Protein 6Z9K (pdb70)

Radius of gyration: 27.34 Å; Cα contacts (8 Å, |Δi|>4): 873; chains: 2; bounding box: 79×43×42 Å

Sequence (488 aa):
EELKGHKGINLPPKFSADYDTKLSAEEIATLEKTALEMMNKNFPTSKEDEKNKDVMWDIQHLSADQKKELSVYTTELLNDVRKKLGLSQLSSVSDQSIKFAWDIAKYSDTGEYMHDVIAINKAAKENGFKEYPGMNYYENLGGGYYETENGKVSKYTLQESIRKMLVNMLFDDGRLGYSHLHSLLQDGKTALGVSLSGEKNSISPKIHIISYGKEKLLEDSSQYQNGEVASMKSKEELQQEIMTLDNSKEELKGHKGINLPPKFSADYDTKLSAEEIATLEKTALEMMNKNFPTSKEDEKNKDVMWDIQHLSADQKKELSVYTTELLNDVRKKLGLSQLSVSDQSIKFAWDIAKYSDTGEYMHDVIAINKAAKENGFKEYPGMNYYENLGGGYYETENGKVVSKYTLQESIRKMLVNMLFDDGRLGYSHLHSLLQDGKTALGVVSLSGEKNSISPKIHIISYGKEKLEDSSQYQNGEVASMKSKEELQQEIASN

Nearest PDB structures (foldseek):
  6z9k-assembly1_A  TM=1.004E+00  e=7.056E-49  Enterococcus faecalis
  6z9l-assembly1_A  TM=9.900E-01  e=6.509E-41  Enterococcus faecalis
  8th8-assembly1_P  TM=6.539E-01  e=2.417E-02  Tetrahymena thermophila
  8tid-assembly1_P  TM=6.530E-01  e=3.245E-02  Tetrahymena thermophila
  2vzn-assembly1_A  TM=4.152E-01  e=5.502E-01  Solenopsis invicta

Foldseek 3Di:
DCLLQPQAQDAFPPAALPSVPVDDPVVLVVRLVVRCVVNVDNRDDVVLVVLQPAKAQQLDHDPVRQQVLWLLLQQRLQLVLVVNVFAFAFEDPLQAQLQAQLQVQDDQVDQDRPLVSNQVSQVVSQFDHDPPDDLWKDKDKQLDWAAQSMGGPSSSSSSSSNSVSCLCRVCVVVVSPSSNSSNPGQKYYWGWGWHHDRGDSIIMIIITIGHPVRGDPPGDDDNHGGRHDQHSVNVVVVD/DVLVVLVLCLQQVQAQDAFPPAALPSVVVDDPVVLVVRLVVRCVSNVDRRDDPVLVVLQPAKDQQLDHDPVRQQVLFLLLQQRLQVVLVVNVFAFAFEDPLQAQLQAQLQVQDDQVDLDRPLVSNQVSCVVSQFDHDPPDDLWWDKDWLLFWAAQSIDGPSSSSSSSSVSVSCLCRPCVVVVSPSSNSSNPGQKHYWGWGKHHDRTDSTIMIIITIGHLVRGPDSVPDDNHGGNHDDDSVRSVVSNVVD

B-factor: mean 26.63, std 11.59, range [12.56, 93.15]

Structure (mmCIF, N/CA/C/O backbone):
data_6Z9K
#
_entry.id   6Z9K
#
_cell.length_a   83.874
_cell.length_b   35.998
_cell.length_c   84.854
_cell.angle_alpha   90.000
_cell.angle_beta   114.470
_cell.angle_gamma   90.000
#
_symmetry.space_group_name_H-M   'P 1 21 1'
#
loop_
_entity.id
_entity.type
_entity.pdbx_description
1 polymer PrgA
2 non-polymer 'MAGNESIUM ION'
3 non-polymer '4-(2-HYDROXYETHYL)-1-PIPERAZINE ETHANESULFONIC ACID'
4 water water
#
loop_
_atom_site.group_PDB
_atom_site.id
_atom_site.type_symbol
_atom_site.label_atom_id
_atom_site.label_alt_id
_atom_site.label_comp_id
_atom_site.label_asym_id
_atom_site.label_entity_id
_atom_site.label_seq_id
_atom_site.pdbx_PDB_ins_code
_atom_site.Cartn_x
_atom_site.Cartn_y
_atom_site.Cartn_z
_atom_site.occupancy
_atom_site.B_iso_or_equiv
_atom_site.auth_seq_id
_atom_site.auth_comp_id
_atom_site.auth_asym_id
_atom_site.auth_atom_id
_atom_site.pdbx_PDB_model_num
ATOM 1 N N . GLU A 1 8 ? 80.658 8.764 78.472 1.00 74.19 300 GLU A N 1
ATOM 2 C CA . GLU A 1 8 ? 79.912 7.559 77.999 1.00 73.83 300 GLU A CA 1
ATOM 3 C C . GLU A 1 8 ? 80.365 7.130 76.596 1.00 68.86 300 GLU A C 1
ATOM 4 O O . GLU A 1 8 ? 80.867 7.974 75.807 1.00 67.67 300 GLU A O 1
ATOM 10 N N . GLU A 1 9 ? 80.105 5.856 76.299 1.00 64.47 301 GLU A N 1
ATOM 11 C CA . GLU A 1 9 ? 80.489 5.126 75.067 1.00 60.52 301 GLU A CA 1
ATOM 12 C C . GLU A 1 9 ? 79.923 5.838 73.831 1.00 56.40 301 GLU A C 1
ATOM 13 O O . GLU A 1 9 ? 80.642 5.920 72.811 1.00 53.25 301 GLU A O 1
ATOM 19 N N . LEU A 1 10 ? 78.685 6.325 73.902 1.00 53.16 302 LEU A N 1
ATOM 20 C CA . LEU A 1 10 ? 77.990 6.832 72.698 1.00 52.06 302 LEU A CA 1
ATOM 21 C C . LEU A 1 10 ? 78.479 8.247 72.392 1.00 48.40 302 LEU A C 1
ATOM 22 O O . LEU A 1 10 ? 78.774 8.482 71.227 1.00 48.78 302 LEU A O 1
ATOM 27 N N . LYS A 1 11 ? 78.623 9.141 73.378 1.00 46.88 303 LYS A N 1
ATOM 28 C CA . LYS A 1 11 ? 79.090 10.539 73.104 1.00 46.08 303 LYS A CA 1
ATOM 29 C C . LYS A 1 11 ? 80.506 10.512 72.502 1.00 41.50 303 LYS A C 1
ATOM 30 O O . LYS A 1 11 ? 80.803 11.408 71.658 1.00 42.96 303 LYS A O 1
ATOM 36 N N . GLY A 1 12 ? 81.314 9.520 72.894 1.00 34.18 304 GLY A N 1
ATOM 37 C CA . GLY A 1 12 ? 82.717 9.358 72.463 1.00 32.46 304 GLY A CA 1
ATOM 38 C C . GLY A 1 12 ? 82.857 8.480 71.226 1.00 28.65 304 GLY A C 1
ATOM 39 O O . GLY A 1 12 ? 83.977 8.361 70.706 1.00 28.26 304 GLY A O 1
ATOM 40 N N . HIS A 1 13 ? 81.769 7.886 70.736 1.00 24.91 305 HIS A N 1
ATOM 41 C CA . HIS A 1 13 ? 81.821 6.915 69.613 1.00 23.70 305 HIS A CA 1
ATOM 42 C C . HIS A 1 13 ? 82.258 7.690 68.385 1.00 22.37 305 HIS A C 1
ATOM 43 O O . HIS A 1 13 ? 81.591 8.673 68.032 1.00 21.72 305 HIS A O 1
ATOM 50 N N . LYS A 1 14 ? 83.321 7.233 67.724 1.00 21.66 306 LYS A N 1
ATOM 51 C CA . LYS A 1 14 ? 83.982 8.027 66.649 1.00 21.88 306 LYS A CA 1
ATOM 52 C C . LYS A 1 14 ? 83.530 7.587 65.259 1.00 20.49 306 LYS A C 1
ATOM 53 O O . LYS A 1 14 ? 84.071 8.081 64.297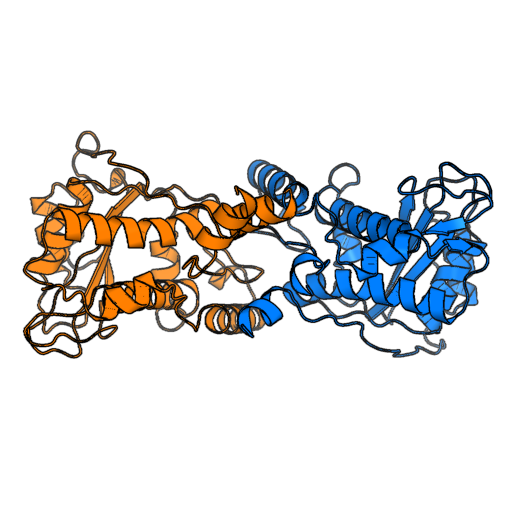 1.00 20.45 306 LYS A O 1
ATOM 59 N N . GLY A 1 15 ? 82.500 6.754 65.169 1.00 20.26 307 GLY A N 1
ATOM 60 C CA . GLY A 1 15 ? 81.973 6.298 63.876 1.00 19.71 307 GLY A CA 1
ATOM 61 C C . GLY A 1 15 ? 81.625 7.479 62.988 1.00 19.74 307 GLY A C 1
ATOM 62 O O . GLY A 1 15 ? 81.115 8.521 63.476 1.00 19.77 307 GLY A O 1
ATOM 63 N N . ILE A 1 16 ? 81.886 7.325 61.709 1.00 18.87 308 ILE A N 1
ATOM 64 C CA . ILE A 1 16 ? 81.568 8.362 60.713 1.00 19.34 308 ILE A CA 1
ATOM 65 C C . ILE A 1 16 ? 80.079 8.317 60.421 1.00 19.63 308 ILE A C 1
ATOM 66 O O . ILE A 1 16 ? 79.524 7.224 60.131 1.00 20.86 308 ILE A O 1
ATOM 71 N N . ASN A 1 17 ? 79.457 9.463 60.443 1.00 18.27 309 ASN A N 1
ATOM 72 C CA . ASN A 1 17 ? 77.984 9.521 60.226 1.00 19.55 309 ASN A CA 1
ATOM 73 C C . ASN A 1 17 ? 77.696 9.617 58.731 1.00 19.37 309 ASN A C 1
ATOM 74 O O . ASN A 1 17 ? 78.174 10.574 58.090 1.00 20.24 309 ASN A O 1
ATOM 79 N N . LEU A 1 18 ? 77.010 8.626 58.164 1.00 18.71 310 LEU A N 1
ATOM 80 C CA . LEU A 1 18 ? 76.822 8.619 56.706 1.00 18.41 310 LEU A CA 1
ATOM 81 C C . LEU A 1 18 ? 75.574 9.412 56.396 1.00 17.71 310 LEU A C 1
ATOM 82 O O . LEU A 1 18 ? 74.536 9.299 57.051 1.00 19.73 310 LEU A O 1
ATOM 87 N N . PRO A 1 19 ? 75.627 10.208 55.323 1.00 17.09 311 PRO A N 1
ATOM 88 C CA . PRO A 1 19 ? 74.460 10.967 54.876 1.00 17.78 311 PRO A CA 1
ATOM 89 C C . PRO A 1 19 ? 73.553 10.102 54.021 1.00 17.73 311 PRO A C 1
ATOM 90 O O . PRO A 1 19 ? 73.981 9.073 53.474 1.00 18.34 311 PRO A O 1
ATOM 94 N N . PRO A 1 20 ? 72.281 10.502 53.840 1.00 18.13 312 PRO A N 1
ATOM 95 C CA . PRO A 1 20 ? 71.434 9.834 52.861 1.00 18.89 312 PRO A CA 1
ATOM 96 C C . PRO A 1 20 ? 72.028 9.881 51.461 1.00 18.23 312 PRO A C 1
ATOM 97 O O . PRO A 1 20 ? 72.718 10.858 51.119 1.00 18.16 312 PRO A O 1
ATOM 101 N N . LYS A 1 21 ? 71.825 8.807 50.704 1.00 18.03 313 LYS A N 1
ATOM 102 C CA . LYS A 1 21 ? 72.262 8.650 49.301 1.00 18.82 313 LYS A CA 1
ATOM 103 C C . LYS A 1 21 ? 73.756 8.445 49.193 1.00 18.08 313 LYS A C 1
ATOM 104 O O . LYS A 1 21 ? 74.254 8.356 48.084 1.00 18.06 313 LYS A O 1
ATOM 110 N N . PHE A 1 22 ? 74.440 8.131 50.281 1.00 17.25 314 PHE A N 1
ATOM 111 C CA . PHE A 1 22 ? 75.875 7.804 50.196 1.00 17.56 314 PHE A CA 1
ATOM 112 C C . PHE A 1 22 ? 76.094 6.478 49.475 1.00 18.27 314 PHE A C 1
ATOM 113 O O . PHE A 1 22 ? 75.299 5.549 49.632 1.00 18.64 314 PHE A O 1
ATOM 121 N N . SER A 1 23 ? 77.150 6.419 48.662 1.00 17.95 315 SER A N 1
ATOM 122 C CA . SER A 1 23 ? 77.613 5.193 47.977 1.00 18.64 315 SER A CA 1
ATOM 123 C C . SER A 1 23 ? 79.065 5.403 47.592 1.00 18.58 315 SER A C 1
ATOM 124 O O . SER A 1 23 ? 79.530 6.549 47.688 1.00 20.40 315 SER A O 1
ATOM 127 N N . ALA A 1 24 ? 79.748 4.324 47.245 1.00 20.01 316 ALA A N 1
ATOM 128 C CA . ALA A 1 24 ? 81.178 4.372 46.910 1.00 20.21 316 ALA A CA 1
ATOM 129 C C . ALA A 1 24 ? 81.378 5.169 45.609 1.00 22.60 316 ALA A C 1
ATOM 130 O O . ALA A 1 24 ? 82.509 5.598 45.375 1.00 23.77 316 ALA A O 1
ATOM 132 N N . ASP A 1 25 ? 80.306 5.454 44.874 1.00 23.48 317 ASP A N 1
ATOM 133 C CA . ASP A 1 25 ? 80.426 6.133 43.556 1.00 25.33 317 ASP A CA 1
ATOM 134 C C . ASP A 1 25 ? 79.385 7.242 43.480 1.00 23.48 317 ASP A C 1
ATOM 135 O O . ASP A 1 25 ? 78.876 7.530 42.371 1.00 23.97 317 ASP A O 1
ATOM 140 N N . TYR A 1 26 ? 79.093 7.899 44.596 1.00 20.64 318 TYR A N 1
ATOM 141 C CA . TYR A 1 26 ? 78.023 8.926 44.626 1.00 20.11 318 TYR A CA 1
ATOM 142 C C . TYR A 1 26 ? 78.347 10.045 43.612 1.00 20.74 318 TYR A C 1
ATOM 143 O O . TYR A 1 26 ? 77.420 10.741 43.146 1.00 19.77 318 TYR A O 1
ATOM 152 N N . ASP A 1 27 ? 79.639 10.266 43.342 1.00 20.79 319 ASP A N 1
ATOM 153 C CA . ASP A 1 27 ? 80.063 11.372 42.439 1.00 22.13 319 ASP A CA 1
ATOM 154 C C . ASP A 1 27 ? 79.526 11.170 41.013 1.00 23.60 319 ASP A C 1
ATOM 155 O O . ASP A 1 27 ? 79.422 12.191 40.256 1.00 24.77 319 ASP A O 1
ATOM 160 N N . THR A 1 28 ? 79.235 9.944 40.606 1.00 23.55 320 THR A N 1
ATOM 161 C CA . THR A 1 28 ? 78.651 9.652 39.282 1.00 25.62 320 THR A CA 1
ATOM 162 C C . THR A 1 28 ? 77.199 9.203 39.389 1.00 25.77 320 THR A C 1
ATOM 163 O O . THR A 1 28 ? 76.480 9.365 38.397 1.00 25.75 320 THR A O 1
ATOM 167 N N . LYS A 1 29 ? 76.764 8.684 40.536 1.00 23.72 321 LYS A N 1
ATOM 168 C CA . LYS A 1 29 ? 75.366 8.234 40.647 1.00 25.41 321 LYS A CA 1
ATOM 169 C C . LYS A 1 29 ? 74.432 9.419 40.859 1.00 24.58 321 LYS A C 1
ATOM 170 O O . LYS A 1 29 ? 73.266 9.284 40.467 1.00 26.18 321 LYS A O 1
ATOM 176 N N . LEU A 1 30 ? 74.853 10.464 41.545 1.00 22.82 322 LEU A N 1
ATOM 177 C CA . LEU A 1 30 ? 73.987 11.563 41.995 1.00 22.77 322 LEU A CA 1
ATOM 178 C C . LEU A 1 30 ? 74.157 12.774 41.066 1.00 23.32 322 LEU A C 1
ATOM 179 O O . LEU A 1 30 ? 75.203 12.915 40.394 1.00 24.21 322 LEU A O 1
ATOM 184 N N . SER A 1 31 ? 73.122 13.602 41.020 1.00 23.88 323 SER A N 1
ATOM 185 C CA . SER A 1 31 ? 73.130 14.892 40.291 1.00 24.80 323 SER A CA 1
ATOM 186 C C . SER A 1 31 ? 74.086 15.871 40.979 1.00 24.26 323 SER A C 1
ATOM 187 O O . SER A 1 31 ? 74.418 15.670 42.149 1.00 22.08 323 SER A O 1
ATOM 190 N N . ALA A 1 32 ? 74.459 16.959 40.294 1.00 24.27 324 ALA A N 1
ATOM 191 C CA . ALA A 1 32 ? 75.223 18.075 40.894 1.00 25.08 324 ALA A CA 1
ATOM 192 C C . ALA A 1 32 ? 74.558 18.574 42.173 1.00 24.78 324 ALA A C 1
ATOM 193 O O . ALA A 1 32 ? 75.298 18.754 43.174 1.00 23.55 324 ALA A O 1
ATOM 195 N N . GLU A 1 33 ? 73.245 18.805 42.150 1.00 25.29 325 GLU A N 1
ATOM 196 C CA . GLU A 1 33 ? 72.525 19.362 43.315 1.00 27.30 325 GLU A CA 1
ATOM 197 C C . GLU A 1 33 ? 72.565 18.331 44.465 1.00 24.63 325 GLU A C 1
ATOM 198 O O . GLU A 1 33 ? 72.860 18.702 45.624 1.00 25.07 325 GLU A O 1
ATOM 204 N N . GLU A 1 34 ? 72.358 17.053 44.185 1.00 23.12 326 GLU A N 1
ATOM 205 C CA . GLU A 1 34 ? 72.383 16.004 45.248 1.00 22.06 326 GLU A CA 1
ATOM 206 C C . GLU A 1 34 ? 73.806 15.854 45.803 1.00 21.24 326 GLU A C 1
ATOM 207 O O . GLU A 1 34 ? 73.956 15.573 47.004 1.00 22.26 326 GLU A O 1
ATOM 213 N N . ILE A 1 35 ? 74.830 15.927 44.959 1.00 21.58 327 ILE A N 1
ATOM 214 C CA . ILE A 1 35 ? 76.245 15.858 45.448 1.00 21.29 327 ILE A CA 1
ATOM 215 C C . ILE A 1 35 ? 76.482 17.010 46.429 1.00 21.85 327 ILE A C 1
ATOM 216 O O . ILE A 1 35 ? 77.037 16.764 47.520 1.00 21.51 327 ILE A O 1
ATOM 221 N N . ALA A 1 36 ? 76.118 18.229 46.068 1.00 22.60 328 ALA A N 1
ATOM 222 C CA . ALA A 1 36 ? 76.357 19.418 46.904 1.00 23.81 328 ALA A CA 1
ATOM 223 C C . ALA A 1 36 ? 75.684 19.185 48.256 1.00 23.79 328 ALA A C 1
ATOM 224 O O . ALA A 1 36 ? 76.275 19.499 49.318 1.00 24.40 328 ALA A O 1
ATOM 226 N N . THR A 1 37 ? 74.432 18.721 48.227 1.00 22.37 329 THR A N 1
ATOM 227 C CA . THR A 1 37 ? 73.606 18.522 49.442 1.00 21.78 329 THR A CA 1
ATOM 228 C C . THR A 1 37 ? 74.245 17.445 50.308 1.00 20.91 329 THR A C 1
ATOM 229 O O . THR A 1 37 ? 74.385 17.650 51.512 1.00 21.45 329 THR A O 1
ATOM 233 N N . LEU A 1 38 ? 74.662 16.341 49.704 1.00 20.47 330 LEU A N 1
ATOM 234 C CA . LEU A 1 38 ? 75.289 15.207 50.421 1.00 19.05 330 LEU A CA 1
ATOM 235 C C . LEU A 1 38 ? 76.547 15.688 51.134 1.00 19.61 330 LEU A C 1
ATOM 236 O O . LEU A 1 38 ? 76.750 15.314 52.333 1.00 18.15 330 LEU A O 1
ATOM 241 N N . GLU A 1 39 ? 77.403 16.401 50.403 1.00 19.64 331 GLU A N 1
ATOM 242 C CA . GLU A 1 39 ? 78.706 16.793 50.976 1.00 19.73 331 GLU A CA 1
ATOM 243 C C . GLU A 1 39 ? 78.469 17.822 52.083 1.00 20.80 331 GLU A C 1
ATOM 244 O O . GLU A 1 39 ? 79.105 17.707 53.162 1.00 20.16 331 GLU A O 1
ATOM 250 N N . LYS A 1 40 ? 77.562 18.765 51.884 1.00 21.33 332 LYS A N 1
ATOM 251 C CA . LYS A 1 40 ? 77.321 19.798 52.914 1.00 24.47 332 LYS A CA 1
ATOM 252 C C . LYS A 1 40 ? 76.764 19.131 54.182 1.00 23.88 332 LYS A C 1
ATOM 253 O O . LYS A 1 40 ? 77.264 19.424 55.317 1.00 24.35 332 LYS A O 1
ATOM 259 N N . THR A 1 41 ? 75.842 18.196 54.008 1.00 24.05 333 THR A N 1
ATOM 260 C CA . THR A 1 41 ? 75.186 17.460 55.120 1.00 24.22 333 THR A CA 1
ATOM 261 C C . THR A 1 41 ? 76.286 16.666 55.849 1.00 22.69 333 THR A C 1
ATOM 262 O O . THR A 1 41 ? 76.398 16.682 57.090 1.00 21.71 333 THR A O 1
ATOM 266 N N . ALA A 1 42 ? 77.025 15.870 55.106 1.00 21.07 334 ALA A N 1
ATOM 267 C CA . ALA A 1 42 ? 77.977 14.937 55.713 1.00 19.83 334 ALA A CA 1
ATOM 268 C C . ALA A 1 42 ? 79.078 15.718 56.447 1.00 19.34 334 ALA A C 1
ATOM 269 O O . ALA A 1 42 ? 79.524 15.258 57.503 1.00 19.44 334 ALA A O 1
ATOM 271 N N . LEU A 1 43 ? 79.585 16.809 55.882 1.00 20.69 335 LEU A N 1
ATOM 272 C CA . LEU A 1 43 ? 80.668 17.569 56.587 1.00 21.61 335 LEU A CA 1
ATOM 273 C C . LEU A 1 43 ? 80.124 18.193 57.880 1.00 23.48 335 LEU A C 1
ATOM 274 O O . LEU A 1 43 ? 80.795 18.110 58.927 1.00 23.49 335 LEU A O 1
ATOM 279 N N . GLU A 1 44 ? 78.905 18.739 57.836 1.00 23.50 336 GLU A N 1
ATOM 280 C CA . GLU A 1 44 ? 78.235 19.282 59.037 1.00 26.47 336 GLU A CA 1
ATOM 281 C C . GLU A 1 44 ? 78.079 18.197 60.112 1.00 23.90 336 GLU A C 1
ATOM 282 O O . GLU A 1 44 ? 78.374 18.467 61.267 1.00 25.08 336 GLU A O 1
ATOM 288 N N A MET A 1 45 ? 77.599 17.017 59.742 0.50 21.83 337 MET A N 1
ATOM 289 N N B MET A 1 45 ? 77.592 17.011 59.728 0.50 23.04 337 MET A N 1
ATOM 290 C CA A MET A 1 45 ? 77.213 15.942 60.680 0.50 21.41 337 MET A CA 1
ATOM 291 C CA B MET A 1 45 ? 77.188 15.902 60.632 0.50 23.31 337 MET A CA 1
ATOM 292 C C A MET A 1 45 ? 78.475 15.260 61.235 0.50 20.37 337 MET A C 1
ATOM 293 C C B MET A 1 45 ? 78.456 15.194 61.165 0.50 21.40 337 MET A C 1
ATOM 294 O O A MET A 1 45 ? 78.352 14.496 62.194 0.50 20.17 337 MET A O 1
ATOM 295 O O B MET A 1 45 ? 78.328 14.375 6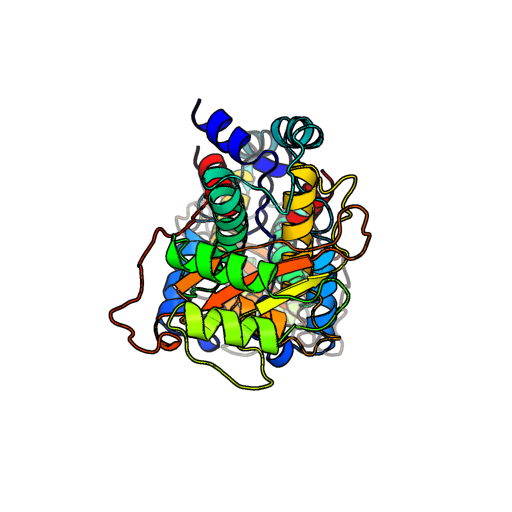2.081 0.50 21.09 337 MET A O 1
ATOM 304 N N . ASN A 1 46 ? 79.651 15.555 60.668 1.00 19.98 338 ASN A N 1
ATOM 305 C CA . ASN A 1 46 ? 80.931 14.965 61.129 1.00 20.19 338 ASN A CA 1
ATOM 306 C C . ASN A 1 46 ? 81.948 16.033 61.533 1.00 20.43 338 ASN A C 1
ATOM 307 O O . ASN A 1 46 ? 83.157 15.705 61.596 1.00 20.70 338 ASN A O 1
ATOM 312 N N . LYS A 1 47 ? 81.531 17.246 61.848 1.00 21.90 339 LYS A N 1
ATOM 313 C CA . LYS A 1 47 ? 82.512 18.332 62.116 1.00 23.86 339 LYS A CA 1
ATOM 314 C C . LYS A 1 47 ? 83.129 18.194 63.510 1.00 23.78 339 LYS A C 1
ATOM 315 O O . LYS A 1 47 ? 84.260 18.692 63.663 1.00 23.52 339 LYS A O 1
ATOM 321 N N . ASN A 1 48 ? 82.424 17.596 64.467 1.00 23.80 340 ASN A N 1
ATOM 322 C CA . ASN A 1 48 ? 82.822 17.532 65.895 1.00 25.47 340 ASN A CA 1
ATOM 323 C C . ASN A 1 48 ? 83.522 16.202 66.103 1.00 24.47 340 ASN A C 1
ATOM 324 O O . ASN A 1 48 ? 82.961 15.201 65.746 1.00 27.09 340 ASN A O 1
ATOM 329 N N . PHE A 1 49 ? 84.753 16.210 66.581 1.00 24.25 341 PHE A N 1
ATOM 330 C CA . PHE A 1 49 ? 85.449 14.974 67.022 1.00 23.49 341 PHE A CA 1
ATOM 331 C C . PHE A 1 49 ? 84.815 14.460 68.305 1.00 23.91 341 PHE A C 1
ATOM 332 O O . PHE A 1 49 ? 84.895 15.119 69.360 1.00 26.95 341 PHE A O 1
ATOM 340 N N . PRO A 1 50 ? 84.173 13.276 68.274 1.00 23.18 342 PRO A N 1
ATOM 341 C CA . PRO A 1 50 ? 83.506 12.740 69.451 1.00 25.47 342 PRO A CA 1
ATOM 342 C C . PRO A 1 50 ? 84.544 12.399 70.523 1.00 27.51 342 PRO A C 1
ATOM 343 O O . PRO A 1 50 ? 85.483 11.688 70.215 1.00 27.02 342 PRO A O 1
ATOM 347 N N . THR A 1 51 ? 84.339 12.907 71.730 1.0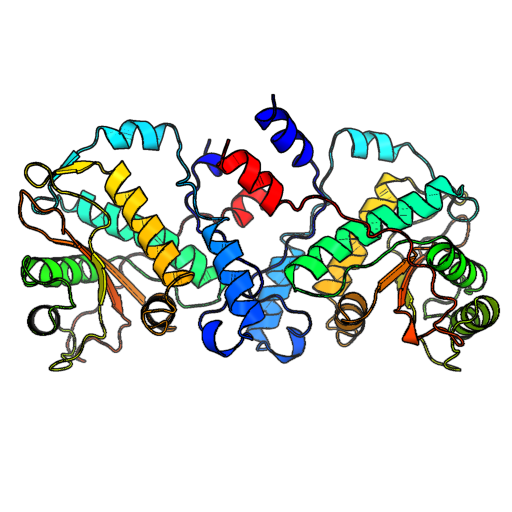0 31.48 343 THR A N 1
ATOM 348 C CA . THR A 1 51 ? 85.336 12.837 72.838 1.00 35.97 343 THR A CA 1
ATOM 349 C C . THR A 1 51 ? 84.720 12.199 74.097 1.00 38.55 343 THR A C 1
ATOM 350 O O . THR A 1 51 ? 83.593 12.579 74.474 1.00 40.73 343 THR A O 1
ATOM 354 N N . SER A 1 52 ? 85.410 11.227 74.695 1.00 40.86 344 SER A N 1
ATOM 355 C CA . SER A 1 52 ? 85.068 10.634 76.016 1.00 43.04 344 SER A CA 1
ATOM 356 C C . SER A 1 52 ? 86.101 11.108 77.037 1.00 45.67 344 SER A C 1
ATOM 357 O O . SER A 1 52 ? 87.018 11.852 76.635 1.00 41.81 344 SER A O 1
ATOM 360 N N . LYS A 1 53 ? 85.984 10.733 78.320 1.00 50.24 345 LYS A N 1
ATOM 361 C CA . LYS A 1 53 ? 86.997 11.184 79.317 1.00 53.09 345 LYS A CA 1
ATOM 362 C C . LYS A 1 53 ? 88.313 10.461 79.016 1.00 52.85 345 LYS A C 1
ATOM 363 O O . LYS A 1 53 ? 89.368 11.096 79.158 1.00 54.13 345 LYS A O 1
ATOM 369 N N . GLU A 1 54 ? 88.255 9.239 78.484 1.00 52.33 346 GLU A N 1
ATOM 370 C CA . GLU A 1 54 ? 89.466 8.532 77.993 1.00 52.01 346 GLU A CA 1
ATOM 371 C C . GLU A 1 54 ? 90.198 9.418 76.967 1.00 48.84 346 GLU A C 1
ATOM 372 O O . GLU A 1 54 ? 91.436 9.496 77.015 1.00 45.58 346 GLU A O 1
ATOM 378 N N . ASP A 1 55 ? 89.479 10.093 76.070 1.00 44.24 347 ASP A N 1
ATOM 379 C CA . ASP A 1 55 ? 90.104 10.961 75.038 1.00 42.81 347 ASP A CA 1
ATOM 380 C C . ASP A 1 55 ? 90.793 12.175 75.668 1.00 42.48 347 ASP A C 1
ATOM 381 O O . ASP A 1 55 ? 91.855 12.567 75.179 1.00 41.40 347 ASP A O 1
ATOM 386 N N . GLU A 1 56 ? 90.233 12.749 76.731 1.00 44.26 348 GLU A N 1
ATOM 387 C CA . GLU A 1 56 ? 90.866 13.910 77.410 1.00 44.90 348 GLU A CA 1
ATOM 388 C C . GLU A 1 56 ? 92.246 13.484 77.926 1.00 43.47 348 GLU A C 1
ATOM 389 O O . GLU A 1 56 ? 93.190 14.271 77.750 1.00 43.61 348 GLU A O 1
ATOM 395 N N . LYS A 1 57 ? 92.372 12.270 78.477 1.00 43.03 349 LYS A N 1
ATOM 396 C CA . LYS A 1 57 ? 93.657 11.695 78.970 1.00 45.39 349 LYS A CA 1
ATOM 397 C C . LYS A 1 57 ? 94.616 11.440 77.809 1.00 42.07 349 LYS A C 1
ATOM 398 O O . LYS A 1 57 ? 95.820 11.551 78.000 1.00 41.02 349 LYS A O 1
ATOM 404 N N . ASN A 1 58 ? 94.099 11.078 76.638 1.00 39.13 350 ASN A N 1
ATOM 405 C CA . ASN A 1 58 ? 94.945 10.835 75.442 1.00 36.70 350 ASN A CA 1
ATOM 406 C C . ASN A 1 58 ? 95.630 12.145 75.032 1.00 34.41 350 ASN A C 1
ATOM 407 O O . ASN A 1 58 ? 96.554 12.085 74.225 1.00 35.27 350 ASN A O 1
ATOM 412 N N . LYS A 1 59 ? 95.183 13.290 75.533 1.00 35.95 351 LYS A N 1
ATOM 413 C CA . LYS A 1 59 ? 95.768 14.604 75.154 1.00 36.90 351 LYS A CA 1
ATOM 414 C C . LYS A 1 59 ? 97.147 14.755 75.796 1.00 39.80 351 LYS A C 1
ATOM 415 O O . LYS A 1 59 ? 97.870 15.622 75.340 1.00 38.30 351 LYS A O 1
ATOM 421 N N . ASP A 1 60 ? 97.459 13.941 76.811 1.00 43.27 352 ASP A N 1
ATOM 422 C CA . ASP A 1 60 ? 98.760 13.941 77.540 1.00 45.47 352 ASP A CA 1
ATOM 423 C C . ASP A 1 60 ? 99.509 12.642 77.255 1.00 45.05 352 ASP A C 1
ATOM 424 O O . ASP A 1 60 ? 100.582 12.410 77.879 1.00 43.17 352 ASP A O 1
ATOM 429 N N . VAL A 1 61 ? 99.028 11.822 76.321 1.00 42.17 353 VAL A N 1
ATOM 430 C CA . VAL A 1 61 ? 99.834 10.671 75.822 1.00 40.85 353 VAL A CA 1
ATOM 431 C C . VAL A 1 61 ? 100.596 11.131 74.574 1.00 39.54 353 VAL A C 1
ATOM 432 O O . VAL A 1 61 ? 99.969 11.324 73.513 1.00 38.95 353 VAL A O 1
ATOM 436 N N . MET A 1 62 ? 101.911 11.318 74.676 1.00 37.54 354 MET A N 1
ATOM 437 C CA . MET A 1 62 ? 102.710 11.873 73.568 1.00 36.74 354 MET A CA 1
ATOM 438 C C . MET A 1 62 ? 103.386 10.715 72.832 1.00 36.52 354 MET A C 1
ATOM 439 O O . MET A 1 62 ? 104.036 9.867 73.468 1.00 39.67 354 MET A O 1
ATOM 444 N N . TRP A 1 63 ? 103.234 10.687 71.510 1.00 35.13 355 TRP A N 1
ATOM 445 C CA . TRP A 1 63 ? 103.829 9.683 70.607 1.00 33.19 355 TRP A CA 1
ATOM 446 C C . TRP A 1 63 ? 104.937 10.322 69.779 1.00 35.43 355 TRP A C 1
ATOM 447 O O . TRP A 1 63 ? 104.728 11.390 69.211 1.00 35.72 355 TRP A O 1
ATOM 458 N N . ASP A 1 64 ? 106.073 9.636 69.668 1.00 38.20 356 ASP A N 1
ATOM 459 C CA . ASP A 1 64 ? 107.200 10.083 68.828 1.00 39.79 356 ASP A CA 1
ATOM 460 C C . ASP A 1 64 ? 106.983 9.425 67.468 1.00 35.97 356 ASP A C 1
ATOM 461 O O . ASP A 1 64 ? 107.159 8.242 67.411 1.00 39.97 356 ASP A O 1
ATOM 466 N N . ILE A 1 65 ? 106.563 10.159 66.434 1.00 36.18 357 ILE A N 1
ATOM 467 C CA . ILE A 1 65 ? 106.044 9.592 65.146 1.00 35.24 357 ILE A CA 1
ATOM 468 C C . ILE A 1 65 ? 107.149 8.777 64.449 1.00 38.89 357 ILE A C 1
ATOM 469 O O . ILE A 1 65 ? 106.784 7.898 63.708 1.00 38.22 357 ILE A O 1
ATOM 474 N N . GLN A 1 66 ? 108.434 9.046 64.706 1.00 44.07 358 GLN A N 1
ATOM 475 C CA . GLN A 1 66 ? 109.564 8.244 64.140 1.00 47.13 358 GLN A CA 1
ATOM 476 C C . GLN A 1 66 ? 110.149 7.301 65.207 1.00 46.81 358 GLN A C 1
ATOM 477 O O . GLN A 1 66 ? 111.344 6.977 65.127 1.00 50.55 358 GLN A O 1
ATOM 483 N N . HIS A 1 67 ? 109.385 6.884 66.205 1.00 46.09 359 HIS A N 1
ATOM 484 C CA . HIS A 1 67 ? 109.885 6.036 67.321 1.00 45.26 359 HIS A CA 1
ATOM 485 C C . HIS A 1 67 ? 108.749 5.173 67.873 1.00 40.94 359 HIS A C 1
ATOM 486 O O . HIS A 1 67 ? 108.798 4.754 69.055 1.00 42.18 359 HIS A O 1
ATOM 493 N N . LEU A 1 68 ? 107.694 4.951 67.098 1.00 36.44 360 LEU A N 1
ATOM 494 C CA . LEU A 1 68 ? 106.514 4.335 67.733 1.00 33.16 360 LEU A CA 1
ATOM 495 C C . LEU A 1 68 ? 106.891 2.897 68.043 1.00 31.22 360 LEU A C 1
ATOM 496 O O . LEU A 1 68 ? 107.536 2.254 67.165 1.00 29.98 360 LEU A O 1
ATOM 501 N N . SER A 1 69 ? 106.384 2.400 69.156 1.00 30.76 361 SER A N 1
ATOM 502 C CA . SER A 1 69 ? 106.508 0.982 69.558 1.00 30.52 361 SER A CA 1
ATOM 503 C C . SER A 1 69 ? 105.652 0.135 68.623 1.00 30.21 361 SER A C 1
ATOM 504 O O . SER A 1 69 ? 104.736 0.684 67.935 1.00 26.09 361 SER A O 1
ATOM 507 N N . ALA A 1 70 ? 105.878 -1.171 68.644 1.00 28.69 362 ALA A N 1
ATOM 508 C CA . ALA A 1 70 ? 105.058 -2.128 67.869 1.00 28.73 362 ALA A CA 1
ATOM 509 C C . ALA A 1 70 ? 103.579 -2.006 68.279 1.00 28.03 362 ALA A C 1
ATOM 510 O O . ALA A 1 70 ? 102.692 -2.001 67.399 1.00 26.42 362 ALA A O 1
ATOM 512 N N . ASP A 1 71 ? 103.296 -1.909 69.578 1.00 27.27 363 ASP A N 1
ATOM 513 C CA . ASP A 1 71 ? 101.896 -1.838 70.073 1.00 27.51 363 ASP A CA 1
ATOM 514 C C . ASP A 1 71 ? 101.255 -0.555 69.577 1.00 25.31 363 ASP A C 1
ATOM 515 O O . ASP A 1 71 ? 100.057 -0.599 69.229 1.00 24.29 363 ASP A O 1
ATOM 520 N N . GLN A 1 72 ? 102.005 0.554 69.581 1.00 24.19 364 GLN A N 1
ATOM 521 C CA . GLN A 1 72 ? 101.466 1.876 69.190 1.00 23.96 364 GLN A CA 1
ATOM 522 C C . GLN A 1 72 ? 101.174 1.824 67.676 1.00 22.29 364 GLN A C 1
ATOM 523 O O . GLN A 1 72 ? 100.126 2.319 67.242 1.00 21.57 364 GLN A O 1
ATOM 529 N N . LYS A 1 73 ? 102.059 1.233 66.886 1.00 21.13 365 LYS A N 1
ATOM 530 C CA . LYS A 1 73 ? 101.781 1.066 65.429 1.00 20.83 365 LYS A CA 1
ATOM 531 C C . LYS A 1 73 ? 100.504 0.249 65.247 1.00 20.74 365 LYS A C 1
ATOM 532 O O . LYS A 1 73 ? 99.661 0.606 64.357 1.00 19.07 365 LYS A O 1
ATOM 538 N N . LYS A 1 74 ? 100.351 -0.850 65.987 1.00 21.36 366 LYS A N 1
ATOM 539 C CA . LYS A 1 74 ? 99.165 -1.705 65.801 1.00 21.77 366 LYS A CA 1
ATOM 540 C C . LYS A 1 74 ? 97.929 -0.905 66.216 1.00 21.48 366 LYS A C 1
ATOM 541 O O . LYS A 1 74 ? 96.963 -0.905 65.456 1.00 19.75 366 LYS A O 1
ATOM 547 N N . GLU A 1 75 ? 97.984 -0.145 67.313 1.00 21.57 367 GLU A N 1
ATOM 548 C CA . GLU A 1 75 ? 96.814 0.647 67.781 1.00 23.59 367 GLU A CA 1
ATOM 549 C C . GLU A 1 75 ? 96.399 1.626 66.688 1.00 21.54 367 GLU A C 1
ATOM 550 O O . GLU A 1 75 ? 95.192 1.787 66.455 1.00 20.24 367 GLU A O 1
ATOM 556 N N . LEU A 1 76 ? 97.356 2.331 66.114 1.00 20.30 368 LEU A N 1
ATOM 557 C CA . LEU A 1 76 ? 97.116 3.350 65.077 1.00 19.83 368 LEU A CA 1
ATOM 558 C C . LEU A 1 76 ? 96.399 2.717 63.889 1.00 18.14 368 LEU A C 1
ATOM 559 O O . LEU A 1 76 ? 95.419 3.308 63.424 1.00 17.58 368 LEU A O 1
ATOM 564 N N . SER A 1 77 ? 96.847 1.550 63.448 1.00 16.43 369 SER A N 1
ATOM 565 C CA . SER A 1 77 ? 96.240 0.858 62.287 1.00 15.59 369 SER A CA 1
ATOM 566 C C . SER A 1 77 ? 94.845 0.330 62.664 1.00 16.13 369 SER A C 1
ATOM 567 O O . SER A 1 77 ? 93.939 0.487 61.841 1.00 15.71 369 SER A O 1
ATOM 570 N N . VAL A 1 78 ? 94.704 -0.216 63.858 1.00 17.13 370 VAL A N 1
ATOM 571 C CA . VAL A 1 78 ? 93.402 -0.795 64.260 1.00 17.42 370 VAL A CA 1
ATOM 572 C C . VAL A 1 78 ? 92.402 0.347 64.383 1.00 17.25 370 VAL A C 1
ATOM 573 O O . VAL A 1 78 ? 91.238 0.191 63.944 1.00 17.31 370 VAL A O 1
ATOM 577 N N . TYR A 1 79 ? 92.784 1.483 64.980 1.00 16.53 371 TYR A N 1
ATOM 578 C CA . TYR A 1 79 ? 91.867 2.634 65.170 1.00 16.44 371 TYR A CA 1
ATOM 579 C C . TYR A 1 79 ? 91.282 3.071 63.829 1.00 15.86 371 TYR A C 1
ATOM 580 O O . TYR A 1 79 ? 90.067 3.208 63.622 1.00 15.76 371 TYR A O 1
ATOM 589 N N . THR A 1 80 ? 92.180 3.175 62.846 1.00 14.79 372 THR A N 1
ATOM 590 C CA . THR A 1 80 ? 91.830 3.690 61.509 1.00 15.17 372 THR A CA 1
ATOM 591 C C . THR A 1 80 ? 90.986 2.663 60.752 1.00 15.26 372 THR A C 1
ATOM 592 O O . THR A 1 80 ? 89.970 3.015 60.161 1.00 14.84 372 THR A O 1
ATOM 596 N N . THR A 1 81 ? 91.358 1.406 60.877 1.00 15.37 373 THR A N 1
ATOM 597 C CA . THR A 1 81 ? 90.690 0.313 60.149 1.00 16.36 373 THR A CA 1
ATOM 598 C C . THR A 1 81 ? 89.290 0.149 60.726 1.00 16.60 373 THR A C 1
ATOM 599 O O . THR A 1 81 ? 88.339 -0.159 59.975 1.00 16.55 373 THR A O 1
ATOM 603 N N . GLU A 1 82 ? 89.121 0.315 62.019 1.00 16.40 374 GLU A N 1
ATOM 604 C CA . GLU A 1 82 ? 87.759 0.223 62.621 1.00 18.06 374 GLU A CA 1
ATOM 605 C C . GLU A 1 82 ? 86.877 1.287 61.995 1.00 17.51 374 GLU A C 1
ATOM 606 O O . GLU A 1 82 ? 85.707 0.991 61.658 1.00 17.17 374 GLU A O 1
ATOM 612 N N . LEU A 1 83 ? 87.368 2.530 61.912 1.00 16.20 375 LEU A N 1
ATOM 613 C CA . LEU A 1 83 ? 86.513 3.589 61.349 1.00 16.29 375 LEU A CA 1
ATOM 614 C C . LEU A 1 83 ? 86.158 3.263 59.897 1.00 15.43 375 LEU A C 1
ATOM 615 O O . LEU A 1 83 ? 84.966 3.436 59.506 1.00 15.97 375 LEU A O 1
ATOM 620 N N . LEU A 1 84 ? 87.126 2.868 59.099 1.00 15.17 376 LEU A N 1
ATOM 621 C CA . LEU A 1 84 ? 86.866 2.621 57.674 1.00 15.21 376 LEU A CA 1
ATOM 622 C C . LEU A 1 84 ? 85.987 1.379 57.492 1.00 14.93 376 LEU A C 1
ATOM 623 O O . LEU A 1 84 ? 85.097 1.401 56.624 1.00 16.00 376 LEU A O 1
ATOM 628 N N . ASN A 1 85 ? 86.232 0.337 58.248 1.00 15.55 377 ASN A N 1
ATOM 629 C CA . ASN A 1 85 ? 85.447 -0.920 58.143 1.00 16.58 377 ASN A CA 1
ATOM 630 C C . ASN A 1 85 ? 83.988 -0.637 58.519 1.00 17.48 377 ASN A C 1
ATOM 631 O O . ASN A 1 85 ? 83.099 -1.304 57.963 1.00 18.78 377 ASN A O 1
ATOM 636 N N . ASP A 1 86 ? 83.738 0.282 59.430 1.00 17.60 378 ASP A N 1
ATOM 637 C CA . ASP A 1 86 ? 82.349 0.618 59.821 1.00 19.81 378 ASP A CA 1
ATOM 638 C C . ASP A 1 86 ? 81.627 1.100 58.552 1.00 18.66 378 ASP A C 1
ATOM 639 O O . ASP A 1 86 ? 80.509 0.667 58.295 1.00 20.33 378 ASP A O 1
ATOM 644 N N . VAL A 1 87 ? 82.242 1.982 57.780 1.00 17.34 379 VAL A N 1
ATOM 645 C CA . VAL A 1 87 ? 81.637 2.520 56.546 1.00 16.20 379 VAL A CA 1
ATOM 646 C C . VAL A 1 87 ? 81.563 1.383 55.532 1.00 16.67 379 VAL A C 1
ATOM 647 O O . VAL A 1 87 ? 80.538 1.155 54.900 1.00 16.41 379 VAL A O 1
ATOM 651 N N . ARG A 1 88 ? 82.660 0.643 55.356 1.00 16.44 380 ARG A N 1
ATOM 652 C CA . ARG A 1 88 ? 82.708 -0.413 54.311 1.00 16.76 380 ARG A CA 1
ATOM 653 C C . ARG A 1 88 ? 81.627 -1.465 54.590 1.00 17.70 380 ARG A C 1
ATOM 654 O O . ARG A 1 88 ? 80.931 -1.884 53.616 1.00 18.79 380 ARG A O 1
ATOM 662 N N . LYS A 1 89 ? 81.434 -1.863 55.849 1.00 17.84 381 LYS A N 1
ATOM 663 C CA . LYS A 1 89 ? 80.435 -2.881 56.203 1.00 20.00 381 LYS A CA 1
ATOM 664 C C . LYS A 1 89 ? 79.038 -2.314 55.870 1.00 19.23 381 LYS A C 1
ATOM 665 O O . LYS A 1 89 ? 78.184 -3.068 55.297 1.00 19.72 381 LYS A O 1
ATOM 671 N N . LYS A 1 90 ? 78.788 -1.044 56.123 1.00 17.77 382 LYS A N 1
ATOM 672 C CA . LYS A 1 90 ? 77.429 -0.499 55.830 1.00 18.79 382 LYS A CA 1
ATOM 673 C C . LYS A 1 90 ? 77.177 -0.575 54.326 1.00 19.03 382 LYS A C 1
ATOM 674 O O . LYS A 1 90 ? 76.013 -0.770 53.940 1.00 20.11 382 LYS A O 1
ATOM 680 N N . LEU A 1 91 ? 78.231 -0.466 53.519 1.00 17.95 383 LEU A N 1
ATOM 681 C CA . LEU A 1 91 ? 78.112 -0.456 52.038 1.00 18.71 383 LEU A CA 1
ATOM 682 C C . LEU A 1 91 ? 78.288 -1.871 51.469 1.00 18.92 383 LEU A C 1
ATOM 683 O O . LEU A 1 91 ? 78.240 -2.020 50.240 1.00 20.83 383 LEU A O 1
ATOM 688 N N . GLY A 1 92 ? 78.369 -2.897 52.301 1.00 19.99 384 GLY A N 1
ATOM 689 C CA . GLY A 1 92 ? 78.496 -4.305 51.897 1.00 20.14 384 GLY A CA 1
ATOM 690 C C . GLY A 1 92 ? 79.778 -4.585 51.145 1.00 20.57 384 GLY A C 1
ATOM 691 O O . GLY A 1 92 ? 79.768 -5.416 50.210 1.00 23.02 384 GLY A O 1
ATOM 692 N N . LEU A 1 93 ? 80.855 -3.887 51.509 1.00 20.36 385 LEU A N 1
ATOM 693 C CA . LEU A 1 93 ? 82.219 -4.058 50.943 1.00 20.46 385 LEU A CA 1
ATOM 694 C C . LEU A 1 93 ? 83.084 -4.950 51.832 1.00 20.95 385 LEU A C 1
ATOM 695 O O . LEU A 1 93 ? 82.834 -5.056 53.059 1.00 20.89 385 LEU A O 1
ATOM 700 N N . SER A 1 94 ? 84.115 -5.580 51.251 1.00 20.95 386 SER A N 1
ATOM 701 C CA . SER A 1 94 ? 84.990 -6.476 52.015 1.00 22.13 386 SER A CA 1
ATOM 702 C C . SER A 1 94 ? 85.561 -5.710 53.199 1.00 20.74 386 SER A C 1
ATOM 703 O O . SER A 1 94 ? 85.853 -4.471 53.054 1.00 21.84 386 SER A O 1
ATOM 706 N N . GLN A 1 95 ? 85.767 -6.396 54.304 1.00 21.75 387 GLN A N 1
ATOM 707 C CA . GLN A 1 95 ? 86.282 -5.862 55.582 1.00 22.49 387 GLN A CA 1
ATOM 708 C C . GLN A 1 95 ? 87.802 -5.979 55.582 1.00 21.78 387 GLN A C 1
ATOM 709 O O . GLN A 1 95 ? 88.320 -6.939 55.026 1.00 23.11 387 GLN A O 1
ATOM 715 N N . LEU A 1 96 ? 88.488 -5.027 56.170 1.00 18.68 388 LEU A N 1
ATOM 716 C CA . LEU A 1 96 ? 89.967 -4.964 56.129 1.00 18.51 388 LEU A CA 1
ATOM 717 C C . LEU A 1 96 ? 90.542 -5.539 57.408 1.00 18.10 388 LEU A C 1
ATOM 718 O O . LEU A 1 96 ? 90.008 -5.318 58.475 1.00 19.20 388 LEU A O 1
ATOM 723 N N A SER A 1 97 ? 91.663 -6.231 57.257 0.50 17.43 389 SER A N 1
ATOM 724 N N B SER A 1 97 ? 91.679 -6.205 57.277 0.50 18.18 389 SER A N 1
ATOM 725 C CA A SER A 1 97 ? 92.493 -6.754 58.349 0.50 17.26 389 SER A CA 1
ATOM 726 C CA B SER A 1 97 ? 92.459 -6.728 58.403 0.50 18.52 389 SER A CA 1
ATOM 727 C C A SER A 1 97 ? 93.591 -5.750 58.645 0.50 16.87 389 SER A C 1
ATOM 728 C C B SER A 1 97 ? 93.689 -5.868 58.608 0.50 17.68 389 SER A C 1
ATOM 729 O O A SER A 1 97 ? 93.881 -4.925 57.758 0.50 16.26 389 SER A O 1
ATOM 730 O O B SER A 1 97 ? 94.207 -5.305 57.628 0.50 17.21 389 SER A O 1
ATOM 735 N N . VAL A 1 98 ? 94.160 -5.865 59.845 1.00 17.76 390 VAL A N 1
ATOM 736 C CA . VAL A 1 98 ? 95.474 -5.320 60.217 1.00 17.87 390 VAL A CA 1
ATOM 737 C C . VAL A 1 98 ? 96.378 -6.510 60.497 1.00 18.63 390 VAL A C 1
ATOM 738 O O . VAL A 1 98 ? 95.982 -7.424 61.208 1.00 19.95 390 VAL A O 1
ATOM 742 N N . SER A 1 99 ? 97.571 -6.499 59.925 1.00 19.07 391 SER A N 1
ATOM 743 C CA . SER A 1 99 ? 98.558 -7.581 60.135 1.00 19.70 391 SER A CA 1
ATOM 744 C C . SER A 1 99 ? 99.939 -7.009 60.360 1.00 19.82 391 SER A C 1
ATOM 745 O O . SER A 1 99 ? 100.161 -5.853 60.025 1.00 18.47 391 SER A O 1
ATOM 748 N N . ASP A 1 100 ? 100.870 -7.809 60.857 1.00 20.88 392 ASP A N 1
ATOM 749 C CA . ASP A 1 100 ? 102.299 -7.398 60.875 1.00 21.75 392 ASP A CA 1
ATOM 750 C C . ASP A 1 100 ? 102.704 -7.013 59.449 1.00 20.10 392 ASP A C 1
ATOM 751 O O . ASP A 1 100 ? 103.427 -6.045 59.287 1.00 19.23 392 ASP A O 1
ATOM 756 N N . GLN A 1 101 ? 102.199 -7.721 58.463 1.00 18.90 393 GLN A N 1
ATOM 757 C CA . GLN A 1 101 ? 102.513 -7.501 57.031 1.00 19.26 393 GLN A CA 1
ATOM 758 C C . GLN A 1 101 ? 102.045 -6.101 56.612 1.00 17.42 393 GLN A C 1
ATOM 759 O O . GLN A 1 101 ? 102.819 -5.349 56.043 1.00 17.41 393 GLN A O 1
ATOM 765 N N . SER A 1 102 ? 100.808 -5.739 56.912 1.00 16.90 394 SER A N 1
ATOM 766 C CA . SER A 1 102 ? 100.250 -4.433 56.465 1.00 15.64 394 SER A CA 1
ATOM 767 C C . SER A 1 102 ? 100.973 -3.286 57.193 1.00 15.54 394 SER A C 1
ATOM 768 O O . SER A 1 102 ? 101.260 -2.228 56.583 1.00 14.96 394 SER A O 1
ATOM 771 N N . ILE A 1 103 ? 101.268 -3.454 58.465 1.00 16.03 395 ILE A N 1
ATOM 772 C CA . ILE A 1 103 ? 101.987 -2.437 59.292 1.00 16.14 395 ILE A CA 1
ATOM 773 C C . ILE A 1 103 ? 103.397 -2.247 58.734 1.00 15.49 395 ILE A C 1
ATOM 774 O O . ILE A 1 103 ? 103.824 -1.123 58.510 1.00 15.43 395 ILE A O 1
ATOM 779 N N . LYS A 1 104 ? 104.108 -3.329 58.505 1.00 16.13 396 LYS A N 1
ATOM 780 C CA . LYS A 1 104 ? 105.522 -3.231 58.054 1.00 17.47 396 LYS A CA 1
ATOM 781 C C . LYS A 1 104 ? 105.543 -2.555 56.698 1.00 16.72 396 LYS A C 1
ATOM 782 O O . LYS A 1 104 ? 106.437 -1.723 56.468 1.00 17.03 396 LYS A O 1
ATOM 788 N N . PHE A 1 105 ? 104.630 -2.904 55.810 1.00 15.60 397 PHE A N 1
ATOM 789 C CA . PHE A 1 105 ? 104.600 -2.325 54.461 1.00 14.77 397 PHE A CA 1
ATOM 790 C C . PHE A 1 105 ? 104.364 -0.830 54.617 1.00 14.51 397 PHE A C 1
ATOM 791 O O . PHE A 1 105 ? 105.115 0.008 54.008 1.00 14.18 397 PHE A O 1
ATOM 799 N N . ALA A 1 106 ? 103.348 -0.449 55.397 1.00 13.77 398 ALA A N 1
ATOM 800 C CA . ALA A 1 106 ? 103.050 0.990 55.560 1.00 13.64 398 ALA A CA 1
ATOM 801 C C . ALA A 1 106 ? 104.257 1.774 56.111 1.00 13.24 398 ALA A C 1
ATOM 802 O O . ALA A 1 106 ? 104.569 2.895 55.619 1.00 13.36 398 ALA A O 1
ATOM 804 N N . TRP A 1 107 ? 104.949 1.221 57.120 1.00 14.39 399 TRP A N 1
ATOM 805 C CA . TRP A 1 107 ? 106.066 1.946 57.771 1.00 14.77 399 TRP A CA 1
ATOM 806 C C . TRP A 1 107 ? 107.268 1.987 56.822 1.00 14.94 399 TRP A C 1
ATOM 807 O O . TRP A 1 107 ? 108.043 2.971 56.909 1.00 14.95 399 TRP A O 1
ATOM 818 N N . ASP A 1 108 ? 107.454 0.977 55.969 1.00 15.33 400 ASP A N 1
ATOM 819 C CA . ASP A 1 108 ? 108.497 1.051 54.927 1.00 15.69 400 ASP A CA 1
ATOM 820 C C . ASP A 1 108 ? 108.176 2.207 53.964 1.00 15.02 400 ASP A C 1
ATOM 821 O O . ASP A 1 108 ? 109.115 2.982 53.608 1.00 14.93 400 ASP A O 1
ATOM 826 N N . ILE A 1 109 ? 106.922 2.337 53.551 1.00 14.36 401 ILE A N 1
ATOM 827 C CA . ILE A 1 109 ? 106.560 3.476 52.649 1.00 14.56 401 ILE A CA 1
ATOM 828 C C . ILE A 1 109 ? 106.926 4.776 53.364 1.00 14.57 401 ILE A C 1
ATOM 829 O O . ILE A 1 109 ? 107.472 5.679 52.769 1.00 15.41 401 ILE A O 1
ATOM 834 N N . ALA A 1 110 ? 106.582 4.895 54.638 1.00 14.74 402 ALA A N 1
ATOM 835 C CA . ALA A 1 110 ? 106.778 6.146 55.402 1.00 15.46 402 ALA A CA 1
ATOM 836 C C . ALA A 1 110 ? 108.280 6.445 55.478 1.00 16.93 402 ALA A C 1
ATOM 837 O O . ALA A 1 110 ? 108.692 7.606 55.150 1.00 17.86 402 ALA A O 1
ATOM 839 N N . LYS A 1 111 ? 109.081 5.455 55.832 1.00 17.84 403 LYS A N 1
ATOM 840 C CA . LYS A 1 111 ? 110.551 5.590 55.976 1.00 19.11 403 LYS A CA 1
ATOM 841 C C . LYS A 1 111 ? 111.188 6.047 54.650 1.00 17.85 403 LYS A C 1
ATOM 842 O O . LYS A 1 111 ? 112.074 6.924 54.648 1.00 18.10 403 LYS A O 1
ATOM 848 N N . TYR A 1 112 ? 110.721 5.517 53.530 1.00 15.15 404 TYR A N 1
ATOM 849 C CA . TYR A 1 112 ? 111.324 5.780 52.215 1.00 14.96 404 TYR A CA 1
ATOM 850 C C . TYR A 1 112 ? 110.773 7.062 51.595 1.00 15.48 404 TYR A C 1
ATOM 851 O O . TYR A 1 112 ? 111.356 7.502 50.595 1.00 15.47 404 TYR A O 1
ATOM 860 N N . SER A 1 113 ? 109.659 7.594 52.106 1.00 15.61 405 SER A N 1
ATOM 861 C CA . SER A 1 113 ? 109.019 8.788 51.493 1.00 16.44 405 SER A CA 1
ATOM 862 C C . SER A 1 113 ? 109.787 10.073 51.850 1.00 18.13 405 SER A C 1
ATOM 863 O O . SER A 1 113 ? 110.085 10.295 53.026 1.00 19.27 405 SER A O 1
ATOM 866 N N . ASP A 1 114 ? 110.052 10.861 50.831 1.00 18.16 406 ASP A N 1
ATOM 867 C CA . ASP A 1 114 ? 110.776 12.160 50.929 1.00 20.02 406 ASP A CA 1
ATOM 868 C C . ASP A 1 114 ? 109.978 13.091 51.859 1.00 20.33 406 ASP A C 1
ATOM 869 O O . ASP A 1 114 ? 108.856 13.494 51.492 1.00 20.23 406 ASP A O 1
ATOM 874 N N . THR A 1 115 ? 110.556 13.474 53.001 1.00 21.20 407 THR A N 1
ATOM 875 C CA . THR A 1 115 ? 109.830 14.288 54.004 1.00 22.88 407 THR A CA 1
ATOM 876 C C . THR A 1 115 ? 109.624 15.695 53.470 1.00 25.48 407 THR A C 1
ATOM 877 O O . THR A 1 115 ? 108.718 16.398 54.040 1.00 29.40 407 THR A O 1
ATOM 881 N N . GLY A 1 116 ? 110.333 16.076 52.409 1.00 27.73 408 GLY A N 1
ATOM 882 C CA . GLY A 1 116 ? 110.271 17.407 51.782 1.00 31.02 408 GLY A CA 1
ATOM 883 C C . GLY A 1 116 ? 109.193 17.446 50.726 1.00 31.99 408 GLY A C 1
ATOM 884 O O . GLY A 1 116 ? 108.888 18.545 50.212 1.00 34.96 408 GLY A O 1
ATOM 885 N N . GLU A 1 117 ? 108.567 16.300 50.470 1.00 29.55 409 GLU A N 1
ATOM 886 C CA . GLU A 1 117 ? 107.647 16.117 49.327 1.00 29.16 409 GLU A CA 1
ATOM 887 C C . GLU A 1 117 ? 106.204 16.064 49.826 1.00 28.29 409 GLU A C 1
ATOM 888 O O . GLU A 1 117 ? 105.915 15.318 50.788 1.00 28.10 409 GLU A O 1
ATOM 894 N N . TYR A 1 118 ? 105.282 16.760 49.171 1.00 26.13 410 TYR A N 1
ATOM 895 C CA . TYR A 1 118 ? 103.864 16.789 49.590 1.00 24.89 410 TYR A CA 1
ATOM 896 C C . TYR A 1 118 ? 103.118 15.692 48.832 1.00 22.97 410 TYR A C 1
ATOM 897 O O . TYR A 1 118 ? 102.202 15.180 49.383 1.00 24.32 410 TYR A O 1
ATOM 906 N N . MET A 1 119 ? 103.457 15.396 47.595 1.00 22.36 411 MET A N 1
ATOM 907 C CA . MET A 1 119 ? 102.693 14.409 46.792 1.00 22.06 411 MET A CA 1
ATOM 908 C C . MET A 1 119 ? 103.162 13.001 47.145 1.00 18.70 411 MET A C 1
ATOM 909 O O . MET A 1 119 ? 104.147 12.830 47.873 1.00 18.99 411 MET A O 1
ATOM 914 N N . HIS A 1 120 ? 102.427 12.002 46.678 1.00 17.92 412 HIS A N 1
ATOM 915 C CA . HIS A 1 120 ? 102.876 10.594 46.745 1.00 17.11 412 HIS A CA 1
ATOM 916 C C . HIS A 1 120 ? 104.327 10.503 46.277 1.00 16.73 412 HIS A C 1
ATOM 917 O O . HIS A 1 120 ? 104.647 11.012 45.203 1.00 18.17 412 HIS A O 1
ATOM 924 N N . ASP A 1 121 ? 105.148 9.748 47.010 1.00 16.30 413 ASP A N 1
ATOM 925 C CA . ASP A 1 121 ? 106.537 9.439 46.600 1.00 16.61 413 ASP A CA 1
ATOM 926 C C . ASP A 1 121 ? 106.482 8.069 45.926 1.00 15.92 413 ASP A C 1
ATOM 927 O O . ASP A 1 121 ? 106.522 7.055 46.610 1.00 15.54 413 ASP A O 1
ATOM 932 N N . VAL A 1 122 ? 106.248 8.053 44.635 1.00 16.49 414 VAL A N 1
ATOM 933 C CA . VAL A 1 122 ? 106.014 6.777 43.913 1.00 16.69 414 VAL A CA 1
ATOM 934 C C . VAL A 1 122 ? 107.278 5.941 43.953 1.00 16.32 414 VAL A C 1
ATOM 935 O O . VAL A 1 122 ? 107.180 4.765 43.963 1.00 16.06 414 VAL A O 1
ATOM 939 N N . ILE A 1 123 ? 108.460 6.539 43.969 1.00 16.31 415 ILE A N 1
ATOM 940 C CA . ILE A 1 123 ? 109.721 5.751 44.055 1.00 15.98 415 ILE A CA 1
ATOM 941 C C . ILE A 1 123 ? 109.737 5.041 45.402 1.00 14.72 415 ILE A C 1
ATOM 942 O O . ILE A 1 123 ? 110.042 3.839 45.464 1.00 14.14 415 ILE A O 1
ATOM 947 N N . ALA A 1 124 ? 109.380 5.728 46.469 1.00 14.37 416 ALA A N 1
ATOM 948 C CA . ALA A 1 124 ? 109.314 5.158 47.818 1.00 14.15 416 ALA A CA 1
ATOM 949 C C . ALA A 1 124 ? 108.267 4.034 47.872 1.00 13.85 416 ALA A C 1
ATOM 950 O O . ALA A 1 124 ? 108.512 2.962 48.492 1.00 13.33 416 ALA A O 1
ATOM 952 N N . ILE A 1 125 ? 107.086 4.265 47.305 1.00 13.49 417 ILE A N 1
ATOM 953 C CA . ILE A 1 125 ? 106.003 3.270 47.398 1.00 13.64 417 ILE A CA 1
ATOM 954 C C . ILE A 1 125 ? 106.416 1.986 46.694 1.00 13.19 417 ILE A C 1
ATOM 955 O O . ILE A 1 125 ? 106.232 0.905 47.255 1.00 12.94 417 ILE A O 1
ATOM 960 N N . ASN A 1 126 ? 106.942 2.093 45.480 1.00 13.48 418 ASN A N 1
ATOM 961 C CA . ASN A 1 126 ? 107.359 0.900 44.721 1.00 14.59 418 ASN A CA 1
ATOM 962 C C . ASN A 1 126 ? 108.584 0.218 45.338 1.00 14.04 418 ASN A C 1
ATOM 963 O O . ASN A 1 126 ? 108.631 -1.013 45.312 1.00 14.37 418 ASN A O 1
ATOM 968 N N . LYS A 1 127 ? 109.478 0.988 45.931 1.00 13.49 419 LYS A N 1
ATOM 969 C CA . LYS A 1 127 ? 110.641 0.354 46.590 1.00 13.72 419 LYS A CA 1
ATOM 970 C C . LYS A 1 127 ? 110.138 -0.464 47.786 1.00 13.20 419 LYS A C 1
ATOM 971 O O . LYS A 1 127 ? 110.577 -1.619 47.999 1.00 13.05 419 LYS A O 1
ATOM 977 N N . ALA A 1 128 ? 109.300 0.111 48.607 1.00 13.24 420 ALA A N 1
ATOM 978 C CA . ALA A 1 128 ? 108.674 -0.576 49.748 1.00 13.04 420 ALA A CA 1
ATOM 979 C C . ALA A 1 128 ? 107.898 -1.796 49.238 1.00 13.43 420 ALA A C 1
ATOM 980 O O . ALA A 1 128 ? 107.934 -2.848 49.857 1.00 14.34 420 ALA A O 1
ATOM 982 N N . ALA A 1 129 ? 107.144 -1.624 48.164 1.00 13.82 421 ALA A N 1
ATOM 983 C CA . ALA A 1 129 ? 106.330 -2.732 47.638 1.00 14.25 421 ALA A CA 1
ATOM 984 C C . ALA A 1 129 ? 107.258 -3.890 47.297 1.00 14.56 421 ALA A C 1
ATOM 985 O O . ALA A 1 129 ? 107.050 -5.023 47.783 1.00 14.98 421 ALA A O 1
ATOM 987 N N . LYS A 1 130 ? 108.313 -3.631 46.548 1.00 15.32 422 LYS A N 1
ATOM 988 C CA . LYS A 1 130 ? 109.182 -4.737 46.107 1.00 17.19 422 LYS A CA 1
ATOM 989 C C . LYS A 1 130 ? 109.769 -5.456 47.335 1.00 16.48 422 LYS A C 1
ATOM 990 O O . LYS A 1 130 ? 109.770 -6.706 47.405 1.00 15.72 422 LYS A O 1
ATOM 996 N N . GLU A 1 131 ? 110.220 -4.693 48.339 1.00 15.40 423 GLU A N 1
ATOM 997 C CA . GLU A 1 131 ? 110.892 -5.303 49.500 1.00 16.09 423 GLU A CA 1
ATOM 998 C C . GLU A 1 131 ? 109.915 -6.081 50.367 1.00 16.59 423 GLU A C 1
ATOM 999 O O . GLU A 1 131 ? 110.379 -6.965 51.129 1.00 18.35 423 GLU A O 1
ATOM 1005 N N . ASN A 1 132 ? 108.626 -5.771 50.286 1.00 15.07 424 ASN A N 1
ATOM 1006 C CA . ASN A 1 132 ? 107.580 -6.452 51.076 1.00 15.54 424 ASN A CA 1
ATOM 1007 C C . ASN A 1 132 ? 106.831 -7.504 50.255 1.00 15.92 424 ASN A C 1
ATOM 1008 O O . ASN A 1 132 ? 105.899 -8.119 50.811 1.00 16.52 424 ASN A O 1
ATOM 1013 N N . GLY A 1 133 ? 107.259 -7.765 49.041 1.00 15.42 425 GLY A N 1
ATOM 1014 C CA . GLY A 1 133 ? 106.722 -8.841 48.205 1.00 16.52 425 GLY A CA 1
ATOM 1015 C C . GLY A 1 133 ? 105.495 -8.402 47.433 1.00 16.92 425 GLY A C 1
ATOM 1016 O O . GLY A 1 133 ? 104.804 -9.300 46.885 1.00 17.86 425 GLY A O 1
ATOM 1017 N N . PHE A 1 134 ? 105.241 -7.103 47.325 1.00 15.27 426 PHE A N 1
ATOM 1018 C CA . PHE A 1 134 ? 104.106 -6.566 46.549 1.00 15.36 426 PHE A CA 1
ATOM 1019 C C . PHE A 1 134 ? 104.556 -6.192 45.144 1.00 16.11 426 PHE A C 1
ATOM 1020 O O . PHE A 1 134 ? 105.701 -5.811 44.901 1.00 15.16 426 PHE A O 1
ATOM 1028 N N . LYS A 1 135 ? 103.596 -6.162 44.235 1.00 16.39 427 LYS A N 1
ATOM 1029 C CA . LYS A 1 135 ? 103.811 -5.758 42.847 1.00 16.61 427 LYS A CA 1
ATOM 1030 C C . LYS A 1 135 ? 104.169 -4.281 42.779 1.00 15.30 427 LYS A C 1
ATOM 1031 O O . LYS A 1 135 ? 103.643 -3.474 43.554 1.00 15.31 427 LYS A O 1
ATOM 1037 N N . GLU A 1 136 ? 105.070 -3.971 41.844 1.00 16.50 428 GLU A N 1
ATOM 1038 C CA . GLU A 1 136 ? 105.416 -2.562 41.560 1.00 15.85 428 GLU A CA 1
ATOM 1039 C C . GLU A 1 136 ? 104.598 -2.063 40.367 1.00 16.15 428 GLU A C 1
ATOM 1040 O O . GLU A 1 136 ? 104.351 -2.823 39.396 1.00 16.85 428 GLU A O 1
ATOM 1046 N N . TYR A 1 137 ? 104.340 -0.765 40.353 1.00 16.88 429 TYR A N 1
ATOM 1047 C CA . TYR A 1 137 ? 103.639 -0.056 39.251 1.00 17.49 429 TYR A CA 1
ATOM 1048 C C . TYR A 1 137 ? 104.477 1.187 38.980 1.00 18.07 429 TYR A C 1
ATOM 1049 O O . TYR A 1 137 ? 104.230 2.211 39.562 1.00 18.19 429 TYR A O 1
ATOM 1058 N N . PRO A 1 138 ? 105.532 1.090 38.164 1.00 20.11 430 PRO A N 1
ATOM 1059 C CA . PRO A 1 138 ? 106.498 2.189 37.972 1.00 21.50 430 PRO A CA 1
ATOM 1060 C C . PRO A 1 138 ? 105.808 3.517 37.654 1.00 21.26 430 PRO A C 1
ATOM 1061 O O . PRO A 1 138 ? 104.940 3.543 36.800 1.00 22.57 430 PRO A O 1
ATOM 1065 N N . GLY A 1 139 ? 106.093 4.532 38.460 1.00 21.88 431 GLY A N 1
ATOM 1066 C CA . GLY A 1 139 ? 105.557 5.894 38.275 1.00 22.56 431 GLY A CA 1
ATOM 1067 C C . GLY A 1 139 ? 104.163 6.115 38.823 1.00 23.09 431 GLY A C 1
ATOM 1068 O O . GLY A 1 139 ? 103.689 7.273 38.743 1.00 25.30 431 GLY A O 1
ATOM 1069 N N . MET A 1 140 ? 103.513 5.067 39.330 1.00 20.47 432 MET A N 1
ATOM 1070 C CA . MET A 1 140 ? 102.111 5.106 39.756 1.00 21.30 432 MET A CA 1
ATOM 1071 C C . MET A 1 140 ? 102.053 4.767 41.239 1.00 19.16 432 MET A C 1
ATOM 1072 O O . MET A 1 140 ? 102.992 4.154 41.811 1.00 17.78 432 MET A O 1
ATOM 1077 N N . ASN A 1 141 ? 100.925 5.072 41.799 1.00 18.94 433 ASN A N 1
ATOM 1078 C CA . ASN A 1 141 ? 100.620 4.750 43.207 1.00 18.81 433 ASN A CA 1
ATOM 1079 C C . ASN A 1 141 ? 99.240 4.070 43.254 1.00 19.07 433 ASN A C 1
ATOM 1080 O O . ASN A 1 141 ? 98.245 4.745 43.089 1.00 18.64 433 ASN A O 1
ATOM 1085 N N . TYR A 1 142 ? 99.184 2.774 43.529 1.00 21.14 434 TYR A N 1
ATOM 1086 C CA . TYR A 1 142 ? 97.891 2.118 43.815 1.00 22.48 434 TYR A CA 1
ATOM 1087 C C . TYR A 1 142 ? 97.877 1.575 45.234 1.00 21.60 434 TYR A C 1
ATOM 1088 O O . TYR A 1 142 ? 97.063 0.691 45.489 1.00 23.59 434 TYR A O 1
ATOM 1097 N N . TYR A 1 143 ? 98.643 2.126 46.160 1.00 16.50 435 TYR A N 1
ATOM 1098 C CA . TYR A 1 143 ? 98.694 1.612 47.538 1.00 14.85 435 TYR A CA 1
ATOM 1099 C C . TYR A 1 143 ? 98.305 2.665 48.579 1.00 15.40 435 TYR A C 1
ATOM 1100 O O . TYR A 1 143 ? 97.855 2.271 49.638 1.00 15.18 435 TYR A O 1
ATOM 1109 N N . GLU A 1 144 ? 98.580 3.954 48.301 1.00 15.03 436 GLU A N 1
ATOM 1110 C CA . GLU A 1 144 ? 98.559 4.996 49.340 1.00 14.68 436 GLU A CA 1
ATOM 1111 C C . GLU A 1 144 ? 97.452 6.034 49.150 1.00 14.31 436 GLU A C 1
ATOM 1112 O O . GLU A 1 144 ? 97.259 6.570 48.041 1.00 14.81 436 GLU A O 1
ATOM 1118 N N . ASN A 1 145 ? 96.779 6.370 50.248 1.00 14.33 437 ASN A N 1
ATOM 1119 C CA . ASN A 1 145 ? 95.984 7.613 50.423 1.00 15.38 437 ASN A CA 1
ATOM 1120 C C . ASN A 1 145 ? 96.751 8.449 51.452 1.00 14.82 437 ASN A C 1
ATOM 1121 O O . ASN A 1 145 ? 96.981 7.994 52.548 1.00 14.92 437 ASN A O 1
ATOM 1126 N N . LEU A 1 146 ? 97.144 9.648 51.061 1.00 15.23 438 LEU A N 1
ATOM 1127 C CA . LEU A 1 146 ? 98.069 10.463 51.858 1.00 17.08 438 LEU A CA 1
ATOM 1128 C C . LEU A 1 146 ? 97.344 11.701 52.385 1.00 17.62 438 LEU A C 1
ATOM 1129 O O . LEU A 1 146 ? 96.723 12.396 51.614 1.00 19.42 438 LEU A O 1
ATOM 1134 N N . GLY A 1 147 ? 97.452 11.930 53.672 1.00 19.02 439 GLY A N 1
ATOM 1135 C CA . GLY A 1 147 ? 96.946 13.152 54.311 1.00 19.72 439 GLY A CA 1
ATOM 1136 C C . GLY A 1 147 ? 98.063 14.027 54.780 1.00 19.23 439 GLY A C 1
ATOM 1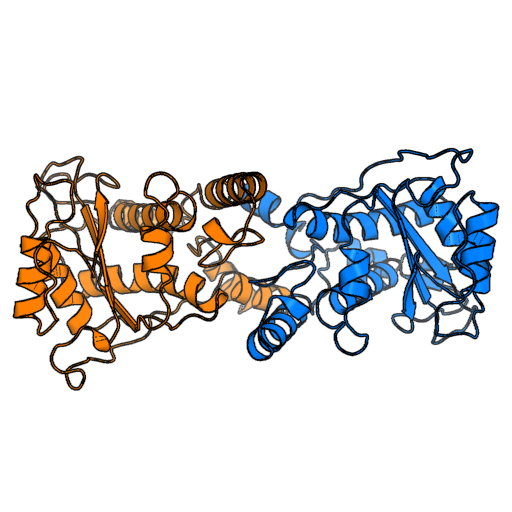137 O O . GLY A 1 147 ? 98.770 13.626 55.664 1.00 19.02 439 GLY A O 1
ATOM 1138 N N . GLY A 1 148 ? 98.221 15.225 54.221 1.00 21.90 440 GLY A N 1
ATOM 1139 C CA . GLY A 1 148 ? 99.299 16.107 54.647 1.00 23.23 440 GLY A CA 1
ATOM 1140 C C . GLY A 1 148 ? 98.746 17.366 55.270 1.00 23.21 440 GLY A C 1
ATOM 1141 O O . GLY A 1 148 ? 97.675 17.679 54.877 1.00 26.20 440 GLY A O 1
ATOM 1142 N N . GLY A 1 149 ? 99.372 17.816 56.340 1.00 24.93 441 GLY A N 1
ATOM 1143 C CA . GLY A 1 149 ? 99.075 19.113 56.974 1.00 25.97 441 GLY A CA 1
ATOM 1144 C C . GLY A 1 149 ? 97.897 19.022 57.935 1.00 25.37 441 GLY A C 1
ATOM 1145 O O . GLY A 1 149 ? 97.279 20.073 58.225 1.00 24.02 441 GLY A O 1
ATOM 1146 N N . TYR A 1 150 ? 97.645 17.828 58.457 1.00 22.99 442 TYR A N 1
ATOM 1147 C CA . TYR A 1 150 ? 96.546 17.615 59.421 1.00 23.54 442 TYR A CA 1
ATOM 1148 C C . TYR A 1 150 ? 97.066 17.765 60.847 1.00 25.35 442 TYR A C 1
ATOM 1149 O O . TYR A 1 150 ? 96.230 17.878 61.756 1.00 25.80 442 TYR A O 1
ATOM 1158 N N . TYR A 1 151 ? 98.380 17.751 61.058 1.00 26.07 443 TYR A N 1
ATOM 1159 C CA . TYR A 1 151 ? 98.998 17.825 62.415 1.00 27.13 443 TYR A CA 1
ATOM 1160 C C . TYR A 1 151 ? 100.426 18.397 62.317 1.00 29.87 443 TYR A C 1
ATOM 1161 O O . TYR A 1 151 ? 100.867 18.688 61.227 1.00 29.28 443 TYR A O 1
ATOM 1170 N N . GLU A 1 152 ? 101.056 18.676 63.460 1.00 35.67 444 GLU A N 1
ATOM 1171 C CA . GLU A 1 152 ? 102.438 19.232 63.569 1.00 39.32 444 GLU A CA 1
ATOM 1172 C C . GLU A 1 152 ? 103.247 18.390 64.555 1.00 38.69 444 GLU A C 1
ATOM 1173 O O . GLU A 1 152 ? 102.646 17.926 65.498 1.00 41.56 444 GLU A O 1
ATOM 1179 N N . THR A 1 153 ? 104.564 18.268 64.344 1.00 42.73 445 THR A N 1
ATOM 1180 C CA . THR A 1 153 ? 105.519 17.522 65.205 1.00 41.52 445 THR A CA 1
ATOM 1181 C C . THR A 1 153 ? 106.335 18.530 66.029 1.00 44.88 445 THR A C 1
ATOM 1182 O O . THR A 1 153 ? 106.939 19.399 65.393 1.00 43.12 445 THR A O 1
ATOM 1186 N N . GLU A 1 154 ? 106.245 18.487 67.366 1.00 45.61 446 GLU A N 1
ATOM 1187 C CA . GLU A 1 154 ? 107.136 19.267 68.282 1.00 47.33 446 GLU A CA 1
ATOM 1188 C C . GLU A 1 154 ? 108.185 18.283 68.777 1.00 45.50 446 GLU A C 1
ATOM 1189 O O . GLU A 1 154 ? 107.821 17.393 69.561 1.00 42.64 446 GLU A O 1
ATOM 1195 N N . ASN A 1 155 ? 109.402 18.368 68.253 1.00 46.02 447 ASN A N 1
ATOM 1196 C CA . ASN A 1 155 ? 110.485 17.454 68.673 1.00 48.21 447 ASN A CA 1
ATOM 1197 C C . ASN A 1 155 ? 110.100 16.038 68.231 1.00 45.63 447 ASN A C 1
ATOM 1198 O O . ASN A 1 155 ? 110.419 15.079 68.943 1.00 44.83 447 ASN A O 1
ATOM 1203 N N . GLY A 1 156 ? 109.408 15.940 67.088 1.00 45.39 448 GLY A N 1
ATOM 1204 C CA . GLY A 1 156 ? 108.893 14.681 66.524 1.00 43.23 448 GLY A CA 1
ATOM 1205 C C . GLY A 1 156 ? 107.696 14.115 67.284 1.00 41.34 448 GLY A C 1
ATOM 1206 O O . GLY A 1 156 ? 107.303 12.979 66.934 1.00 40.43 448 GLY A O 1
ATOM 1207 N N . LYS A 1 157 ? 107.141 14.811 68.284 1.00 38.39 449 LYS A N 1
ATOM 1208 C CA . LYS A 1 157 ? 106.076 14.247 69.153 1.00 38.89 449 LYS A CA 1
ATOM 1209 C C . LYS A 1 157 ? 104.722 14.927 68.898 1.00 36.22 449 LYS A C 1
ATOM 1210 O O . LYS A 1 157 ? 104.696 16.070 68.435 1.00 37.51 449 LYS A O 1
ATOM 1216 N N . VAL A 1 158 ? 103.640 14.192 69.148 1.00 33.91 450 VAL A N 1
ATOM 1217 C CA . VAL A 1 158 ? 102.224 14.607 68.895 1.00 31.59 450 VAL A CA 1
ATOM 1218 C C . VAL A 1 158 ? 101.355 13.727 69.788 1.00 29.59 450 VAL A C 1
ATOM 1219 O O . VAL A 1 158 ? 101.711 12.562 69.973 1.00 28.61 450 VAL A O 1
ATOM 1223 N N . SER A 1 159 ? 100.265 14.252 70.337 1.00 28.32 451 SER A N 1
ATOM 1224 C CA . SER A 1 159 ? 99.463 13.464 71.296 1.00 28.31 451 SER A CA 1
ATOM 1225 C C . SER A 1 159 ? 98.679 12.426 70.516 1.00 27.34 451 SER A C 1
ATOM 1226 O O . SER A 1 159 ? 98.361 12.664 69.330 1.00 27.46 451 SER A O 1
ATOM 1229 N N . LYS A 1 160 ? 98.388 11.324 71.181 1.00 28.16 452 LYS A N 1
ATOM 1230 C CA . LYS A 1 160 ? 97.530 10.245 70.670 1.00 28.20 452 LYS A CA 1
ATOM 1231 C C . LYS A 1 160 ? 96.159 10.837 70.313 1.00 26.31 452 LYS A C 1
ATOM 1232 O O . LYS A 1 160 ? 95.609 10.523 69.255 1.00 24.93 452 LYS A O 1
ATOM 1238 N N . TYR A 1 161 ? 95.653 11.736 71.141 1.00 26.51 453 TYR A N 1
ATOM 1239 C CA . TYR A 1 161 ? 94.371 12.435 70.865 1.00 26.12 453 TYR A CA 1
ATOM 1240 C C . TYR A 1 161 ? 94.455 13.102 69.492 1.00 24.30 453 TYR A C 1
ATOM 1241 O O . TYR A 1 161 ? 93.569 12.933 68.650 1.00 23.73 453 TYR A O 1
ATOM 1250 N N . THR A 1 162 ? 95.494 13.897 69.286 1.00 23.81 454 THR A N 1
ATOM 1251 C CA . THR A 1 162 ? 95.683 14.671 68.039 1.00 23.91 454 THR A CA 1
ATOM 1252 C C . THR A 1 162 ? 95.763 13.734 66.838 1.00 23.28 454 THR A C 1
ATOM 1253 O O . THR A 1 162 ? 95.129 14.055 65.848 1.00 21.91 454 THR A O 1
ATOM 1257 N N . LEU A 1 163 ? 96.543 12.660 66.915 1.00 21.84 455 LEU A N 1
ATOM 1258 C CA . LEU A 1 163 ? 96.591 11.707 65.779 1.00 21.30 455 LEU A CA 1
ATOM 1259 C C . LEU A 1 163 ? 95.200 11.126 65.511 1.00 19.38 455 LEU A C 1
ATOM 1260 O O . LEU A 1 163 ? 94.824 11.014 64.335 1.00 19.09 455 LEU A O 1
ATOM 1265 N N . GLN A 1 164 ? 94.418 10.747 66.529 1.00 19.57 456 GLN A N 1
ATOM 1266 C CA . GLN A 1 164 ? 93.092 10.107 66.277 1.00 19.46 456 GLN A CA 1
ATOM 1267 C C . GLN A 1 164 ? 92.158 11.158 65.682 1.00 18.49 456 GLN A C 1
ATOM 1268 O O . GLN A 1 164 ? 91.355 10.833 64.794 1.00 18.07 456 GLN A O 1
ATOM 1274 N N . GLU A 1 165 ? 92.263 12.385 66.161 1.00 19.39 457 GLU A N 1
ATOM 1275 C CA . GLU A 1 165 ? 91.426 13.506 65.659 1.00 19.83 457 GLU A CA 1
ATOM 1276 C C . GLU A 1 165 ? 91.769 13.736 64.189 1.00 17.96 457 GLU A C 1
ATOM 1277 O O . GLU A 1 165 ? 90.839 13.881 63.373 1.00 18.06 457 GLU A O 1
ATOM 1283 N N . SER A 1 166 ? 93.050 13.802 63.856 1.00 18.31 458 SER A N 1
ATOM 1284 C CA . SER A 1 166 ? 93.514 14.085 62.478 1.00 17.68 458 SER A CA 1
ATOM 1285 C C . SER A 1 166 ? 93.072 12.968 61.534 1.00 16.87 458 SER A C 1
ATOM 1286 O O . SER A 1 166 ? 92.684 13.233 60.396 1.00 16.30 458 SER A O 1
ATOM 1289 N N . ILE A 1 167 ? 93.227 11.732 61.971 1.00 16.19 459 ILE A N 1
ATOM 1290 C CA . ILE A 1 167 ? 92.859 10.572 61.127 1.00 15.75 459 ILE A CA 1
ATOM 1291 C C . ILE A 1 167 ? 91.368 10.614 60.837 1.00 14.88 459 ILE A C 1
ATOM 1292 O O . ILE A 1 167 ? 90.975 10.404 59.656 1.00 14.99 459 ILE A O 1
ATOM 1297 N N . ARG A 1 168 ? 90.533 10.869 61.833 1.00 15.46 460 ARG A N 1
ATOM 1298 C CA . ARG A 1 168 ? 89.091 10.866 61.524 1.00 15.44 460 ARG A CA 1
ATOM 1299 C C . ARG A 1 168 ? 88.794 12.021 60.560 1.00 15.78 460 ARG A C 1
ATOM 1300 O O . ARG A 1 168 ? 87.977 11.832 59.671 1.00 16.30 460 ARG A O 1
ATOM 1308 N N . LYS A 1 169 ? 89.370 13.196 60.743 1.00 16.38 461 LYS A N 1
ATOM 1309 C CA . LYS A 1 169 ? 89.117 14.384 59.892 1.00 18.38 461 LYS A CA 1
ATOM 1310 C C . LYS A 1 169 ? 89.564 14.036 58.475 1.00 17.97 461 LYS A C 1
ATOM 1311 O O . LYS A 1 169 ? 88.864 14.362 57.516 1.00 17.91 461 LYS A O 1
ATOM 1317 N N . MET A 1 170 ? 90.728 13.401 58.346 1.00 17.58 462 MET A N 1
ATOM 1318 C CA . MET A 1 170 ? 91.229 12.952 57.026 1.00 17.83 462 MET A CA 1
ATOM 1319 C C . MET A 1 170 ? 90.240 12.001 56.357 1.00 17.47 462 MET A C 1
ATOM 1320 O O . MET A 1 170 ? 89.923 12.192 55.173 1.00 16.07 462 MET A O 1
ATOM 1325 N N . LEU A 1 171 ? 89.714 11.013 57.069 1.00 16.27 463 LEU A N 1
ATOM 1326 C CA . LEU A 1 171 ? 88.747 10.088 56.437 1.00 15.79 463 LEU A CA 1
ATOM 1327 C C . LEU A 1 171 ? 87.488 10.845 56.045 1.00 15.65 463 LEU A C 1
ATOM 1328 O O . LEU A 1 171 ? 86.958 10.561 54.983 1.00 15.09 463 LEU A O 1
ATOM 1333 N N . VAL A 1 172 ? 87.001 11.741 56.898 1.00 15.95 464 VAL A N 1
ATOM 1334 C CA . VAL A 1 172 ? 85.757 12.517 56.617 1.00 16.54 464 VAL A CA 1
ATOM 1335 C C . VAL A 1 172 ? 85.992 13.293 55.332 1.00 17.09 464 VAL A C 1
ATOM 1336 O O . VAL A 1 172 ? 85.100 13.332 54.474 1.00 17.39 464 VAL A O 1
ATOM 1340 N N . ASN A 1 173 ? 87.150 13.909 55.220 1.00 17.20 465 ASN A N 1
ATOM 1341 C CA . ASN A 1 173 ? 87.448 14.768 54.053 1.00 18.77 465 ASN A CA 1
ATOM 1342 C C . ASN A 1 173 ? 87.584 13.924 52.793 1.00 16.74 465 ASN A C 1
ATOM 1343 O O . ASN A 1 173 ? 87.139 14.427 51.716 1.00 18.32 465 ASN A O 1
ATOM 1348 N N . MET A 1 174 ? 88.119 12.726 52.894 1.00 16.04 466 MET A N 1
ATOM 1349 C CA . MET A 1 174 ? 88.285 11.862 51.730 1.00 16.30 466 MET A CA 1
ATOM 1350 C C . MET A 1 174 ? 86.939 11.254 51.325 1.00 17.37 466 MET A C 1
ATOM 1351 O O . MET A 1 174 ? 86.709 11.113 50.141 1.00 17.52 466 MET A O 1
ATOM 1356 N N . LEU A 1 175 ? 86.083 10.915 52.290 1.00 17.37 467 LEU A N 1
ATOM 1357 C CA . LEU A 1 175 ? 84.766 10.313 51.944 1.00 17.60 467 LEU A CA 1
ATOM 1358 C C . LEU A 1 175 ? 83.787 11.380 51.443 1.00 18.43 467 LEU A C 1
ATOM 1359 O O . LEU A 1 175 ? 82.930 11.005 50.629 1.00 18.45 467 LEU A O 1
ATOM 1364 N N . PHE A 1 176 ? 83.826 12.617 51.926 1.00 17.88 468 PHE A N 1
ATOM 1365 C CA . PHE A 1 176 ? 82.733 13.588 51.671 1.00 18.89 468 PHE A CA 1
ATOM 1366 C C . PHE A 1 176 ? 83.183 14.903 51.044 1.00 19.87 468 PHE A C 1
ATOM 1367 O O . PHE A 1 176 ? 82.307 15.735 50.799 1.00 21.09 468 PHE A O 1
ATOM 1375 N N . ASP A 1 177 ? 84.490 15.130 50.836 1.00 19.45 469 ASP A N 1
ATOM 1376 C CA . ASP A 1 177 ? 84.934 16.441 50.320 1.00 21.23 469 ASP A CA 1
ATOM 1377 C C . ASP A 1 177 ? 86.082 16.231 49.356 1.00 20.39 469 ASP A C 1
ATOM 1378 O O . ASP A 1 177 ? 86.996 17.059 49.358 1.00 22.51 469 ASP A O 1
ATOM 1383 N N . ASP A 1 178 ? 86.016 15.179 48.538 1.00 18.86 470 ASP A N 1
ATOM 1384 C CA . ASP A 1 178 ? 87.161 14.774 47.678 1.00 19.19 470 ASP A CA 1
ATOM 1385 C C . ASP A 1 178 ? 86.985 15.260 46.242 1.00 19.80 470 ASP A C 1
ATOM 1386 O O . ASP A 1 178 ? 87.675 14.767 45.406 1.00 20.35 470 ASP A O 1
ATOM 1391 N N . GLY A 1 179 ? 86.079 16.177 45.960 1.00 21.41 471 GLY A N 1
ATOM 1392 C CA . GLY A 1 179 ? 85.714 16.515 44.563 1.00 24.34 471 GLY A CA 1
ATOM 1393 C C . GLY A 1 179 ? 86.798 17.332 43.882 1.00 26.04 471 GLY A C 1
ATOM 1394 O O . GLY A 1 179 ? 86.884 17.263 42.649 1.00 27.83 471 GLY A O 1
ATOM 1395 N N . ARG A 1 180 ? 87.620 18.067 44.625 1.00 27.42 472 ARG A N 1
ATOM 1396 C CA . ARG A 1 180 ? 88.697 18.868 43.979 1.00 29.98 472 ARG A CA 1
ATOM 1397 C C . ARG A 1 180 ? 89.875 17.955 43.605 1.00 28.34 472 ARG A C 1
ATOM 1398 O O . ARG A 1 180 ? 90.802 18.424 42.929 1.00 31.14 472 ARG A O 1
ATOM 1406 N N . LEU A 1 181 ? 89.794 16.664 43.905 1.00 27.65 473 LEU A N 1
ATOM 1407 C CA . LEU A 1 181 ? 90.871 15.663 43.665 1.00 28.52 473 LEU A CA 1
ATOM 1408 C C . LEU A 1 181 ? 90.281 14.502 42.854 1.00 27.61 473 LEU A C 1
ATOM 1409 O O . LEU A 1 181 ? 90.826 13.321 42.913 1.00 30.14 473 LEU A O 1
ATOM 1414 N N . GLY A 1 182 ? 89.150 14.800 42.205 1.00 25.70 474 GLY A N 1
ATOM 1415 C CA . GLY A 1 182 ? 88.413 13.897 41.314 1.00 25.38 474 GLY A CA 1
ATOM 1416 C C . GLY A 1 182 ? 87.920 12.644 42.000 1.00 23.44 474 GLY A C 1
ATOM 1417 O O . GLY A 1 182 ? 87.867 11.605 41.346 1.00 23.57 474 GLY A O 1
ATOM 1418 N N . TYR A 1 183 ? 87.660 12.709 43.308 1.00 21.57 475 TYR A N 1
ATOM 1419 C CA . TYR A 1 183 ? 87.158 11.550 44.084 1.00 20.12 475 TYR A CA 1
ATOM 1420 C C . TYR A 1 183 ? 88.074 10.337 44.025 1.00 19.64 475 TYR A C 1
ATOM 1421 O O . TYR A 1 183 ? 87.595 9.264 44.342 1.00 19.40 475 TYR A O 1
ATOM 1430 N N . SER A 1 184 ? 89.383 10.505 43.784 1.00 19.54 476 SER A N 1
ATOM 1431 C CA . SER A 1 184 ? 90.306 9.341 43.798 1.00 20.89 476 SER A CA 1
ATOM 1432 C C . SER A 1 184 ? 90.343 8.698 45.184 1.00 18.35 476 SER A C 1
ATOM 1433 O O . SER A 1 184 ? 90.479 7.449 45.288 1.00 17.61 476 SER A O 1
ATOM 1436 N N . HIS A 1 185 ? 90.307 9.489 46.249 1.00 18.15 477 HIS A N 1
ATOM 1437 C CA . HIS A 1 185 ? 90.429 8.913 47.619 1.00 17.62 477 HIS A CA 1
ATOM 1438 C C . HIS A 1 185 ? 89.134 8.240 48.070 1.00 17.44 477 HIS A C 1
ATOM 1439 O O . HIS A 1 185 ? 89.170 7.150 48.659 1.00 17.63 477 HIS A O 1
ATOM 1446 N N . LEU A 1 186 ? 88.016 8.873 47.782 1.00 17.70 478 LEU A N 1
ATOM 1447 C CA . LEU A 1 186 ? 86.705 8.192 47.982 1.00 17.19 478 LEU A CA 1
ATOM 1448 C C . LEU A 1 186 ? 86.749 6.800 47.333 1.00 16.97 478 LEU A C 1
ATOM 1449 O O . LEU A 1 186 ? 86.404 5.770 48.008 1.00 17.13 478 LEU A O 1
ATOM 1454 N N . HIS A 1 187 ? 87.095 6.730 46.038 1.00 17.94 479 HIS A N 1
ATOM 1455 C CA . HIS A 1 187 ? 87.073 5.464 45.286 1.00 18.87 479 HIS A CA 1
ATOM 1456 C C . HIS A 1 187 ? 88.078 4.479 45.864 1.00 18.25 479 HIS A C 1
ATOM 1457 O O . HIS A 1 187 ? 87.785 3.278 45.979 1.00 19.12 479 HIS A O 1
ATOM 1464 N N . SER A 1 188 ? 89.247 4.977 46.263 1.00 17.32 480 SER A N 1
ATOM 1465 C CA . SER A 1 188 ? 90.271 4.086 46.790 1.00 17.39 480 SER A CA 1
ATOM 1466 C C . SER A 1 188 ? 89.898 3.491 48.149 1.00 16.37 480 SER A C 1
ATOM 1467 O O . SER A 1 188 ? 90.058 2.290 48.358 1.00 16.27 480 SER A O 1
ATOM 1470 N N . LEU A 1 189 ? 89.495 4.338 49.086 1.00 16.82 481 LEU A N 1
ATOM 1471 C CA . LEU A 1 189 ? 89.150 3.886 50.447 1.00 16.82 481 LEU A CA 1
ATOM 1472 C C . LEU A 1 189 ? 87.977 2.897 50.385 1.00 17.07 481 LEU A C 1
ATOM 1473 O O . LEU A 1 189 ? 87.881 2.010 51.248 1.00 17.08 481 LEU A O 1
ATOM 1478 N N . LEU A 1 190 ? 87.087 3.049 49.391 1.00 17.76 482 LEU A N 1
ATOM 1479 C CA . LEU A 1 190 ? 85.910 2.178 49.321 1.00 18.53 482 LEU A CA 1
ATOM 1480 C C . LEU A 1 190 ? 86.050 1.189 48.179 1.00 19.39 482 LEU A C 1
ATOM 1481 O O . LEU A 1 190 ? 85.040 0.642 47.751 1.00 19.44 482 LEU A O 1
ATOM 1486 N N . GLN A 1 191 ? 87.269 0.856 47.762 1.00 18.42 483 GLN A N 1
ATOM 1487 C CA . GLN A 1 191 ? 87.445 -0.098 46.632 1.00 20.60 483 GLN A CA 1
ATOM 1488 C C . GLN A 1 191 ? 87.044 -1.513 47.058 1.00 20.54 483 GLN A C 1
ATOM 1489 O O . GLN A 1 191 ? 87.478 -1.974 48.112 1.00 19.22 483 GLN A O 1
ATOM 1495 N N . ASP A 1 192 ? 86.208 -2.225 46.294 1.00 23.25 484 ASP A N 1
ATOM 1496 C CA . ASP A 1 192 ? 85.807 -3.565 46.800 1.00 24.42 484 ASP A CA 1
ATOM 1497 C C . ASP A 1 192 ? 87.001 -4.507 46.543 1.00 23.58 484 ASP A C 1
ATOM 1498 O O . ASP A 1 192 ? 87.864 -4.228 45.672 1.00 26.34 484 ASP A O 1
ATOM 1503 N N . GLY A 1 193 ? 87.127 -5.492 47.394 1.00 22.97 485 GLY A N 1
ATOM 1504 C CA . GLY A 1 193 ? 88.107 -6.570 47.304 1.00 24.16 485 GLY A CA 1
ATOM 1505 C C . GLY A 1 193 ? 89.358 -6.269 48.105 1.00 22.89 485 GLY A C 1
ATOM 1506 O O . GLY A 1 193 ? 90.178 -7.177 48.282 1.00 25.57 485 GLY A O 1
ATOM 1507 N N . LYS A 1 194 ? 89.499 -5.074 48.652 1.00 22.13 486 LYS A N 1
ATOM 1508 C CA . LYS A 1 194 ? 90.612 -4.829 49.592 1.00 21.71 486 LYS A CA 1
ATOM 1509 C C . LYS A 1 194 ? 90.454 -5.671 50.848 1.00 21.52 486 LYS A C 1
ATOM 1510 O O . LYS A 1 194 ? 89.327 -5.960 51.302 1.00 24.20 486 LYS A O 1
ATOM 1516 N N . THR A 1 195 ? 91.549 -6.127 51.389 1.00 20.89 487 THR A N 1
ATOM 1517 C CA . THR A 1 195 ? 91.515 -7.032 52.546 1.00 23.31 487 THR A CA 1
ATOM 1518 C C . THR A 1 195 ? 92.446 -6.575 53.648 1.00 19.02 487 THR A C 1
ATOM 1519 O O . THR A 1 195 ? 92.393 -7.215 54.701 1.00 19.50 487 THR A O 1
ATOM 1523 N N . ALA A 1 196 ? 93.271 -5.520 53.461 1.00 17.36 488 ALA A N 1
ATOM 1524 C CA . ALA A 1 196 ? 94.293 -5.206 54.474 1.00 16.71 488 ALA A CA 1
ATOM 1525 C C . ALA A 1 196 ? 94.579 -3.713 54.485 1.00 15.10 488 ALA A C 1
ATOM 1526 O O . ALA A 1 196 ? 94.430 -3.049 53.438 1.00 16.06 488 ALA A O 1
ATOM 1528 N N . LEU A 1 197 ? 94.905 -3.201 55.652 1.00 14.66 489 LEU A N 1
ATOM 1529 C CA . LEU A 1 197 ? 95.251 -1.769 55.813 1.00 15.42 489 LEU A CA 1
ATOM 1530 C C . LEU A 1 197 ? 96.364 -1.649 56.842 1.00 15.11 489 LEU A C 1
ATOM 1531 O O . LEU A 1 197 ? 96.380 -2.349 57.843 1.00 15.64 489 LEU A O 1
ATOM 1536 N N . GLY A 1 198 ? 97.249 -0.681 56.601 1.00 14.91 490 GLY A N 1
ATOM 1537 C CA . GLY A 1 198 ? 98.257 -0.248 57.574 1.00 14.78 490 GLY A CA 1
ATOM 1538 C C . GLY A 1 198 ? 98.309 1.272 57.548 1.00 14.52 490 GLY A C 1
ATOM 1539 O O . GLY A 1 198 ? 98.218 1.840 56.436 1.00 14.39 490 GLY A O 1
ATOM 1540 N N . VAL A 1 199 ? 98.555 1.907 58.680 1.00 15.10 491 VAL A N 1
ATOM 1541 C CA . VAL A 1 199 ? 98.702 3.388 58.771 1.00 16.01 491 VAL A CA 1
ATOM 1542 C C . VAL A 1 199 ? 100.095 3.724 59.260 1.00 17.28 491 VAL A C 1
ATOM 1543 O O . VAL A 1 199 ? 100.517 3.205 60.282 1.00 17.89 491 VAL A O 1
ATOM 1547 N N . SER A 1 200 ? 100.760 4.614 58.562 1.00 15.88 492 SER A N 1
ATOM 1548 C CA . SER A 1 200 ? 102.052 5.110 59.048 1.00 15.70 492 SER A CA 1
ATOM 1549 C C . SER A 1 200 ? 102.065 6.635 58.999 1.00 16.38 492 SER A C 1
ATOM 1550 O O . SER A 1 200 ? 101.142 7.276 58.485 1.00 16.10 492 SER A O 1
ATOM 1553 N N . LEU A 1 201 ? 103.154 7.170 59.513 1.00 16.68 493 LEU A N 1
ATOM 1554 C CA . LEU A 1 201 ? 103.339 8.623 59.720 1.00 17.24 493 LEU A CA 1
ATOM 1555 C C . LEU A 1 201 ? 104.768 8.964 59.284 1.00 17.73 493 LEU A C 1
ATOM 1556 O O . LEU A 1 201 ? 105.660 8.135 59.483 1.00 18.35 493 LEU A O 1
ATOM 1561 N N . SER A 1 202 ? 104.981 10.143 58.727 1.00 18.11 494 SER A N 1
ATOM 1562 C CA . SER A 1 202 ? 106.357 10.562 58.390 1.00 19.17 494 SER A CA 1
ATOM 1563 C C . SER A 1 202 ? 106.472 12.075 58.566 1.00 21.14 494 SER A C 1
ATOM 1564 O O . SER A 1 202 ? 105.447 12.793 58.513 1.00 20.83 494 SER A O 1
ATOM 1567 N N . GLY A 1 203 ? 107.724 12.503 58.682 1.00 21.69 495 GLY A N 1
ATOM 1568 C CA . GLY A 1 203 ? 107.970 13.933 58.824 1.00 23.81 495 GLY A CA 1
ATOM 1569 C C . GLY A 1 203 ? 109.261 14.161 59.577 1.00 26.10 495 GLY A C 1
ATOM 1570 O O . GLY A 1 203 ? 109.567 13.370 60.461 1.00 27.85 495 GLY A O 1
ATOM 1571 N N . GLU A 1 204 ? 109.872 15.293 59.300 1.00 29.64 496 GLU A N 1
ATOM 1572 C CA . GLU A 1 204 ? 111.023 15.810 60.068 1.00 33.41 496 GLU A CA 1
ATOM 1573 C C . GLU A 1 204 ? 110.537 16.200 61.456 1.00 36.46 496 GLU A C 1
ATOM 1574 O O . GLU A 1 204 ? 109.359 16.447 61.620 1.00 32.71 496 GLU A O 1
ATOM 1580 N N . LYS A 1 205 ? 111.467 16.308 62.397 1.00 38.94 497 LYS A N 1
ATOM 1581 C CA . LYS A 1 205 ? 111.213 16.478 63.844 1.00 44.62 497 LYS A CA 1
ATOM 1582 C C . LYS A 1 205 ? 110.414 17.753 64.074 1.00 44.79 497 LYS A C 1
ATOM 1583 O O . LYS A 1 205 ? 109.573 17.789 65.008 1.00 47.72 497 LYS A O 1
ATOM 1589 N N . ASN A 1 206 ? 110.708 18.776 63.276 1.00 43.28 498 ASN A N 1
ATOM 1590 C CA . ASN A 1 206 ? 110.089 20.104 63.402 1.00 44.32 498 ASN A CA 1
ATOM 1591 C C . ASN A 1 206 ? 109.550 20.384 62.009 1.00 45.28 498 ASN A C 1
ATOM 1592 O O . ASN A 1 206 ? 110.357 20.722 61.107 1.00 49.29 498 ASN A O 1
ATOM 1597 N N . SER A 1 207 ? 108.267 20.055 61.822 1.00 38.91 499 SER A N 1
ATOM 1598 C CA . SER A 1 207 ? 107.586 20.061 60.512 1.00 37.55 499 SER A CA 1
ATOM 1599 C C . SER A 1 207 ? 106.204 20.656 60.721 1.00 35.70 499 SER A C 1
ATOM 1600 O O . SER A 1 207 ? 105.528 20.286 61.699 1.00 36.63 499 SER A O 1
ATOM 1603 N N . ILE A 1 208 ? 105.816 21.511 59.790 1.00 36.18 500 ILE A N 1
ATOM 1604 C CA . ILE A 1 208 ? 104.403 21.954 59.657 1.00 38.40 500 ILE A CA 1
ATOM 1605 C C . ILE A 1 208 ? 103.741 21.111 58.567 1.00 36.80 500 ILE A C 1
ATOM 1606 O O . ILE A 1 208 ? 102.619 21.460 58.090 1.00 35.75 500 ILE A O 1
ATOM 1611 N N . SER A 1 209 ? 104.380 19.996 58.208 1.00 36.07 501 SER A N 1
ATOM 1612 C CA . SER A 1 209 ? 103.935 19.203 57.061 1.00 35.46 501 SER A CA 1
ATOM 1613 C C . SER A 1 209 ? 104.104 17.704 57.297 1.00 30.92 501 SER A C 1
ATOM 1614 O O . SER A 1 209 ? 104.324 16.989 56.336 1.00 29.79 501 SER A O 1
ATOM 1617 N N . PRO A 1 210 ? 103.935 17.155 58.521 1.00 28.66 502 PRO A N 1
ATOM 1618 C CA . PRO A 1 210 ? 104.032 15.707 58.680 1.00 25.27 502 PRO A CA 1
ATOM 1619 C C . PRO A 1 210 ? 102.794 15.069 58.038 1.00 22.58 502 PRO A C 1
ATOM 1620 O O . PRO A 1 210 ? 101.766 15.740 57.753 1.00 22.53 502 PRO A O 1
ATOM 1624 N N . LYS A 1 211 ? 102.934 13.781 57.742 1.00 20.02 503 LYS A N 1
ATOM 1625 C CA . LYS A 1 211 ? 102.008 13.045 56.877 1.00 20.05 503 LYS A CA 1
ATOM 1626 C C . LYS A 1 211 ? 101.391 11.867 57.591 1.00 18.16 503 LYS A C 1
ATOM 1627 O O . LYS A 1 211 ? 101.991 11.309 58.528 1.00 18.98 503 LYS A O 1
ATOM 1633 N N . ILE A 1 212 ? 100.201 11.555 57.092 1.00 17.13 504 ILE A N 1
ATOM 1634 C CA . ILE A 1 212 ? 99.520 10.278 57.417 1.00 16.69 504 ILE A CA 1
ATOM 1635 C C . ILE A 1 212 ? 99.447 9.474 56.133 1.00 15.50 504 ILE A C 1
ATOM 1636 O O . ILE A 1 212 ? 98.856 9.942 55.149 1.00 16.06 504 ILE A O 1
ATOM 1641 N N . HIS A 1 213 ? 99.965 8.255 56.165 1.00 14.84 505 HIS A N 1
ATOM 1642 C CA . HIS A 1 213 ? 99.956 7.326 55.011 1.00 14.69 505 HIS A CA 1
ATOM 1643 C C . HIS A 1 213 ? 98.958 6.200 55.314 1.00 14.11 505 HIS A C 1
ATOM 1644 O O . HIS A 1 213 ? 99.223 5.409 56.217 1.00 15.64 505 HIS A O 1
ATOM 1651 N N . ILE A 1 214 ? 97.853 6.166 54.583 1.00 14.65 506 ILE A N 1
ATOM 1652 C CA . ILE A 1 214 ? 96.906 5.035 54.661 1.00 15.24 506 ILE A CA 1
ATOM 1653 C C . ILE A 1 214 ? 97.209 4.107 53.487 1.00 13.93 506 ILE A C 1
ATOM 1654 O O . ILE A 1 214 ? 97.044 4.476 52.348 1.00 14.09 506 ILE A O 1
ATOM 1659 N N . ILE A 1 215 ? 97.720 2.925 53.815 1.00 14.22 507 ILE A N 1
ATOM 1660 C CA . ILE A 1 215 ? 98.175 1.888 52.861 1.00 13.73 507 ILE A CA 1
ATOM 1661 C C . ILE A 1 215 ? 97.140 0.751 52.857 1.00 14.09 507 ILE A C 1
ATOM 1662 O O . ILE A 1 215 ? 96.831 0.227 53.916 1.00 14.30 507 ILE A O 1
ATOM 1667 N N . SER A 1 216 ? 96.530 0.463 51.724 1.00 14.72 508 SER A N 1
ATOM 1668 C CA . SER A 1 216 ? 95.490 -0.608 51.694 1.00 15.74 508 SER A CA 1
ATOM 1669 C C . SER A 1 216 ? 95.512 -1.323 50.356 1.00 15.80 508 SER A C 1
ATOM 1670 O O . SER A 1 216 ? 95.984 -0.773 49.354 1.00 16.61 508 SER A O 1
ATOM 1673 N N . TYR A 1 217 ? 95.092 -2.584 50.343 1.00 15.37 509 TYR A N 1
ATOM 1674 C CA . TYR A 1 217 ? 95.244 -3.446 49.158 1.00 15.20 509 TYR A CA 1
ATOM 1675 C C . TYR A 1 217 ? 94.469 -4.734 49.402 1.00 15.42 509 TYR A C 1
ATOM 1676 O O . TYR A 1 217 ? 94.053 -5.022 50.562 1.00 14.67 509 TYR A O 1
ATOM 1685 N N . GLY A 1 218 ? 94.336 -5.492 48.324 1.00 16.52 510 GLY A N 1
ATOM 1686 C CA . GLY A 1 218 ? 93.931 -6.884 48.364 1.00 17.69 510 GLY A CA 1
ATOM 1687 C C . GLY A 1 218 ? 95.042 -7.854 48.021 1.00 17.37 510 GLY A C 1
ATOM 1688 O O . GLY A 1 218 ? 96.145 -7.423 47.705 1.00 17.37 510 GLY A O 1
ATOM 1689 N N . LYS A 1 219 ? 94.759 -9.131 48.118 1.00 18.89 511 LYS A N 1
ATOM 1690 C CA . LYS A 1 219 ? 95.823 -10.150 47.976 1.00 21.04 511 LYS A CA 1
ATOM 1691 C C . LYS A 1 219 ? 96.315 -10.182 46.532 1.00 20.80 511 LYS A C 1
ATOM 1692 O O . LYS A 1 219 ? 97.443 -10.675 46.297 1.00 20.05 511 LYS A O 1
ATOM 1698 N N . GLU A 1 220 ? 95.554 -9.647 45.592 1.00 20.71 512 GLU A N 1
ATOM 1699 C CA . GLU A 1 220 ? 95.997 -9.621 44.161 1.00 21.21 512 GLU A CA 1
ATOM 1700 C C . GLU A 1 220 ? 97.184 -8.671 43.961 1.00 20.11 512 GLU A C 1
ATOM 1701 O O . GLU A 1 220 ? 97.811 -8.789 42.915 1.00 20.77 512 GLU A O 1
ATOM 1707 N N . LYS A 1 221 ? 97.537 -7.827 44.934 1.00 18.46 513 LYS A N 1
ATOM 1708 C CA . LYS A 1 221 ? 98.716 -6.940 44.818 1.00 18.43 513 LYS A CA 1
ATOM 1709 C C . LYS A 1 221 ? 100.005 -7.645 45.200 1.00 18.81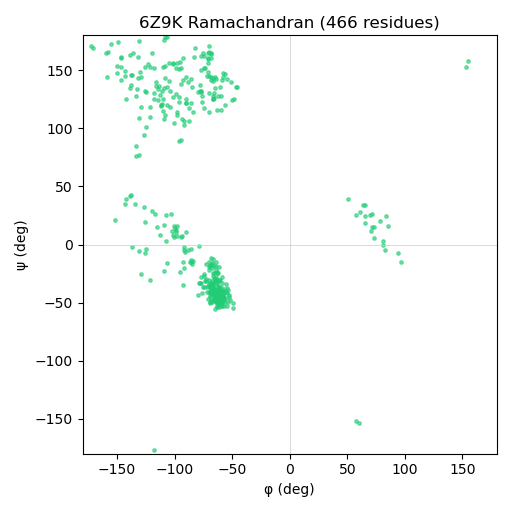 513 LYS A C 1
ATOM 1710 O O . LYS A 1 221 ? 101.076 -7.065 45.001 1.00 17.86 513 LYS A O 1
ATOM 1716 N N A LEU A 1 222 ? 99.951 -8.828 45.784 0.50 19.19 514 LEU A N 1
ATOM 1717 N N B LEU A 1 222 ? 99.942 -8.829 45.789 0.50 19.03 514 LEU A N 1
ATOM 1718 C CA A LEU A 1 222 ? 101.181 -9.546 46.188 0.50 19.66 514 LEU A CA 1
ATOM 1719 C CA B LEU A 1 222 ? 101.150 -9.590 46.187 0.50 19.41 514 LEU A CA 1
ATOM 1720 C C A LEU A 1 222 ? 101.694 -10.293 44.974 0.50 19.91 514 LEU A C 1
ATOM 1721 C C B LEU A 1 222 ? 101.692 -10.275 44.948 0.50 19.74 514 LEU A C 1
ATOM 1722 O O A LEU A 1 222 ? 100.875 -10.865 44.211 0.50 20.44 514 LEU A O 1
ATOM 1723 O O B LEU A 1 222 ? 100.890 -10.774 44.124 0.50 20.26 514 LEU A O 1
ATOM 1732 N N . GLU A 1 223 ? 103.015 -10.390 44.845 1.00 19.69 515 GLU A N 1
ATOM 1733 C CA . GLU A 1 223 ? 103.571 -11.320 43.840 1.00 19.74 515 GLU A CA 1
ATOM 1734 C C . GLU A 1 223 ? 103.123 -12.748 44.182 1.00 20.63 515 GLU A C 1
ATOM 1735 O O . GLU A 1 223 ? 102.800 -13.013 45.318 1.00 20.47 515 GLU A O 1
ATOM 1741 N N . ASP A 1 224 ? 103.072 -13.637 43.206 1.00 22.99 516 ASP A N 1
ATOM 1742 C CA . ASP A 1 224 ? 102.501 -14.999 43.396 1.00 26.50 516 ASP A CA 1
ATOM 1743 C C . ASP A 1 224 ? 103.218 -15.808 44.501 1.00 27.13 516 ASP A C 1
ATOM 1744 O O . ASP A 1 224 ? 102.549 -16.604 45.200 1.00 26.51 516 ASP A O 1
ATOM 1749 N N . SER A 1 225 ? 104.515 -15.588 44.653 1.00 28.13 517 SER A N 1
ATOM 1750 C CA . SER A 1 225 ? 105.406 -16.325 45.589 1.00 29.06 517 SER A CA 1
ATOM 1751 C C . SER A 1 225 ? 105.330 -15.708 46.988 1.00 26.22 517 SER A C 1
ATOM 1752 O O . SER A 1 225 ? 105.806 -16.357 47.943 1.00 24.69 517 SER A O 1
ATOM 1755 N N . SER A 1 226 ? 104.763 -14.506 47.146 1.00 23.84 518 SER A N 1
ATOM 1756 C CA . SER A 1 226 ? 104.823 -13.762 48.434 1.00 24.47 518 SER A CA 1
ATOM 1757 C C . SER A 1 226 ? 103.837 -14.278 49.470 1.00 26.03 518 SER A C 1
ATOM 1758 O O . SER A 1 226 ? 102.671 -14.463 49.151 1.00 24.97 518 SER A O 1
ATOM 1761 N N . GLN A 1 227 ? 104.306 -14.386 50.711 1.00 29.29 519 GLN A N 1
ATOM 1762 C CA . GLN A 1 227 ? 103.490 -14.864 51.859 1.00 32.52 519 GLN A CA 1
ATOM 1763 C C . GLN A 1 227 ? 102.534 -13.726 52.292 1.00 32.60 519 GLN A C 1
ATOM 1764 O O . GLN A 1 227 ? 102.999 -12.615 52.386 1.00 33.03 519 GLN A O 1
ATOM 1770 N N . TYR A 1 228 ? 101.241 -14.019 52.283 1.00 29.55 520 TYR A N 1
ATOM 1771 C CA . TYR A 1 228 ? 100.116 -13.204 52.775 1.00 31.31 520 TYR A CA 1
ATOM 1772 C C . TYR A 1 228 ? 99.803 -13.613 54.206 1.00 30.08 520 TYR A C 1
ATOM 1773 O O . TYR A 1 228 ? 99.813 -14.806 54.602 1.00 30.79 520 TYR A O 1
ATOM 1782 N N . GLN A 1 229 ? 99.544 -12.591 55.004 1.00 27.13 521 GLN A N 1
ATOM 1783 C CA . GLN A 1 229 ? 99.212 -12.761 56.427 1.00 25.11 521 GLN A CA 1
ATOM 1784 C C . GLN A 1 229 ? 97.753 -12.362 56.592 1.00 23.60 521 GLN A C 1
ATOM 1785 O O . GLN A 1 229 ? 97.399 -11.232 56.199 1.00 20.71 521 GLN A O 1
ATOM 1791 N N . ASN A 1 230 ? 96.910 -13.299 57.048 1.00 23.11 522 ASN A N 1
ATOM 1792 C CA . ASN A 1 230 ? 95.474 -12.964 57.235 1.00 23.56 522 ASN A CA 1
ATOM 1793 C C . ASN A 1 230 ? 95.293 -11.816 58.254 1.00 21.79 522 ASN A C 1
ATOM 1794 O O . ASN A 1 230 ? 94.388 -11.003 58.025 1.00 23.16 522 ASN A O 1
ATOM 1799 N N . GLY A 1 231 ? 96.082 -11.786 59.332 1.00 21.21 523 GLY A N 1
ATOM 1800 C CA . GLY A 1 231 ? 95.930 -10.807 60.415 1.00 21.66 523 GLY A CA 1
ATOM 1801 C C . GLY A 1 231 ? 94.534 -10.872 61.035 1.00 23.22 523 GLY A C 1
ATOM 1802 O O . GLY A 1 231 ? 93.862 -11.949 61.024 1.00 23.09 523 GLY A O 1
ATOM 1803 N N . GLU A 1 232 ? 94.076 -9.760 61.571 1.00 22.68 524 GLU A N 1
ATOM 1804 C CA . GLU A 1 232 ? 92.780 -9.754 62.283 1.00 25.04 524 GLU A CA 1
ATOM 1805 C C . GLU A 1 232 ? 91.905 -8.669 61.652 1.00 23.28 524 GLU A C 1
ATOM 1806 O O . GLU A 1 232 ? 92.365 -7.517 61.562 1.00 20.61 524 GLU A O 1
ATOM 1812 N N . VAL A 1 233 ? 90.659 -8.998 61.329 1.00 24.02 525 VAL A N 1
ATOM 1813 C CA . VAL A 1 233 ? 89.678 -7.978 60.892 1.00 24.70 525 VAL A CA 1
ATOM 1814 C C . VAL A 1 233 ? 89.369 -7.031 62.060 1.00 25.91 525 VAL A C 1
ATOM 1815 O O . VAL A 1 233 ? 88.979 -7.529 63.162 1.00 26.37 525 VAL A O 1
ATOM 1819 N N . ALA A 1 234 ? 89.538 -5.724 61.845 1.00 24.46 526 ALA A N 1
ATOM 1820 C CA . ALA A 1 234 ? 89.318 -4.680 62.859 1.00 25.27 526 ALA A CA 1
ATOM 1821 C C . ALA A 1 234 ? 87.827 -4.340 62.808 1.00 26.94 526 ALA A C 1
ATOM 1822 O O . ALA A 1 234 ? 87.326 -4.056 61.770 1.00 28.78 526 ALA A O 1
ATOM 1824 N N . SER A 1 235 ? 87.125 -4.484 63.897 1.00 26.04 527 SER A N 1
ATOM 1825 C CA . SER A 1 235 ? 85.654 -4.268 63.916 1.00 29.43 527 SER A CA 1
ATOM 1826 C C . SER A 1 235 ? 85.266 -3.588 65.225 1.00 28.72 527 SER A C 1
ATOM 1827 O O . SER A 1 235 ? 85.624 -4.118 66.284 1.00 31.16 527 SER A O 1
ATOM 1830 N N . MET A 1 236 ? 84.584 -2.460 65.152 1.00 27.50 528 MET A N 1
ATOM 1831 C CA . MET A 1 236 ? 83.983 -1.798 66.337 1.00 29.25 528 MET A CA 1
ATOM 1832 C C . MET A 1 236 ? 82.463 -1.970 66.237 1.00 30.31 528 MET A C 1
ATOM 1833 O O . MET A 1 236 ? 81.959 -2.040 65.123 1.00 29.03 528 MET A O 1
ATOM 1838 N N . LYS A 1 237 ? 81.732 -1.962 67.361 1.00 34.20 529 LYS A N 1
ATOM 1839 C CA . LYS A 1 237 ? 80.241 -1.993 67.304 1.00 35.64 529 LYS A CA 1
ATOM 1840 C C . LYS A 1 237 ? 79.783 -0.697 66.647 1.00 31.49 529 LYS A C 1
ATOM 1841 O O . LYS A 1 237 ? 80.382 0.333 66.965 1.00 30.05 529 LYS A O 1
ATOM 1847 N N . SER A 1 238 ? 78.840 -0.750 65.709 1.00 31.49 530 SER A N 1
ATOM 1848 C CA . SER A 1 238 ? 78.315 0.452 65.033 1.00 29.92 530 SER A CA 1
ATOM 1849 C C . SER A 1 238 ? 77.466 1.234 66.035 1.00 29.73 530 SER A C 1
ATOM 1850 O O . SER A 1 238 ? 76.992 0.631 67.004 1.00 31.74 530 SER A O 1
ATOM 1853 N N . LYS A 1 239 ? 77.310 2.536 65.817 1.00 29.36 531 LYS A N 1
ATOM 1854 C CA . LYS A 1 239 ? 76.402 3.353 66.658 1.00 30.34 531 LYS A CA 1
ATOM 1855 C C . LYS A 1 239 ? 74.992 2.782 66.595 1.00 31.03 531 LYS A C 1
ATOM 1856 O O . LYS A 1 239 ? 74.301 2.724 67.649 1.00 32.07 531 LYS A O 1
ATOM 1862 N N . GLU A 1 240 ? 74.586 2.363 65.406 1.00 32.30 532 GLU A N 1
ATOM 1863 C CA . GLU A 1 240 ? 73.228 1.831 65.133 1.00 35.45 532 GLU A CA 1
ATOM 1864 C C . GLU A 1 240 ? 73.002 0.524 65.905 1.00 39.48 532 GLU A C 1
ATOM 1865 O O . GLU A 1 240 ? 71.912 0.397 66.545 1.00 37.65 532 GLU A O 1
ATOM 1871 N N . GLU A 1 241 ? 73.991 -0.382 65.920 1.00 42.77 533 GLU A N 1
ATOM 1872 C CA . GLU A 1 241 ? 73.984 -1.610 66.767 1.00 46.73 533 GLU A CA 1
ATOM 1873 C C . GLU A 1 241 ? 73.843 -1.223 68.243 1.00 46.88 533 GLU A C 1
ATOM 1874 O O . GLU A 1 241 ? 72.995 -1.835 68.909 1.00 49.73 533 GLU A O 1
ATOM 1880 N N . LEU A 1 242 ? 74.622 -0.252 68.727 1.00 44.18 534 LEU A N 1
ATOM 1881 C CA . LEU A 1 242 ? 74.629 0.182 70.150 1.00 45.57 534 LEU A CA 1
ATOM 1882 C C . LEU A 1 242 ? 73.284 0.801 70.530 1.00 46.88 534 LEU A C 1
ATOM 1883 O O . LEU A 1 242 ? 72.782 0.462 71.608 1.00 47.11 534 LEU A O 1
ATOM 1888 N N . GLN A 1 243 ? 72.766 1.714 69.702 1.00 45.27 535 GLN A N 1
ATOM 1889 C CA . GLN A 1 243 ? 71.423 2.324 69.889 1.00 47.58 535 GLN A CA 1
ATOM 1890 C C . GLN A 1 243 ? 70.377 1.198 69.877 1.00 48.31 535 GLN A C 1
ATOM 1891 O O . GLN A 1 243 ? 69.539 1.218 70.776 1.00 51.41 535 GLN A O 1
ATOM 1897 N N . GLN A 1 244 ? 70.445 0.226 68.951 1.00 49.03 536 GLN A N 1
ATOM 1898 C CA . GLN A 1 244 ? 69.425 -0.869 68.826 1.00 52.71 536 GLN A CA 1
ATOM 1899 C C . GLN A 1 244 ? 69.529 -1.836 70.019 1.00 55.50 536 GLN A C 1
ATOM 1900 O O . GLN A 1 244 ? 68.529 -2.568 70.267 1.00 56.10 536 GLN A O 1
ATOM 1906 N N . GLU A 1 245 ? 70.657 -1.854 70.738 1.00 55.75 537 GLU A N 1
ATOM 1907 C CA . GLU A 1 245 ? 70.787 -2.637 71.996 1.00 60.25 537 GLU A CA 1
ATOM 1908 C C . GLU A 1 245 ? 69.913 -1.991 73.075 1.00 60.24 537 GLU A C 1
ATOM 1909 O O . GLU A 1 245 ? 69.136 -2.740 73.718 1.00 64.33 537 GLU A O 1
ATOM 1915 N N . ILE A 1 246 ? 70.024 -0.671 73.256 1.00 58.04 538 ILE A N 1
ATOM 1916 C CA . ILE A 1 246 ? 69.228 0.122 74.251 1.00 56.96 538 ILE A CA 1
ATOM 1917 C C . ILE A 1 246 ? 67.734 0.061 73.889 1.00 54.97 538 ILE A C 1
ATOM 1918 O O . ILE A 1 246 ? 66.956 -0.499 74.660 1.00 53.58 538 ILE A O 1
ATOM 1923 N N . MET B 1 1 ? 68.736 22.943 80.690 1.00 62.36 293 MET B N 1
ATOM 1924 C CA . MET B 1 1 ? 69.677 23.579 79.715 1.00 63.02 293 MET B CA 1
ATOM 1925 C C . MET B 1 1 ? 69.296 23.143 78.294 1.00 59.32 293 MET B C 1
ATOM 1926 O O . MET B 1 1 ? 68.417 22.242 78.152 1.00 57.89 293 MET B O 1
ATOM 1931 N N . THR B 1 2 ? 69.925 23.741 77.279 1.00 57.16 294 THR B N 1
ATOM 1932 C CA . THR B 1 2 ? 69.713 23.375 75.845 1.00 55.31 294 THR B CA 1
ATOM 1933 C C . THR B 1 2 ? 70.207 21.945 75.576 1.00 50.89 294 THR B C 1
ATOM 1934 O O . THR B 1 2 ? 69.637 21.288 74.683 1.00 46.07 294 THR B O 1
ATOM 1938 N N . LEU B 1 3 ? 71.234 21.472 76.294 1.00 48.81 295 LEU B N 1
ATOM 1939 C CA . LEU B 1 3 ? 71.738 20.073 76.159 1.00 46.88 295 LEU B CA 1
ATOM 1940 C C . LEU B 1 3 ? 70.650 19.086 76.612 1.00 43.93 295 LEU B C 1
ATOM 1941 O O . LEU B 1 3 ? 70.281 18.197 75.812 1.00 42.07 295 LEU B O 1
ATOM 1946 N N . ASP B 1 4 ? 70.155 19.254 77.846 1.00 44.25 296 ASP B N 1
ATOM 1947 C CA . ASP B 1 4 ? 69.069 18.445 78.451 1.00 42.89 296 ASP B CA 1
ATOM 1948 C C . ASP B 1 4 ? 67.830 18.539 77.546 1.00 40.63 296 ASP B C 1
ATOM 1949 O O . ASP B 1 4 ? 67.150 17.500 77.381 1.00 37.89 296 ASP B O 1
ATOM 1954 N N . ASN B 1 5 ? 67.568 19.719 76.967 1.00 39.34 297 ASN B N 1
ATOM 1955 C CA . ASN B 1 5 ? 66.400 19.977 76.077 1.00 38.94 297 ASN B CA 1
ATOM 1956 C C . ASN B 1 5 ? 66.509 19.113 74.811 1.00 36.82 297 ASN B C 1
ATOM 1957 O O . ASN B 1 5 ? 65.495 18.444 74.401 1.00 34.31 297 ASN B O 1
ATOM 1962 N N . SER B 1 6 ? 67.671 19.138 74.159 1.00 36.72 298 SER B N 1
ATOM 1963 C CA . SER B 1 6 ? 67.926 18.329 72.948 1.00 35.46 298 SER B CA 1
ATOM 1964 C C . SER B 1 6 ? 67.784 16.856 73.317 1.00 34.30 298 SER B C 1
ATOM 1965 O O . SER B 1 6 ? 67.082 16.124 72.605 1.00 31.01 298 SER B O 1
ATOM 1968 N N . LYS B 1 7 ? 68.443 16.453 74.395 1.00 35.24 299 LYS B N 1
ATOM 1969 C CA . LYS B 1 7 ? 68.478 15.052 74.884 1.00 37.01 299 LYS B CA 1
ATOM 1970 C C . LYS B 1 7 ? 67.041 14.593 75.160 1.00 35.86 299 LYS B C 1
ATOM 1971 O O . LYS B 1 7 ? 66.723 13.416 74.908 1.00 33.52 299 LYS B O 1
ATOM 1977 N N . GLU B 1 8 ? 66.215 15.477 75.721 1.00 36.63 300 GLU B N 1
ATOM 1978 C CA . GLU B 1 8 ? 64.834 15.076 76.102 1.00 35.96 300 GLU B CA 1
ATOM 1979 C C . GLU B 1 8 ? 64.049 14.793 74.831 1.00 35.50 300 GLU B C 1
ATOM 1980 O O . GLU B 1 8 ? 63.288 13.809 74.828 1.00 35.38 300 GLU B O 1
ATOM 1986 N N . GLU B 1 9 ? 64.209 15.632 73.805 1.00 33.51 301 GLU B N 1
ATOM 1987 C CA . GLU B 1 9 ? 63.471 15.485 72.536 1.00 33.88 301 GLU B CA 1
ATOM 1988 C C . GLU B 1 9 ? 63.913 14.210 71.809 1.00 31.41 301 GLU B C 1
ATOM 1989 O O . GLU B 1 9 ? 63.102 13.676 71.006 1.00 30.85 301 GLU B O 1
ATOM 1995 N N . LEU B 1 10 ? 65.117 13.702 72.062 1.00 30.86 302 LEU B N 1
ATOM 1996 C CA . LEU B 1 10 ? 65.526 12.390 71.503 1.00 30.84 302 LEU B CA 1
ATOM 1997 C C . LEU B 1 10 ? 64.841 11.212 72.202 1.00 33.19 302 LEU B C 1
ATOM 1998 O O . LEU B 1 10 ? 64.656 10.152 71.526 1.00 33.28 302 LEU B O 1
ATOM 2003 N N . LYS B 1 11 ? 64.524 11.303 73.498 1.00 34.04 303 LYS B N 1
ATOM 2004 C CA . LYS B 1 11 ? 63.823 10.198 74.194 1.00 35.23 303 LYS B CA 1
ATOM 2005 C C . LYS B 1 11 ? 62.522 9.898 73.446 1.00 32.80 303 LYS B C 1
ATOM 2006 O O . LYS B 1 11 ? 61.634 10.783 73.344 1.00 33.08 303 LYS B O 1
ATOM 2012 N N . GLY B 1 12 ? 62.386 8.664 72.970 1.00 32.20 304 GLY B N 1
ATOM 2013 C CA . GLY B 1 12 ? 61.155 8.213 72.299 1.00 29.70 304 GLY B CA 1
ATOM 2014 C C . GLY B 1 12 ? 60.971 8.838 70.917 1.00 29.20 304 GLY B C 1
ATOM 2015 O O . GLY B 1 12 ? 59.838 8.759 70.418 1.00 27.75 304 GLY B O 1
ATOM 2016 N N . HIS B 1 13 ? 61.999 9.451 70.305 1.00 26.42 305 HIS B N 1
ATOM 2017 C CA . HIS B 1 13 ? 61.863 10.019 68.929 1.00 25.00 305 HIS B CA 1
ATOM 2018 C C . HIS B 1 13 ? 61.482 8.853 68.011 1.00 23.07 305 HIS B C 1
ATOM 2019 O O . HIS B 1 13 ? 62.180 7.790 68.068 1.00 23.71 305 HIS B O 1
ATOM 2026 N N . LYS B 1 14 ? 60.394 9.001 67.222 1.00 21.13 306 LYS B N 1
ATOM 2027 C CA . LYS B 1 14 ? 59.828 7.885 66.445 1.00 20.65 306 LYS B CA 1
ATOM 2028 C C . LYS B 1 14 ? 60.299 7.944 64.990 1.00 19.94 306 LYS B C 1
ATOM 2029 O O . LYS B 1 14 ? 59.798 7.180 64.181 1.00 19.07 306 LYS B O 1
ATOM 2035 N N . GLY B 1 15 ? 61.300 8.768 64.686 1.00 19.88 307 GLY B N 1
ATOM 2036 C CA . GLY B 1 15 ? 61.849 8.821 63.329 1.00 18.37 307 GLY B CA 1
ATOM 2037 C C . GLY B 1 15 ? 62.194 7.437 62.814 1.00 18.76 307 GLY B C 1
ATOM 2038 O O . GLY B 1 15 ? 62.724 6.583 63.557 1.00 19.57 307 GLY B O 1
ATOM 2039 N N . ILE B 1 16 ? 61.909 7.187 61.551 1.00 17.77 308 ILE B N 1
ATOM 2040 C CA . ILE B 1 16 ? 62.240 5.899 60.917 1.00 17.97 308 ILE B CA 1
ATOM 2041 C C . ILE B 1 16 ? 63.727 5.910 60.600 1.00 18.88 308 ILE B C 1
ATOM 2042 O O . ILE B 1 16 ? 64.218 6.912 60.038 1.00 19.17 308 ILE B O 1
ATOM 2047 N N . ASN B 1 17 ? 64.399 4.829 60.979 1.00 19.00 309 ASN B N 1
ATOM 2048 C CA . ASN B 1 17 ? 65.855 4.676 60.804 1.00 19.48 309 ASN B CA 1
ATOM 2049 C C . ASN B 1 17 ? 66.114 4.176 59.382 1.00 19.39 309 ASN B C 1
ATOM 2050 O O . ASN B 1 17 ? 65.702 3.033 59.101 1.00 19.60 309 ASN B O 1
ATOM 2055 N N . LEU B 1 18 ? 66.763 4.973 58.517 1.00 18.83 310 LEU B N 1
ATOM 2056 C CA . LEU B 1 18 ? 67.002 4.518 57.123 1.00 18.16 310 LEU B CA 1
ATOM 2057 C C . LEU B 1 18 ? 68.254 3.682 57.034 1.00 17.44 310 LEU B C 1
ATOM 2058 O O . LEU B 1 18 ? 69.292 4.027 57.610 1.00 17.96 310 LEU B O 1
ATOM 2063 N N . PRO B 1 19 ? 68.219 2.548 56.324 1.00 16.70 311 PRO B N 1
ATOM 2064 C CA . PRO B 1 19 ? 69.389 1.688 56.177 1.00 17.13 311 PRO B CA 1
ATOM 2065 C C . PRO B 1 19 ? 70.343 2.298 55.160 1.00 17.09 311 PRO B C 1
ATOM 2066 O O . PRO B 1 19 ? 69.944 3.083 54.286 1.00 17.29 311 PRO B O 1
ATOM 2070 N N . PRO B 1 20 ? 71.612 1.858 55.150 1.00 17.42 312 PRO B N 1
ATOM 2071 C CA . PRO B 1 20 ? 72.518 2.215 54.069 1.00 17.86 312 PRO B CA 1
ATOM 2072 C C . PRO B 1 20 ? 71.939 1.767 52.736 1.00 18.49 312 PRO B C 1
ATOM 2073 O O . PRO B 1 20 ? 71.221 0.761 52.673 1.00 18.16 312 PRO B O 1
ATOM 2077 N N . LYS B 1 21 ? 72.227 2.538 51.695 1.00 18.12 313 LYS B N 1
ATOM 2078 C CA . LYS B 1 21 ? 71.824 2.280 50.289 1.00 19.33 313 LYS B CA 1
ATOM 2079 C C . LYS B 1 21 ? 70.325 2.464 50.073 1.00 17.74 313 LYS B C 1
ATOM 2080 O O . LYS B 1 21 ? 69.844 2.135 48.980 1.00 18.57 313 LYS B O 1
ATOM 2086 N N . PHE B 1 22 ? 69.605 3.034 51.027 1.00 17.31 314 PHE B N 1
ATOM 2087 C CA . PHE B 1 22 ? 68.155 3.292 50.829 1.00 16.29 314 PHE B CA 1
ATOM 2088 C C . PHE B 1 22 ? 67.961 4.344 49.738 1.00 17.92 314 PHE B C 1
ATOM 2089 O O . PHE B 1 22 ? 68.705 5.328 49.635 1.00 19.32 314 PHE B O 1
ATOM 2097 N N . SER B 1 23 ? 66.946 4.126 48.926 1.00 17.28 315 SER B N 1
ATOM 2098 C CA . SER B 1 23 ? 66.467 5.048 47.872 1.00 18.39 315 SER B CA 1
ATOM 2099 C C . SER B 1 23 ? 65.017 4.697 47.568 1.00 18.38 315 SER B C 1
ATOM 2100 O O . SER B 1 23 ? 64.579 3.579 47.938 1.00 17.71 315 SER B O 1
ATOM 2103 N N . ALA B 1 24 ? 64.315 5.582 46.873 1.00 18.44 316 ALA B N 1
ATOM 2104 C CA . ALA B 1 24 ? 62.897 5.375 46.547 1.00 19.35 316 ALA B CA 1
ATOM 2105 C C . ALA B 1 24 ? 62.782 4.237 45.538 1.00 21.06 316 ALA B C 1
ATOM 2106 O O . ALA B 1 24 ? 61.682 3.719 45.420 1.00 22.11 316 ALA B O 1
ATOM 2108 N N . ASP B 1 25 ? 63.881 3.898 44.884 1.00 21.51 317 ASP B N 1
ATOM 2109 C CA . ASP B 1 25 ? 63.938 2.873 43.819 1.00 21.92 317 ASP B CA 1
ATOM 2110 C C . ASP B 1 25 ? 64.891 1.728 44.168 1.00 19.90 317 ASP B C 1
ATOM 2111 O O . ASP B 1 25 ? 65.462 1.114 43.242 1.00 20.11 317 ASP B O 1
ATOM 2116 N N . TYR B 1 26 ? 65.098 1.405 45.449 1.00 18.91 318 TYR B N 1
ATOM 2117 C CA . TYR B 1 26 ? 66.194 0.445 45.770 1.00 18.16 318 TYR B CA 1
ATOM 2118 C C . TYR B 1 26 ? 65.883 -0.922 45.148 1.00 17.45 318 TYR B C 1
ATOM 2119 O O . TYR B 1 26 ? 66.761 -1.728 44.894 1.00 18.58 318 TYR B O 1
ATOM 2128 N N . ASP B 1 27 ? 64.584 -1.210 44.992 1.00 17.06 319 ASP B N 1
ATOM 2129 C CA . ASP B 1 27 ? 64.157 -2.527 44.456 1.00 19.18 319 ASP B CA 1
ATOM 2130 C C . ASP B 1 27 ? 64.630 -2.765 43.020 1.00 20.02 319 ASP B C 1
ATOM 2131 O O . ASP B 1 27 ? 64.718 -3.949 42.607 1.00 21.08 319 ASP B O 1
ATOM 2136 N N . THR B 1 28 ? 64.899 -1.710 42.258 1.00 20.28 320 THR B N 1
ATOM 2137 C CA . THR B 1 28 ? 65.436 -1.842 40.885 1.00 22.00 320 THR B CA 1
ATOM 2138 C C . THR B 1 28 ? 66.910 -1.461 40.809 1.00 22.71 320 THR B C 1
ATOM 2139 O O . THR B 1 28 ? 67.519 -1.801 39.780 1.00 25.21 320 THR B O 1
ATOM 2143 N N . LYS B 1 29 ? 67.460 -0.777 41.794 1.00 21.74 321 LYS B N 1
ATOM 2144 C CA . LYS B 1 29 ? 68.868 -0.300 41.702 1.00 23.94 321 LYS B CA 1
ATOM 2145 C C . LYS B 1 29 ? 69.801 -1.301 42.382 1.00 23.40 321 LYS B C 1
ATOM 2146 O O . LYS B 1 29 ? 71.001 -1.312 42.076 1.00 26.58 321 LYS B O 1
ATOM 2152 N N . LEU B 1 30 ? 69.317 -2.113 43.303 1.00 21.69 322 LEU B N 1
ATOM 2153 C CA . LEU B 1 30 ? 70.196 -3.000 44.102 1.00 21.45 322 LEU B CA 1
ATOM 2154 C C . LEU B 1 30 ? 70.075 -4.441 43.615 1.00 21.77 322 LEU B C 1
ATOM 2155 O O . LEU B 1 30 ? 69.031 -4.802 43.056 1.00 22.25 322 LEU B O 1
ATOM 2160 N N . SER B 1 31 ? 71.107 -5.231 43.862 1.00 22.24 323 SER B N 1
ATOM 2161 C CA . SER B 1 31 ? 71.102 -6.683 43.565 1.00 23.82 323 SER B CA 1
ATOM 2162 C C . SER B 1 31 ? 70.115 -7.388 44.514 1.00 23.56 323 SER B C 1
ATOM 2163 O O . SER B 1 31 ? 69.781 -6.836 45.584 1.00 21.67 323 SER B O 1
ATOM 2166 N N . ALA B 1 32 ? 69.735 -8.626 44.188 1.00 23.63 324 ALA B N 1
ATOM 2167 C CA . ALA B 1 32 ? 68.941 -9.466 45.088 1.00 24.49 324 ALA B CA 1
ATOM 2168 C C . ALA B 1 32 ? 69.613 -9.549 46.468 1.00 24.84 324 ALA B C 1
ATOM 2169 O O . ALA B 1 32 ? 68.920 -9.455 47.470 1.00 24.18 324 ALA B O 1
ATOM 2171 N N . GLU B 1 33 ? 70.926 -9.736 46.519 1.00 26.49 325 GLU B N 1
ATOM 2172 C CA . GLU B 1 33 ? 71.641 -9.877 47.819 1.00 28.12 325 GLU B CA 1
ATOM 2173 C C . GLU B 1 33 ? 71.560 -8.547 48.590 1.00 24.93 325 GLU B C 1
ATOM 2174 O O . GLU B 1 33 ? 71.296 -8.573 49.779 1.00 24.03 325 GLU B O 1
ATOM 2180 N N . GLU B 1 34 ? 71.718 -7.434 47.887 1.00 23.02 326 GLU B N 1
ATOM 2181 C CA . GLU B 1 34 ? 71.737 -6.100 48.517 1.00 21.75 326 GLU B CA 1
ATOM 2182 C C . GLU B 1 34 ? 70.327 -5.813 49.037 1.00 20.10 326 GLU B C 1
ATOM 2183 O O . GLU B 1 34 ? 70.188 -5.212 50.126 1.00 18.68 326 GLU B O 1
ATOM 2189 N N . ILE B 1 35 ? 69.305 -6.184 48.265 1.00 19.06 327 ILE B N 1
ATOM 2190 C CA . ILE B 1 35 ? 67.908 -5.966 48.724 1.00 18.87 327 ILE B CA 1
ATOM 2191 C C . ILE B 1 35 ? 67.681 -6.732 50.014 1.00 19.13 327 ILE B C 1
ATOM 2192 O O . ILE B 1 35 ? 67.119 -6.186 50.962 1.00 19.52 327 ILE B O 1
ATOM 2197 N N . ALA B 1 36 ? 68.027 -8.008 50.016 1.00 19.95 328 ALA B N 1
ATOM 2198 C CA . ALA B 1 36 ? 67.793 -8.833 51.210 1.00 20.96 328 ALA B CA 1
ATOM 2199 C C . ALA B 1 36 ? 68.530 -8.244 52.430 1.00 20.40 328 ALA B C 1
ATOM 2200 O O . ALA B 1 36 ? 67.928 -8.186 53.480 1.00 20.28 328 ALA B O 1
ATOM 2202 N N . THR B 1 37 ? 69.767 -7.777 52.287 1.00 20.18 329 THR B N 1
ATOM 2203 C CA . THR B 1 37 ? 70.543 -7.141 53.381 1.00 20.36 329 THR B CA 1
ATOM 2204 C C . THR B 1 37 ? 69.872 -5.843 53.846 1.00 18.42 329 THR B C 1
ATOM 2205 O O . THR B 1 37 ? 69.704 -5.623 55.086 1.00 18.67 329 THR B O 1
ATOM 2209 N N . LEU B 1 38 ? 69.423 -5.040 52.898 1.00 18.38 330 LEU B N 1
ATOM 2210 C CA . LEU B 1 38 ? 68.812 -3.731 53.223 1.00 17.39 330 LEU B CA 1
ATOM 2211 C C . LEU B 1 38 ? 67.547 -3.988 54.034 1.00 16.97 330 LEU B C 1
ATOM 2212 O O . LEU B 1 38 ? 67.353 -3.362 55.063 1.00 16.45 330 LEU B O 1
ATOM 2217 N N . GLU B 1 39 ? 66.689 -4.905 53.604 1.00 17.56 331 GLU B N 1
ATOM 2218 C CA . GLU B 1 39 ? 65.366 -5.084 54.271 1.00 17.44 331 GLU B CA 1
ATOM 2219 C C . GLU B 1 39 ? 65.606 -5.676 55.665 1.00 18.21 331 GLU B C 1
ATOM 2220 O O . GLU B 1 39 ? 65.005 -5.231 56.628 1.00 18.03 331 GLU B O 1
ATOM 2226 N N . LYS B 1 40 ? 66.486 -6.667 55.770 1.00 19.96 332 LYS B N 1
ATOM 2227 C CA . LYS B 1 40 ? 66.849 -7.284 57.072 1.00 21.57 332 LYS B CA 1
ATOM 2228 C C . LYS B 1 40 ? 67.345 -6.210 58.039 1.00 20.57 332 LYS B C 1
ATOM 2229 O O . LYS B 1 40 ? 66.834 -6.110 59.170 1.00 20.93 332 LYS B O 1
ATOM 2235 N N . THR B 1 41 ? 68.265 -5.375 57.601 1.00 20.36 333 THR B N 1
ATOM 2236 C CA . THR B 1 41 ? 68.849 -4.291 58.404 1.00 20.63 333 THR B CA 1
ATOM 2237 C C . THR B 1 41 ? 67.717 -3.367 58.848 1.00 19.18 333 THR B C 1
ATOM 2238 O O . THR B 1 41 ? 67.591 -3.075 60.048 1.00 19.27 333 THR B O 1
ATOM 2242 N N . ALA B 1 42 ? 66.921 -2.908 57.897 1.00 17.94 334 ALA B N 1
ATOM 2243 C CA . ALA B 1 42 ? 65.929 -1.858 58.170 1.00 18.12 334 ALA B CA 1
ATOM 2244 C C . ALA B 1 42 ? 64.854 -2.414 59.104 1.00 17.46 334 ALA B C 1
ATOM 2245 O O . ALA B 1 42 ? 64.410 -1.683 60.041 1.00 18.24 334 ALA B O 1
ATOM 2247 N N . LEU B 1 43 ? 64.434 -3.651 58.900 1.00 18.06 335 LEU B N 1
ATOM 2248 C CA . LEU B 1 43 ? 63.329 -4.135 59.785 1.00 19.52 335 LEU B CA 1
ATOM 2249 C C . LEU B 1 43 ? 63.878 -4.284 61.204 1.00 21.03 335 LEU B C 1
ATOM 2250 O O . LEU B 1 43 ? 63.176 -3.890 62.154 1.00 21.79 335 LEU B O 1
ATOM 2255 N N . GLU B 1 44 ? 65.126 -4.753 61.351 1.00 22.51 336 GLU B N 1
ATOM 2256 C CA . GLU B 1 44 ? 65.764 -4.961 62.671 1.00 25.21 336 GLU B CA 1
ATOM 2257 C C . GLU B 1 44 ? 65.920 -3.606 63.376 1.00 24.18 336 GLU B C 1
ATOM 2258 O O . GLU B 1 44 ? 65.596 -3.504 64.586 1.00 26.58 336 GLU B O 1
ATOM 2264 N N A MET B 1 45 ? 66.353 -2.585 62.670 0.50 22.24 337 MET B N 1
ATOM 2265 N N B MET B 1 45 ? 66.401 -2.586 62.657 0.50 23.79 337 MET B N 1
ATOM 2266 C CA A MET B 1 45 ? 66.656 -1.267 63.278 0.50 21.51 337 MET B CA 1
ATOM 2267 C CA B MET B 1 45 ? 66.662 -1.193 63.149 0.50 23.80 337 MET B CA 1
ATOM 2268 C C A MET B 1 45 ? 65.365 -0.462 63.494 0.50 20.73 337 MET B C 1
ATOM 2269 C C B MET B 1 45 ? 65.350 -0.521 63.576 0.50 22.02 337 MET B C 1
ATOM 2270 O O A MET B 1 45 ? 65.468 0.645 64.029 0.50 20.67 337 MET B O 1
ATOM 2271 O O B MET B 1 45 ? 65.427 0.467 64.298 0.50 21.94 337 MET B O 1
ATOM 2280 N N . ASN B 1 46 ? 64.208 -0.974 63.057 1.00 19.95 338 ASN B N 1
ATOM 2281 C CA . ASN B 1 46 ? 62.904 -0.278 63.258 1.00 19.90 338 ASN B CA 1
ATOM 2282 C C . ASN B 1 46 ? 61.906 -1.185 63.992 1.00 22.15 338 ASN B C 1
ATOM 2283 O O . ASN B 1 46 ? 60.707 -0.861 63.940 1.00 22.36 338 ASN B O 1
ATOM 2288 N N . LYS B 1 47 ? 62.330 -2.298 64.598 1.00 23.79 339 LYS B N 1
ATOM 2289 C CA . LYS B 1 47 ? 61.375 -3.306 65.105 1.00 25.73 339 LYS B CA 1
ATOM 2290 C C . LYS B 1 47 ? 60.718 -2.802 66.370 1.00 24.45 339 LYS B C 1
ATOM 2291 O O . LYS B 1 47 ? 59.567 -3.218 66.616 1.00 25.31 339 LYS B O 1
ATOM 2297 N N . ASN B 1 48 ? 61.396 -1.935 67.113 1.00 25.22 340 ASN B N 1
ATOM 2298 C CA . ASN B 1 48 ? 60.902 -1.502 68.441 1.00 27.00 340 ASN B CA 1
ATOM 2299 C C . ASN B 1 48 ? 60.248 -0.122 68.353 1.00 25.37 340 ASN B C 1
ATOM 2300 O O . ASN B 1 48 ? 60.899 0.842 67.933 1.00 27.86 340 ASN B O 1
ATOM 2305 N N . PHE B 1 49 ? 59.007 0.004 68.832 1.00 24.85 341 PHE B N 1
ATOM 2306 C CA . PHE B 1 49 ? 58.313 1.308 68.788 1.00 23.81 341 PHE B CA 1
ATOM 2307 C C . PHE B 1 49 ? 58.945 2.169 69.866 1.00 24.73 341 PHE B C 1
ATOM 2308 O O . PHE B 1 49 ? 58.908 1.794 71.037 1.00 26.52 341 PHE B O 1
ATOM 2316 N N . PRO B 1 50 ? 59.579 3.289 69.509 1.00 25.61 342 PRO B N 1
ATOM 2317 C CA . PRO B 1 50 ? 60.203 4.164 70.497 1.00 27.18 342 PRO B CA 1
ATOM 2318 C C . PRO B 1 50 ? 59.161 4.800 71.421 1.00 28.05 342 PRO B C 1
ATOM 2319 O O . PRO B 1 50 ? 58.184 5.353 70.933 1.00 27.61 342 PRO B O 1
ATOM 2323 N N . THR B 1 51 ? 59.381 4.725 72.729 1.00 29.31 343 THR B N 1
ATOM 2324 C CA . THR B 1 51 ? 58.338 5.105 73.715 1.00 31.17 343 THR B CA 1
ATOM 2325 C C . THR B 1 51 ? 58.962 6.004 74.768 1.00 33.76 343 THR B C 1
ATOM 2326 O O . THR B 1 51 ? 60.092 5.757 75.211 1.00 37.82 343 THR B O 1
ATOM 2330 N N . SER B 1 52 ? 58.270 7.077 75.062 1.00 33.21 344 SER B N 1
ATOM 2331 C CA . SER B 1 52 ? 58.621 8.028 76.129 1.00 33.97 344 SER B CA 1
ATOM 2332 C C . SER B 1 52 ? 57.629 7.802 77.266 1.00 34.90 344 SER B C 1
ATOM 2333 O O . SER B 1 52 ? 56.692 7.011 77.103 1.00 30.39 344 SER B O 1
ATOM 2336 N N . LYS B 1 53 ? 57.778 8.546 78.352 1.00 36.17 345 LYS B N 1
ATOM 2337 C CA . LYS B 1 53 ? 56.803 8.485 79.470 1.00 38.11 345 LYS B CA 1
ATOM 2338 C C . LYS B 1 53 ? 55.415 8.934 78.980 1.00 37.40 345 LYS B C 1
ATOM 2339 O O . LYS B 1 53 ? 54.412 8.335 79.424 1.00 37.19 345 LYS B O 1
ATOM 2345 N N . GLU B 1 54 ? 55.342 9.911 78.073 1.00 35.98 346 GLU B N 1
ATOM 2346 C CA . GLU B 1 54 ? 54.054 10.388 77.505 1.00 35.71 346 GLU B CA 1
ATOM 2347 C C . GLU B 1 54 ? 53.372 9.270 76.697 1.00 31.84 346 GLU B C 1
ATOM 2348 O O . GLU B 1 54 ? 52.118 9.147 76.779 1.00 31.39 346 GLU B O 1
ATOM 2354 N N . ASP B 1 55 ? 54.132 8.478 75.953 1.00 31.52 347 ASP B N 1
ATOM 2355 C CA . ASP B 1 55 ? 53.576 7.319 75.202 1.00 30.36 347 ASP B CA 1
ATOM 2356 C C . ASP B 1 55 ? 52.943 6.302 76.163 1.00 31.39 347 ASP B C 1
ATOM 2357 O O . ASP B 1 55 ? 51.888 5.709 75.815 1.00 30.34 347 ASP B O 1
ATOM 2362 N N . GLU B 1 56 ? 53.534 6.108 77.354 1.00 33.14 348 GLU B N 1
ATOM 2363 C CA . GLU B 1 56 ? 52.937 5.193 78.365 1.00 35.58 348 GLU B CA 1
ATOM 2364 C C . GLU B 1 56 ? 51.569 5.733 78.766 1.00 33.43 348 GLU B C 1
ATOM 2365 O O . GLU B 1 56 ? 50.608 4.928 78.854 1.00 33.90 348 GLU B O 1
ATOM 2371 N N . LYS B 1 57 ? 51.436 7.046 78.943 1.00 32.70 349 LYS B N 1
ATOM 2372 C CA . LYS B 1 57 ? 50.137 7.668 79.319 1.00 33.69 349 LYS B CA 1
ATOM 2373 C C . LYS B 1 57 ? 49.121 7.554 78.183 1.00 31.95 349 LYS B C 1
ATOM 2374 O O . LYS B 1 57 ? 47.956 7.357 78.459 1.00 31.15 349 LYS B O 1
ATOM 2380 N N . ASN B 1 58 ? 49.617 7.596 76.945 1.00 29.09 350 ASN B N 1
ATOM 2381 C CA . ASN B 1 58 ? 48.790 7.451 75.722 1.00 27.97 350 ASN B CA 1
ATOM 2382 C C . ASN B 1 58 ? 48.166 6.047 75.668 1.00 27.25 350 ASN B C 1
ATOM 2383 O O . ASN B 1 58 ? 47.139 5.899 74.965 1.00 26.01 350 ASN B O 1
ATOM 2388 N N . LYS B 1 59 ? 48.727 5.061 76.355 1.00 28.65 351 LYS B N 1
ATOM 2389 C CA . LYS B 1 59 ? 48.117 3.707 76.374 1.00 30.26 351 LYS B CA 1
ATOM 2390 C C . LYS B 1 59 ? 46.742 3.730 77.043 1.00 32.16 351 LYS B C 1
ATOM 2391 O O . LYS B 1 59 ? 45.997 2.769 76.790 1.00 32.82 351 LYS B O 1
ATOM 2397 N N . ASP B 1 60 ? 46.397 4.758 77.844 1.00 33.60 352 ASP B N 1
ATOM 2398 C CA . ASP B 1 60 ? 45.067 4.897 78.503 1.00 34.50 352 ASP B CA 1
ATOM 2399 C C . ASP B 1 60 ? 44.206 5.998 77.875 1.00 33.42 352 ASP B C 1
ATOM 2400 O O . ASP B 1 60 ? 43.088 6.215 78.360 1.00 35.04 352 ASP B O 1
ATOM 2405 N N . VAL B 1 61 ? 44.672 6.638 76.816 1.00 30.97 353 VAL B N 1
ATOM 2406 C CA . VAL B 1 61 ? 43.875 7.636 76.058 1.00 29.50 353 VAL B CA 1
ATOM 2407 C C . VAL B 1 61 ? 43.174 6.889 74.932 1.00 29.89 353 VAL B C 1
ATOM 2408 O O . VAL B 1 61 ? 43.856 6.522 73.942 1.00 27.53 353 VAL B O 1
ATOM 2412 N N . MET B 1 62 ? 41.881 6.620 75.106 1.00 28.07 354 MET B N 1
ATOM 2413 C CA . MET B 1 62 ? 41.078 5.821 74.168 1.00 27.95 354 MET B CA 1
ATOM 2414 C C . MET B 1 62 ? 40.448 6.742 73.118 1.00 28.32 354 MET B C 1
ATOM 2415 O O . MET B 1 62 ? 39.695 7.690 73.443 1.00 29.92 354 MET B O 1
ATOM 2420 N N . TRP B 1 63 ? 40.681 6.438 71.848 1.00 26.98 355 TRP B N 1
ATOM 2421 C CA . TRP B 1 63 ? 40.057 7.117 70.698 1.00 26.00 355 TRP B CA 1
ATOM 2422 C C . TRP B 1 63 ? 38.960 6.254 70.080 1.00 27.55 355 TRP B C 1
ATOM 2423 O O . TRP B 1 63 ? 39.175 5.047 69.799 1.00 25.93 355 TRP B O 1
ATOM 2434 N N . ASP B 1 64 ? 37.811 6.868 69.840 1.00 29.29 356 ASP B N 1
ATOM 2435 C CA . ASP B 1 64 ? 36.692 6.218 69.130 1.00 31.47 356 ASP B CA 1
ATOM 2436 C C . ASP B 1 64 ? 36.885 6.449 67.643 1.00 28.05 356 ASP B C 1
ATOM 2437 O O . ASP B 1 64 ? 36.633 7.582 67.199 1.00 30.54 356 ASP B O 1
ATOM 2442 N N . ILE B 1 65 ? 37.281 5.431 66.886 1.00 26.63 357 ILE B N 1
ATOM 2443 C CA . ILE B 1 65 ? 37.832 5.609 65.506 1.00 27.04 357 ILE B CA 1
ATOM 2444 C C . ILE B 1 65 ? 36.763 6.132 64.526 1.00 29.93 357 ILE B C 1
ATOM 2445 O O . ILE B 1 65 ? 37.197 6.726 63.533 1.00 27.93 357 ILE B O 1
ATOM 2450 N N . GLN B 1 66 ? 35.472 5.876 64.735 1.00 34.91 358 GLN B N 1
ATOM 2451 C CA . GLN B 1 66 ? 34.430 6.409 63.823 1.00 42.47 358 GLN B CA 1
ATOM 2452 C C . GLN B 1 66 ? 33.919 7.759 64.341 1.00 45.61 358 GLN B C 1
ATOM 2453 O O . GLN B 1 66 ? 33.074 8.344 63.630 1.00 54.67 358 GLN B O 1
ATOM 2459 N N . HIS B 1 67 ? 34.389 8.265 65.486 1.00 45.52 359 HIS B N 1
ATOM 2460 C CA . HIS B 1 67 ? 33.825 9.503 66.096 1.00 48.11 359 HIS B CA 1
ATOM 2461 C C . HIS B 1 67 ? 34.929 10.424 66.645 1.00 41.37 359 HIS B C 1
ATOM 2462 O O . HIS B 1 67 ? 34.760 10.978 67.747 1.00 44.30 359 HIS B O 1
ATOM 2469 N N . LEU B 1 68 ? 36.036 10.595 65.905 1.00 32.91 360 LEU B N 1
ATOM 2470 C CA . LEU B 1 68 ? 37.156 11.470 66.319 1.00 27.57 360 LEU B CA 1
ATOM 2471 C C . LEU B 1 68 ? 36.753 12.937 66.163 1.00 26.99 360 LEU B C 1
ATOM 2472 O O . LEU B 1 68 ? 36.064 13.252 65.211 1.00 26.32 360 LEU B O 1
ATOM 2477 N N . SER B 1 69 ? 37.337 13.804 66.970 1.00 25.23 361 SER B N 1
ATOM 2478 C CA . SER B 1 69 ? 37.175 15.270 66.918 1.00 26.74 361 SER B CA 1
ATOM 2479 C C . SER B 1 69 ? 37.971 15.795 65.727 1.00 26.21 361 SER B C 1
ATOM 2480 O O . SER B 1 69 ? 38.887 15.056 65.261 1.00 22.73 361 SER B O 1
ATOM 2483 N N . ALA B 1 70 ? 37.690 17.016 65.279 1.00 25.28 362 ALA B N 1
ATOM 2484 C CA . ALA B 1 70 ? 38.550 17.711 64.291 1.00 24.96 362 ALA B CA 1
ATOM 2485 C C . ALA B 1 70 ? 40.011 17.734 64.760 1.00 23.65 362 ALA B C 1
ATOM 2486 O O . ALA B 1 70 ? 40.916 17.465 63.947 1.00 21.81 362 ALA B O 1
ATOM 2488 N N . ASP B 1 71 ? 40.275 18.052 66.021 1.00 24.20 363 ASP B N 1
ATOM 2489 C CA . ASP B 1 71 ? 41.671 18.152 66.521 1.00 25.50 363 ASP B CA 1
ATOM 2490 C C . ASP B 1 71 ? 42.311 16.759 66.461 1.00 22.33 363 ASP B C 1
ATOM 2491 O O . ASP B 1 71 ? 43.471 16.678 66.105 1.00 22.70 363 ASP B O 1
ATOM 2496 N N . GLN B 1 72 ? 41.592 15.706 66.833 1.00 21.24 364 GLN B N 1
ATOM 2497 C CA . GLN B 1 72 ? 42.140 14.326 66.813 1.00 20.24 364 GLN B CA 1
ATOM 2498 C C . GLN B 1 72 ? 42.460 13.901 65.374 1.00 19.39 364 GLN B C 1
ATOM 2499 O O . GLN B 1 72 ? 43.523 13.305 65.100 1.00 18.54 364 GLN B O 1
ATOM 2505 N N . LYS B 1 73 ? 41.593 14.219 64.433 1.00 19.13 365 LYS B N 1
ATOM 2506 C CA . LYS B 1 73 ? 41.878 13.880 63.019 1.00 17.96 365 LYS B CA 1
ATOM 2507 C C . LYS B 1 73 ? 43.143 14.599 62.578 1.00 17.58 365 LYS B C 1
ATOM 2508 O O . LYS B 1 73 ? 43.940 14.000 61.894 1.00 15.77 365 LYS B O 1
ATOM 2514 N N . LYS B 1 74 ? 43.230 15.906 62.847 1.00 19.39 366 LYS B N 1
ATOM 2515 C CA . LYS B 1 74 ? 44.399 16.671 62.380 1.00 19.69 366 LYS B CA 1
ATOM 2516 C C . LYS B 1 74 ? 45.661 16.108 63.053 1.00 19.85 366 LYS B C 1
ATOM 2517 O O . LYS B 1 74 ? 46.671 15.892 62.373 1.00 18.00 366 LYS B O 1
ATOM 2523 N N . GLU B 1 75 ? 45.574 15.792 64.332 1.00 20.53 367 GLU B N 1
ATOM 2524 C CA . GLU B 1 75 ? 46.723 15.237 65.065 1.00 22.43 367 GLU B CA 1
ATOM 2525 C C . GLU B 1 75 ? 47.175 13.935 64.398 1.00 20.30 367 GLU B C 1
ATOM 2526 O O . GLU B 1 75 ? 48.410 13.701 64.261 1.00 20.09 367 GLU B O 1
ATOM 2532 N N . LEU B 1 76 ? 46.253 13.066 64.051 1.00 18.79 368 LEU B N 1
ATOM 2533 C CA . LEU B 1 76 ? 46.604 11.772 63.440 1.00 18.17 368 LEU B CA 1
ATOM 2534 C C . LEU B 1 76 ? 47.289 12.018 62.085 1.00 16.79 368 LEU B C 1
ATOM 2535 O O . LEU B 1 76 ? 48.283 11.324 61.765 1.00 16.33 368 LEU B O 1
ATOM 2540 N N . SER B 1 77 ? 46.813 12.958 61.284 1.00 16.08 369 SER B N 1
ATOM 2541 C CA . SER B 1 77 ? 47.445 13.272 59.983 1.00 15.68 369 SER B CA 1
ATOM 2542 C C . SER B 1 77 ? 48.811 13.914 60.193 1.00 16.50 369 SER B C 1
ATOM 2543 O O . SER B 1 77 ? 49.719 13.528 59.447 1.00 15.50 369 SER B O 1
ATOM 2546 N N . VAL B 1 78 ? 48.960 14.817 61.195 1.00 16.24 370 VAL B N 1
ATOM 2547 C CA . VAL B 1 78 ? 50.249 15.501 61.429 1.00 16.88 370 VAL B CA 1
ATOM 2548 C C . VAL B 1 78 ? 51.270 14.454 61.876 1.00 16.32 370 VAL B C 1
ATOM 2549 O O . VAL B 1 78 ? 52.398 14.488 61.356 1.00 16.44 370 VAL B O 1
ATOM 2553 N N . TYR B 1 79 ? 50.891 13.568 62.808 1.00 16.71 371 TYR B N 1
ATOM 2554 C CA . TYR B 1 79 ? 51.819 12.533 63.292 1.00 16.14 371 TYR B CA 1
ATOM 2555 C C . TYR B 1 79 ? 52.394 11.749 62.118 1.00 15.97 371 TYR B C 1
ATOM 2556 O O . TYR B 1 79 ? 53.584 11.525 61.987 1.00 17.40 371 TYR B O 1
ATOM 2565 N N . THR B 1 80 ? 51.508 11.296 61.242 1.00 15.04 372 THR B N 1
ATOM 2566 C CA . THR B 1 80 ? 51.865 10.388 60.136 1.00 13.77 372 THR B CA 1
ATOM 2567 C C . THR B 1 80 ? 52.710 11.148 59.114 1.00 14.44 372 THR B C 1
ATOM 2568 O O . THR B 1 80 ? 53.718 10.639 58.660 1.00 14.66 372 THR B O 1
ATOM 2572 N N . THR B 1 81 ? 52.336 12.387 58.839 1.00 14.41 373 THR B N 1
ATOM 2573 C CA . THR B 1 81 ? 53.013 13.216 57.843 1.00 14.64 373 THR B CA 1
ATOM 2574 C C . THR B 1 81 ? 54.398 13.577 58.340 1.00 14.56 373 THR B C 1
ATOM 2575 O O . THR B 1 81 ? 55.329 13.597 57.528 1.00 16.41 373 THR B O 1
ATOM 2579 N N . GLU B 1 82 ? 54.566 13.813 59.620 1.00 14.98 374 GLU B N 1
ATOM 2580 C CA . GLU B 1 82 ? 55.911 14.133 60.183 1.00 16.74 374 GLU B CA 1
ATOM 2581 C C . GLU B 1 82 ? 56.833 12.953 59.891 1.00 17.15 374 GLU B C 1
ATOM 2582 O O . GLU B 1 82 ? 58.024 13.169 59.455 1.00 16.23 374 GLU B O 1
ATOM 2588 N N . LEU B 1 83 ? 56.377 11.721 60.154 1.00 16.06 375 LEU B N 1
ATOM 2589 C CA . LEU B 1 83 ? 57.240 10.522 60.004 1.00 16.24 375 LEU B CA 1
ATOM 2590 C C . LEU B 1 83 ? 57.621 10.391 58.538 1.00 15.80 375 LEU B C 1
ATOM 2591 O O . LEU B 1 83 ? 58.785 10.116 58.215 1.00 16.23 375 LEU B O 1
ATOM 2596 N N . LEU B 1 84 ? 56.647 10.488 57.646 1.00 14.82 376 LEU B N 1
ATOM 2597 C CA . LEU B 1 84 ? 56.897 10.258 56.224 1.00 13.83 376 LEU B CA 1
ATOM 2598 C C . LEU B 1 84 ? 57.691 11.414 55.625 1.00 14.00 376 LEU B C 1
ATOM 2599 O O . LEU B 1 84 ? 58.578 11.164 54.827 1.00 14.71 376 LEU B O 1
ATOM 2604 N N . ASN B 1 85 ? 57.456 12.653 56.050 1.00 15.33 377 ASN B N 1
ATOM 2605 C CA . ASN B 1 85 ? 58.279 13.806 55.582 1.00 15.75 377 ASN B CA 1
ATOM 2606 C C . ASN B 1 85 ? 59.724 13.674 56.013 1.00 17.62 377 ASN B C 1
ATOM 2607 O O . ASN B 1 85 ? 60.583 14.141 55.243 1.00 18.17 377 ASN B O 1
ATOM 2612 N N . ASP B 1 86 ? 59.984 13.098 57.182 1.00 17.51 378 ASP B N 1
ATOM 2613 C CA . ASP B 1 86 ? 61.396 12.936 57.636 1.00 19.26 378 ASP B CA 1
ATOM 2614 C C . ASP B 1 86 ? 62.147 12.075 56.613 1.00 19.18 378 ASP B C 1
ATOM 2615 O O . ASP B 1 86 ? 63.290 12.419 56.195 1.00 20.59 378 ASP B O 1
ATOM 2620 N N . VAL B 1 87 ? 61.529 11.012 56.146 1.00 17.52 379 VAL B N 1
ATOM 2621 C CA . VAL B 1 87 ? 62.110 10.126 55.134 1.00 17.02 379 VAL B CA 1
ATOM 2622 C C . VAL B 1 87 ? 62.211 10.881 53.806 1.00 16.90 379 VAL B C 1
ATOM 2623 O O . VAL B 1 87 ? 63.258 10.826 53.170 1.00 17.48 379 VAL B O 1
ATOM 2627 N N . ARG B 1 88 ? 61.130 11.528 53.376 1.00 15.93 380 ARG B N 1
ATOM 2628 C CA . ARG B 1 88 ? 61.082 12.229 52.076 1.00 16.14 380 ARG B CA 1
ATOM 2629 C C . ARG B 1 88 ? 62.144 13.327 52.014 1.00 16.25 380 ARG B C 1
ATOM 2630 O O . ARG B 1 88 ? 62.794 13.471 50.935 1.00 16.55 380 ARG B O 1
ATOM 2638 N N . LYS B 1 89 ? 62.292 14.069 53.104 1.00 17.24 381 LYS B N 1
ATOM 2639 C CA . LYS B 1 89 ? 63.294 15.166 53.173 1.00 18.58 381 LYS B CA 1
ATOM 2640 C C . LYS B 1 89 ? 64.691 14.578 52.980 1.00 19.44 381 LYS B C 1
ATOM 2641 O O . LYS B 1 89 ? 65.459 15.165 52.198 1.00 19.64 381 LYS B O 1
ATOM 2647 N N . LYS B 1 90 ? 65.000 13.488 53.664 1.00 17.98 382 LYS B N 1
ATOM 2648 C CA . LYS B 1 90 ? 66.352 12.889 53.522 1.00 18.55 382 LYS B CA 1
ATOM 2649 C C . LYS B 1 90 ? 66.599 12.481 52.075 1.00 18.39 382 LYS B C 1
ATOM 2650 O O . LYS B 1 90 ? 67.746 12.595 51.617 1.00 19.09 382 LYS B O 1
ATOM 2656 N N . LEU B 1 91 ? 65.568 12.106 51.308 1.00 17.21 383 LEU B N 1
ATOM 2657 C CA . LEU B 1 91 ? 65.748 11.660 49.919 1.00 17.28 383 LEU B CA 1
ATOM 2658 C C . LEU B 1 91 ? 65.545 12.827 48.928 1.00 17.07 383 LEU B C 1
ATOM 2659 O O . LEU B 1 91 ? 65.593 12.578 47.760 1.00 18.28 383 LEU B O 1
ATOM 2664 N N . GLY B 1 92 ? 65.384 14.059 49.391 1.00 17.54 384 GLY B N 1
ATOM 2665 C CA . GLY B 1 92 ? 65.240 15.232 48.530 1.00 18.20 384 GLY B CA 1
ATOM 2666 C C . GLY B 1 92 ? 63.919 15.280 47.809 1.00 19.68 384 GLY B C 1
ATOM 2667 O O . GLY B 1 92 ? 63.853 15.906 46.762 1.00 20.97 384 GLY B O 1
ATOM 2668 N N . LEU B 1 93 ? 62.869 14.665 48.357 1.00 18.46 385 LEU B N 1
ATOM 2669 C CA . LEU B 1 93 ? 61.522 14.605 47.735 1.00 18.23 385 LEU B CA 1
ATOM 2670 C C . LEU B 1 93 ? 60.654 15.742 48.229 1.00 18.31 385 LEU B C 1
ATOM 2671 O O . LEU B 1 93 ? 60.864 16.230 49.378 1.00 18.82 385 LEU B O 1
ATOM 2676 N N . SER B 1 94 ? 59.601 16.060 47.492 1.00 17.47 386 SER B N 1
ATOM 2677 C CA . SER B 1 94 ? 58.651 17.134 47.901 1.00 18.80 386 SER B CA 1
ATOM 2678 C C . SER B 1 94 ? 58.054 16.799 49.271 1.00 17.76 386 SER B C 1
ATOM 2679 O O . SER B 1 94 ? 57.766 15.611 49.561 1.00 17.93 386 SER B O 1
ATOM 2682 N N . GLN B 1 95 ? 57.885 17.807 50.097 1.00 18.82 387 GLN B N 1
ATOM 2683 C CA . GLN B 1 95 ? 57.307 17.694 51.447 1.00 19.30 387 GLN B CA 1
ATOM 2684 C C . GLN B 1 95 ? 55.797 17.774 51.410 1.00 19.08 387 GLN B C 1
ATOM 2685 O O . GLN B 1 95 ? 55.205 18.468 50.564 1.00 18.54 387 GLN B O 1
ATOM 2691 N N . LEU B 1 96 ? 55.195 16.972 52.282 1.00 17.17 388 LEU B N 1
ATOM 2692 C CA . LEU B 1 96 ? 53.727 16.855 52.364 1.00 16.87 388 LEU B CA 1
ATOM 2693 C C . LEU B 1 96 ? 53.125 17.804 53.388 1.00 16.54 388 LEU B C 1
ATOM 2694 O O . LEU B 1 96 ? 53.621 17.898 54.509 1.00 16.36 388 LEU B O 1
ATOM 2699 N N . SER B 1 97 ? 51.977 18.344 53.014 1.00 16.89 389 SER B N 1
ATOM 2700 C CA . SER B 1 97 ? 51.110 19.184 53.852 1.00 18.52 389 SER B CA 1
ATOM 2701 C C . SER B 1 97 ? 49.937 18.379 54.383 1.00 18.01 389 SER B C 1
ATOM 2702 O O . SER B 1 97 ? 49.590 17.318 53.787 1.00 17.78 389 SER B O 1
ATOM 2705 N N . VAL B 1 98 ? 49.399 18.863 55.489 1.00 17.35 390 VAL B N 1
ATOM 2706 C CA . VAL B 1 98 ? 48.070 18.473 56.013 1.00 17.20 390 VAL B CA 1
ATOM 2707 C C . VAL B 1 98 ? 47.160 19.685 55.847 1.00 18.34 390 VAL B C 1
ATOM 2708 O O . VAL B 1 98 ? 47.557 20.831 56.182 1.00 19.30 390 VAL B O 1
ATOM 2712 N N . SER B 1 99 ? 45.980 19.471 55.306 1.00 17.56 391 SER B N 1
ATOM 2713 C CA . SER B 1 99 ? 44.996 20.535 55.121 1.00 18.57 391 SER B CA 1
ATOM 2714 C C . SER B 1 99 ? 43.606 20.008 55.484 1.00 18.70 391 SER B C 1
ATOM 2715 O O . SER B 1 99 ? 43.352 18.796 55.546 1.00 17.52 391 SER B O 1
ATOM 2718 N N . ASP B 1 100 ? 42.692 20.920 55.705 1.00 19.68 392 ASP B N 1
ATOM 2719 C CA . ASP B 1 100 ? 41.271 20.552 55.852 1.00 19.69 392 ASP B CA 1
ATOM 2720 C C . ASP B 1 100 ? 40.808 19.765 54.613 1.00 18.67 392 ASP B C 1
ATOM 2721 O O . ASP B 1 100 ? 40.039 18.766 54.739 1.00 19.04 392 ASP B O 1
ATOM 2726 N N . GLN B 1 101 ? 41.347 20.105 53.438 1.00 17.53 393 GLN B N 1
ATOM 2727 C CA . GLN B 1 101 ? 41.049 19.373 52.206 1.00 16.42 393 GLN B CA 1
ATOM 2728 C C . GLN B 1 101 ? 41.530 17.927 52.320 1.00 15.69 393 GLN B C 1
ATOM 2729 O O . GLN B 1 101 ? 40.745 17.005 51.967 1.00 15.33 393 GLN B O 1
ATOM 2735 N N . SER B 1 102 ? 42.788 17.724 52.674 1.00 15.41 394 SER B N 1
ATOM 2736 C CA . SER B 1 102 ? 43.345 16.354 52.701 1.00 15.21 394 SER B CA 1
ATOM 2737 C C . SER B 1 102 ? 42.616 15.512 53.767 1.00 13.91 394 SER B C 1
ATOM 2738 O O . SER B 1 102 ? 42.376 14.301 53.543 1.00 13.47 394 SER B O 1
ATOM 2741 N N . ILE B 1 103 ? 42.321 16.078 54.932 1.00 14.53 395 ILE B N 1
ATOM 2742 C CA . ILE B 1 103 ? 41.600 15.372 56.021 1.00 15.32 395 ILE B CA 1
ATOM 2743 C C . ILE B 1 103 ? 40.190 14.959 55.567 1.00 15.40 395 ILE B C 1
ATOM 2744 O O . ILE B 1 103 ? 39.830 13.805 55.734 1.00 15.39 395 ILE B O 1
ATOM 2749 N N . LYS B 1 104 ? 39.399 15.859 54.998 1.00 16.42 396 LYS B N 1
ATOM 2750 C CA . LYS B 1 104 ? 38.022 15.545 54.606 1.00 16.75 396 LYS B CA 1
ATOM 2751 C C . LYS B 1 104 ? 38.028 14.442 53.549 1.00 15.58 396 LYS B C 1
ATOM 2752 O O . LYS B 1 104 ? 37.278 13.493 53.589 1.00 14.88 396 LYS B O 1
ATOM 2758 N N . PHE B 1 105 ? 38.936 14.555 52.582 1.00 15.65 397 PHE B N 1
ATOM 2759 C CA . PHE B 1 105 ? 39.005 13.559 51.492 1.00 14.60 397 PHE B CA 1
ATOM 2760 C C . PHE B 1 105 ? 39.325 12.202 52.124 1.00 14.12 397 PHE B C 1
ATOM 2761 O O . PHE B 1 105 ? 38.684 11.197 51.840 1.00 13.84 397 PHE B O 1
ATOM 2769 N N . ALA B 1 106 ? 40.327 12.145 53.005 1.00 13.60 398 ALA B N 1
ATOM 2770 C CA . ALA B 1 106 ? 40.697 10.838 53.610 1.00 13.23 398 ALA B CA 1
ATOM 2771 C C . ALA B 1 106 ? 39.524 10.278 54.416 1.00 13.63 398 ALA B C 1
ATOM 2772 O O . ALA B 1 106 ? 39.291 9.076 54.324 1.00 13.18 398 ALA B O 1
ATOM 2774 N N . TRP B 1 107 ? 38.814 11.102 55.189 1.00 14.14 399 TRP B N 1
ATOM 2775 C CA . TRP B 1 107 ? 37.737 10.563 56.034 1.00 14.75 399 TRP B CA 1
ATOM 2776 C C . TRP B 1 107 ? 36.538 10.161 55.159 1.00 14.52 399 TRP B C 1
ATOM 2777 O O . TRP B 1 107 ? 35.813 9.209 55.544 1.00 14.62 399 TRP B O 1
ATOM 2788 N N . ASP B 1 108 ? 36.311 10.805 54.022 1.00 13.98 400 ASP B N 1
ATOM 2789 C CA . ASP B 1 108 ? 35.223 10.374 53.129 1.00 14.29 400 ASP B CA 1
ATOM 2790 C C . ASP B 1 108 ? 35.585 9.008 52.555 1.00 13.71 400 ASP B C 1
ATOM 2791 O O . ASP B 1 108 ? 34.705 8.128 52.439 1.00 13.38 400 ASP B O 1
ATOM 2796 N N . ILE B 1 109 ? 36.855 8.797 52.181 1.00 13.25 401 ILE B N 1
ATOM 2797 C CA . ILE B 1 109 ? 37.253 7.457 51.693 1.00 13.49 401 ILE B CA 1
ATOM 2798 C C . ILE B 1 109 ? 36.955 6.443 52.782 1.00 13.97 401 ILE B C 1
ATOM 2799 O O . ILE B 1 109 ? 36.380 5.383 52.511 1.00 14.82 401 ILE B O 1
ATOM 2804 N N . ALA B 1 110 ? 37.336 6.712 54.001 1.00 13.53 402 ALA B N 1
ATOM 2805 C CA . ALA B 1 110 ? 37.124 5.739 55.101 1.00 14.44 402 ALA B CA 1
ATOM 2806 C C . ALA B 1 110 ? 35.623 5.451 55.320 1.00 15.17 402 ALA B C 1
ATOM 2807 O O . ALA B 1 110 ? 35.271 4.274 55.404 1.00 15.48 402 ALA B O 1
ATOM 2809 N N . LYS B 1 111 ? 34.803 6.494 55.347 1.00 14.93 403 LYS B N 1
ATOM 2810 C CA . LYS B 1 111 ? 33.335 6.375 55.611 1.00 16.19 403 LYS B CA 1
ATOM 2811 C C . LYS B 1 111 ? 32.692 5.510 54.521 1.00 15.67 403 LYS B C 1
ATOM 2812 O O . LYS B 1 111 ? 31.804 4.726 54.835 1.00 15.62 403 LYS B O 1
ATOM 2818 N N . TYR B 1 112 ? 33.149 5.636 53.295 1.00 13.84 404 TYR B N 1
ATOM 2819 C CA . TYR B 1 112 ? 32.545 4.948 52.147 1.00 13.77 404 TYR B CA 1
ATOM 2820 C C . TYR B 1 112 ? 33.077 3.529 51.954 1.00 14.10 404 TYR B C 1
ATOM 2821 O O . TYR B 1 112 ? 32.532 2.808 51.081 1.00 15.12 404 TYR B O 1
ATOM 2830 N N . SER B 1 113 ? 34.171 3.172 52.619 1.00 13.70 405 SER B N 1
ATOM 2831 C CA . SER B 1 113 ? 34.829 1.871 52.395 1.00 14.37 405 SER B CA 1
ATOM 2832 C C . SER B 1 113 ? 34.107 0.750 53.132 1.00 15.74 405 SER B C 1
ATOM 2833 O O . SER B 1 113 ? 33.859 0.880 54.346 1.00 17.13 405 SER B O 1
ATOM 2836 N N . ASP B 1 114 ? 33.842 -0.335 52.417 1.00 15.62 406 ASP B N 1
ATOM 2837 C CA . ASP B 1 114 ? 33.204 -1.545 52.960 1.00 16.65 406 ASP B CA 1
ATOM 2838 C C . ASP B 1 114 ? 34.110 -2.177 54.034 1.00 16.34 406 ASP B C 1
ATOM 2839 O O . ASP B 1 114 ? 35.194 -2.651 53.690 1.00 16.29 406 ASP B O 1
ATOM 2844 N N . THR B 1 115 ? 33.666 -2.221 55.277 1.00 17.97 407 THR B N 1
ATOM 2845 C CA . THR B 1 115 ? 34.527 -2.706 56.377 1.00 18.69 407 THR B CA 1
ATOM 2846 C C . THR B 1 115 ? 34.807 -4.204 56.207 1.00 21.20 407 THR B C 1
ATOM 2847 O O . THR B 1 115 ? 35.843 -4.680 56.727 1.00 22.50 407 THR B O 1
ATOM 2851 N N . GLY B 1 116 ? 33.983 -4.906 55.451 1.00 22.65 408 GLY B N 1
ATOM 2852 C CA . GLY B 1 116 ? 34.175 -6.351 55.235 1.00 23.51 408 GLY B CA 1
ATOM 2853 C C . GLY B 1 116 ? 35.118 -6.645 54.103 1.00 25.16 408 GLY B C 1
ATOM 2854 O O . GLY B 1 116 ? 35.407 -7.828 53.890 1.00 29.55 408 GLY B O 1
ATOM 2855 N N . GLU B 1 117 ? 35.587 -5.635 53.395 1.00 24.63 409 GLU B N 1
ATOM 2856 C CA . GLU B 1 117 ? 36.419 -5.730 52.183 1.00 25.82 409 GLU B CA 1
ATOM 2857 C C . GLU B 1 117 ? 37.857 -5.571 52.640 1.00 23.74 409 GLU B C 1
ATOM 2858 O O . GLU B 1 117 ? 38.160 -4.539 53.273 1.00 24.31 409 GLU B O 1
ATOM 2864 N N . TYR B 1 118 ? 38.742 -6.477 52.287 1.00 23.38 410 TYR B N 1
ATOM 2865 C CA . TYR B 1 118 ? 40.144 -6.300 52.694 1.00 24.07 410 TYR B CA 1
ATOM 2866 C C . TYR B 1 118 ? 40.911 -5.552 51.598 1.00 23.28 410 TYR B C 1
ATOM 2867 O O . TYR B 1 118 ? 41.924 -5.000 51.872 1.00 25.92 410 TYR B O 1
ATOM 2876 N N . MET B 1 119 ? 40.407 -5.551 50.373 1.00 24.18 411 MET B N 1
ATOM 2877 C CA . MET B 1 119 ? 41.048 -4.850 49.223 1.00 23.74 411 MET B CA 1
ATOM 2878 C C . MET B 1 119 ? 40.795 -3.342 49.357 1.00 20.05 411 MET B C 1
ATOM 2879 O O . MET B 1 119 ? 39.835 -2.935 50.074 1.00 20.53 411 MET B O 1
ATOM 2884 N N . HIS B 1 120 ? 41.532 -2.537 48.607 1.00 17.86 412 HIS B N 1
ATOM 2885 C CA . HIS B 1 120 ? 41.082 -1.151 48.311 1.00 17.17 412 HIS B CA 1
ATOM 2886 C C . HIS B 1 120 ? 39.620 -1.201 47.911 1.00 16.70 412 HIS B C 1
ATOM 2887 O O . HIS B 1 120 ? 39.269 -1.995 47.064 1.00 17.29 412 HIS B O 1
ATOM 2894 N N . ASP B 1 121 ? 38.817 -0.274 48.441 1.00 15.31 413 ASP B N 1
ATOM 2895 C CA . ASP B 1 121 ? 37.425 -0.114 47.945 1.00 14.89 413 ASP B CA 1
ATOM 2896 C C . ASP B 1 121 ? 37.412 0.971 46.882 1.00 14.88 413 ASP B C 1
ATOM 2897 O O . ASP B 1 121 ? 37.320 2.179 47.222 1.00 14.29 413 ASP B O 1
ATOM 2902 N N . VAL B 1 122 ? 37.610 0.568 45.637 1.00 15.01 414 VAL B N 1
ATOM 2903 C CA . VAL B 1 122 ? 37.802 1.541 44.548 1.00 15.55 414 VAL B CA 1
ATOM 2904 C C . VAL B 1 122 ? 36.494 2.321 44.320 1.00 15.82 414 VAL B C 1
ATOM 2905 O O . VAL B 1 122 ? 36.574 3.491 43.951 1.00 15.63 414 VAL B O 1
ATOM 2909 N N . ILE B 1 123 ? 35.333 1.708 44.547 1.00 15.77 415 ILE B N 1
ATOM 2910 C CA . ILE B 1 123 ? 34.068 2.470 44.473 1.00 16.90 415 ILE B CA 1
ATOM 2911 C C . ILE B 1 123 ? 34.116 3.601 45.495 1.00 15.10 415 ILE B C 1
ATOM 2912 O O . ILE B 1 123 ? 33.724 4.710 45.187 1.00 15.85 415 ILE B O 1
ATOM 2917 N N . ALA B 1 124 ? 34.457 3.295 46.741 1.00 14.82 416 ALA B N 1
ATOM 2918 C CA . ALA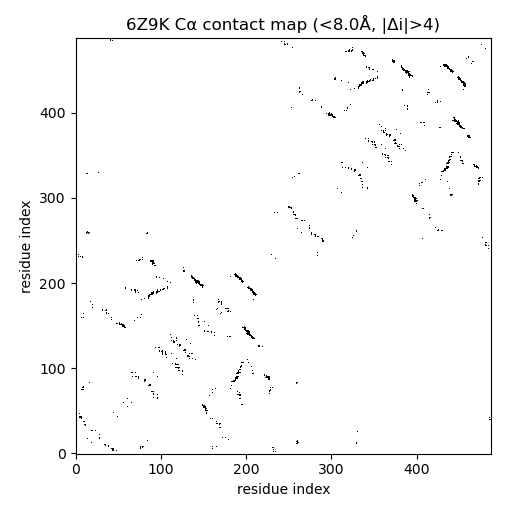 B 1 124 ? 34.566 4.300 47.808 1.00 13.99 416 ALA B CA 1
ATOM 2919 C C . ALA B 1 124 ? 35.573 5.389 47.452 1.00 13.81 416 ALA B C 1
ATOM 2920 O O . ALA B 1 124 ? 35.299 6.569 47.683 1.00 14.11 416 ALA B O 1
ATOM 2922 N N . ILE B 1 125 ? 36.764 4.993 47.000 1.00 13.74 417 ILE B N 1
ATOM 2923 C CA . ILE B 1 125 ? 37.832 5.970 46.733 1.00 13.57 417 ILE B CA 1
ATOM 2924 C C . ILE B 1 125 ? 37.341 6.935 45.643 1.00 13.63 417 ILE B C 1
ATOM 2925 O O . ILE B 1 125 ? 37.457 8.145 45.817 1.00 14.56 417 ILE B O 1
ATOM 2930 N N . ASN B 1 126 ? 36.774 6.395 44.566 1.00 14.15 418 ASN B N 1
ATOM 2931 C CA . ASN B 1 126 ? 36.323 7.243 43.452 1.00 14.97 418 ASN B CA 1
ATOM 2932 C C . ASN B 1 126 ? 35.101 8.084 43.841 1.00 15.03 418 ASN B C 1
ATOM 2933 O O . ASN B 1 126 ? 34.970 9.202 43.358 1.00 15.50 418 ASN B O 1
ATOM 2938 N N . LYS B 1 127 ? 34.232 7.568 44.671 1.00 14.98 419 LYS B N 1
ATOM 2939 C CA . LYS B 1 127 ? 33.052 8.334 45.107 1.00 14.93 419 LYS B CA 1
ATOM 2940 C C . LYS B 1 127 ? 33.515 9.533 45.948 1.00 14.51 419 LYS B C 1
ATOM 2941 O O . LYS B 1 127 ? 33.092 10.642 45.719 1.00 15.03 419 LYS B O 1
ATOM 2947 N N . ALA B 1 128 ? 34.405 9.290 46.909 1.00 14.04 420 ALA B N 1
ATOM 2948 C CA . ALA B 1 128 ? 35.005 10.366 47.709 1.00 14.72 420 ALA B CA 1
ATOM 2949 C C . ALA B 1 128 ? 35.755 11.365 46.808 1.00 15.24 420 ALA B C 1
ATOM 2950 O O . ALA B 1 128 ? 35.654 12.589 46.999 1.00 14.85 420 ALA B O 1
ATOM 2952 N N . ALA B 1 129 ? 36.498 10.864 45.817 1.00 14.64 421 ALA B N 1
ATOM 2953 C CA . ALA B 1 129 ? 37.283 11.765 44.933 1.00 15.25 421 ALA B CA 1
ATOM 2954 C C . ALA B 1 129 ? 36.286 12.709 44.267 1.00 15.86 421 ALA B C 1
ATOM 2955 O O . ALA B 1 129 ? 36.455 13.930 44.315 1.00 17.06 421 ALA B O 1
ATOM 2957 N N . LYS B 1 130 ? 35.248 12.177 43.637 1.00 16.67 422 LYS B N 1
ATOM 2958 C CA . LYS B 1 130 ? 34.295 13.017 42.861 1.00 18.32 422 LYS B CA 1
ATOM 2959 C C . LYS B 1 130 ? 33.674 14.046 43.796 1.00 18.59 422 LYS B C 1
ATOM 2960 O O . LYS B 1 130 ? 33.562 15.223 43.439 1.00 19.47 422 LYS B O 1
ATOM 2966 N N . GLU B 1 131 ? 33.269 13.635 44.993 1.00 17.24 423 GLU B N 1
ATOM 2967 C CA . GLU B 1 131 ? 32.632 14.571 45.926 1.00 17.59 423 GLU B CA 1
ATOM 2968 C C . GLU B 1 131 ? 33.573 15.689 46.372 1.00 18.34 423 GLU B C 1
ATOM 2969 O O . GLU B 1 131 ? 33.064 16.752 46.767 1.00 19.41 423 GLU B O 1
ATOM 2975 N N . ASN B 1 132 ? 34.879 15.421 46.423 1.00 16.95 424 ASN B N 1
ATOM 2976 C CA . ASN B 1 132 ? 35.921 16.343 46.916 1.00 17.35 424 ASN B CA 1
ATOM 2977 C C . ASN B 1 132 ? 36.616 17.082 45.757 1.00 17.43 424 ASN B C 1
ATOM 2978 O O . ASN B 1 132 ? 37.534 17.881 46.048 1.00 18.74 424 ASN B O 1
ATOM 2983 N N . GLY B 1 133 ? 36.148 16.946 44.514 1.00 17.60 425 GLY B N 1
ATOM 2984 C CA . GLY B 1 133 ? 36.715 17.643 43.347 1.00 18.65 425 GLY B CA 1
ATOM 2985 C C . GLY B 1 133 ? 37.983 17.041 42.794 1.00 17.75 425 GLY B C 1
ATOM 2986 O O . GLY B 1 133 ? 38.688 17.785 42.044 1.00 17.89 425 GLY B O 1
ATOM 2987 N N . PHE B 1 134 ? 38.251 15.770 43.090 1.00 16.39 426 PHE B N 1
ATOM 2988 C CA . PHE B 1 134 ? 39.432 15.025 42.632 1.00 16.65 426 PHE B CA 1
ATOM 2989 C C . PHE B 1 134 ? 39.018 14.179 41.438 1.00 17.80 426 PHE B C 1
ATOM 2990 O O . PHE B 1 134 ? 37.868 13.742 41.327 1.00 17.11 426 PHE B O 1
ATOM 2998 N N . LYS B 1 135 ? 39.978 13.921 40.563 1.00 18.41 427 LYS B N 1
ATOM 2999 C CA . LYS B 1 135 ? 39.767 13.039 39.402 1.00 19.24 427 LYS B CA 1
ATOM 3000 C C . LYS B 1 135 ? 39.461 11.600 39.860 1.00 18.04 427 LYS B C 1
ATOM 3001 O O . LYS B 1 135 ? 40.019 11.112 40.841 1.00 17.31 427 LYS B O 1
ATOM 3007 N N . GLU B 1 136 ? 38.558 10.954 39.141 1.00 18.45 428 GLU B N 1
ATOM 3008 C CA . GLU B 1 136 ? 38.238 9.520 39.314 1.00 19.15 428 GLU B CA 1
ATOM 3009 C C . GLU B 1 136 ? 39.050 8.657 38.344 1.00 20.63 428 GLU B C 1
ATOM 3010 O O . GLU B 1 136 ? 39.344 9.097 37.180 1.00 20.46 428 GLU B O 1
ATOM 3016 N N . TYR B 1 137 ? 39.315 7.415 38.759 1.00 20.44 429 TYR B N 1
ATOM 3017 C CA . TYR B 1 137 ? 40.027 6.382 37.972 1.00 21.47 429 TYR B CA 1
ATOM 3018 C C . TYR B 1 137 ? 39.206 5.111 38.114 1.00 20.43 429 TYR B C 1
ATOM 3019 O O . TYR B 1 137 ? 39.456 4.339 39.002 1.00 19.11 429 TYR B O 1
ATOM 3028 N N . PRO B 1 138 ? 38.065 5.002 37.403 1.00 23.91 430 PRO B N 1
ATOM 3029 C CA . PRO B 1 138 ? 37.110 3.899 37.617 1.00 24.29 430 PRO B CA 1
ATOM 3030 C C . PRO B 1 138 ? 37.781 2.525 37.658 1.00 23.50 430 PRO B C 1
ATOM 3031 O O . PRO B 1 138 ? 38.656 2.251 36.864 1.00 24.65 430 PRO B O 1
ATOM 3035 N N . GLY B 1 139 ? 37.520 1.806 38.756 1.00 23.28 431 GLY B N 1
ATOM 3036 C CA . GLY B 1 139 ? 38.023 0.448 38.987 1.00 24.18 431 GLY B CA 1
ATOM 3037 C C . GLY B 1 139 ? 39.437 0.424 39.493 1.00 23.01 431 GLY B C 1
ATOM 3038 O O . GLY B 1 139 ? 39.965 -0.672 39.689 1.00 25.44 431 GLY B O 1
ATOM 3039 N N . MET B 1 140 ? 40.055 1.580 39.737 1.00 21.81 432 MET B N 1
ATOM 3040 C CA . MET B 1 140 ? 41.485 1.680 40.058 1.00 22.53 432 MET B CA 1
ATOM 3041 C C . MET B 1 140 ? 41.683 2.567 41.285 1.00 19.65 432 MET B C 1
ATOM 3042 O O . MET B 1 140 ? 40.755 3.342 41.627 1.00 19.30 432 MET B O 1
ATOM 3047 N N . ASN B 1 141 ? 42.851 2.422 41.897 1.00 19.07 433 ASN B N 1
ATOM 3048 C CA . ASN B 1 141 ? 43.217 3.176 43.116 1.00 18.74 433 ASN B CA 1
ATOM 3049 C C . ASN B 1 141 ? 44.475 3.998 42.869 1.00 19.60 433 ASN B C 1
ATOM 3050 O O . ASN B 1 141 ? 45.560 3.378 42.710 1.00 20.07 433 ASN B O 1
ATOM 3055 N N . TYR B 1 142 ? 44.336 5.330 42.811 1.00 19.86 434 TYR B N 1
ATOM 3056 C CA . TYR B 1 142 ? 45.486 6.257 42.657 1.00 21.41 434 TYR B CA 1
ATOM 3057 C C . TYR B 1 142 ? 45.646 7.148 43.888 1.00 18.64 434 TYR B C 1
ATOM 3058 O O . TYR B 1 142 ? 46.365 8.193 43.739 1.00 22.18 434 TYR B O 1
ATOM 3067 N N . TYR B 1 143 ? 45.020 6.835 45.023 1.00 15.34 435 TYR B N 1
ATOM 3068 C CA . TYR B 1 143 ? 45.049 7.735 46.193 1.00 13.96 435 TYR B CA 1
ATOM 3069 C C . TYR B 1 143 ? 45.456 7.070 47.504 1.00 13.84 435 TYR B C 1
ATOM 3070 O O . TYR B 1 143 ? 45.850 7.790 48.398 1.00 14.48 435 TYR B O 1
ATOM 3079 N N . GLU B 1 144 ? 45.260 5.743 47.656 1.00 12.88 436 GLU B N 1
ATOM 3080 C CA . GLU B 1 144 ? 45.251 5.113 48.980 1.00 13.07 436 GLU B CA 1
ATOM 3081 C C . GLU B 1 144 ? 46.417 4.136 49.096 1.00 13.78 436 GLU B C 1
ATOM 3082 O O . GLU B 1 144 ? 46.602 3.338 48.226 1.00 14.58 436 GLU B O 1
ATOM 3088 N N . ASN B 1 145 ? 47.065 4.186 50.232 1.00 12.85 437 ASN B N 1
ATOM 3089 C CA . ASN B 1 145 ? 47.899 3.090 50.773 1.00 14.14 437 ASN B CA 1
ATOM 3090 C C . ASN B 1 145 ? 47.175 2.571 52.012 1.00 13.59 437 ASN B C 1
ATOM 3091 O O . ASN B 1 145 ? 46.901 3.338 52.899 1.00 13.38 437 ASN B O 1
ATOM 3096 N N . LEU B 1 146 ? 46.817 1.291 52.002 1.00 13.86 438 LEU B N 1
ATOM 3097 C CA . LEU B 1 146 ? 45.897 0.720 53.001 1.00 14.90 438 LEU B CA 1
ATOM 3098 C C . LEU B 1 146 ? 46.646 -0.297 53.850 1.00 15.75 438 LEU B C 1
ATOM 3099 O O . LEU B 1 146 ? 47.277 -1.186 53.297 1.00 17.48 438 LEU B O 1
ATOM 3104 N N . GLY B 1 147 ? 46.446 -0.199 55.158 1.00 15.92 439 GLY B N 1
ATOM 3105 C CA . GLY B 1 147 ? 46.976 -1.201 56.111 1.00 16.58 439 GLY B CA 1
ATOM 3106 C C . GLY B 1 147 ? 45.835 -1.792 56.883 1.00 16.70 439 GLY B C 1
ATOM 3107 O O . GLY B 1 147 ? 45.108 -1.044 57.508 1.00 18.09 439 GLY B O 1
ATOM 3108 N N . GLY B 1 148 ? 45.606 -3.099 56.763 1.00 17.87 440 GLY B N 1
ATOM 3109 C CA . GLY B 1 148 ? 4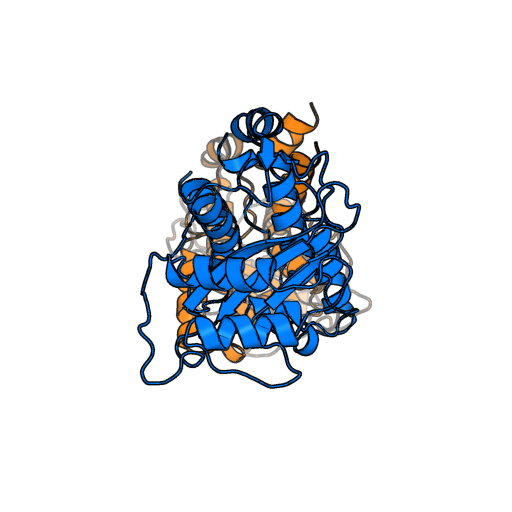4.536 -3.819 57.485 1.00 18.87 440 GLY B CA 1
ATOM 3110 C C . GLY B 1 148 ? 45.102 -4.718 58.576 1.00 18.34 440 GLY B C 1
ATOM 3111 O O . GLY B 1 148 ? 46.188 -5.264 58.385 1.00 19.59 440 GLY B O 1
ATOM 3112 N N . GLY B 1 149 ? 44.386 -4.807 59.708 1.00 18.31 441 GLY B N 1
ATOM 3113 C CA . GLY B 1 149 ? 44.777 -5.709 60.812 1.00 18.78 441 GLY B CA 1
ATOM 3114 C C . GLY B 1 149 ? 46.034 -5.254 61.538 1.00 18.54 441 GLY B C 1
ATOM 3115 O O . GLY B 1 149 ? 46.700 -6.106 62.156 1.00 19.25 441 GLY B O 1
ATOM 3116 N N . TYR B 1 150 ? 46.350 -3.976 61.519 1.00 17.56 442 TYR B N 1
ATOM 3117 C CA . TYR B 1 150 ? 47.503 -3.423 62.269 1.00 17.77 442 TYR B CA 1
ATOM 3118 C C . TYR B 1 150 ? 47.091 -3.118 63.707 1.00 19.79 442 TYR B C 1
ATOM 3119 O O . TYR B 1 150 ? 47.965 -2.984 64.601 1.00 21.08 442 TYR B O 1
ATOM 3128 N N . TYR B 1 151 ? 45.798 -3.051 63.955 1.00 19.02 443 TYR B N 1
ATOM 3129 C CA . TYR B 1 151 ? 45.262 -2.784 65.317 1.00 19.73 443 TYR B CA 1
ATOM 3130 C C . TYR B 1 151 ? 43.920 -3.506 65.431 1.00 20.18 443 TYR B C 1
ATOM 3131 O O . TYR B 1 151 ? 43.442 -4.106 64.450 1.00 19.67 443 TYR B O 1
ATOM 3140 N N . GLU B 1 152 ? 43.336 -3.491 66.618 1.00 21.22 444 GLU B N 1
ATOM 3141 C CA . GLU B 1 152 ? 42.004 -4.060 66.847 1.00 23.64 444 GLU B CA 1
ATOM 3142 C C . GLU B 1 152 ? 41.141 -2.979 67.475 1.00 22.79 444 GLU B C 1
ATOM 3143 O O . GLU B 1 152 ? 41.657 -2.152 68.255 1.00 21.97 444 GLU B O 1
ATOM 3149 N N . THR B 1 153 ? 39.841 -3.066 67.253 1.00 20.26 445 THR B N 1
ATOM 3150 C CA . THR B 1 153 ? 38.868 -2.179 67.912 1.00 20.72 445 THR B CA 1
ATOM 3151 C C . THR B 1 153 ? 38.142 -2.954 68.996 1.00 22.42 445 THR B C 1
ATOM 3152 O O . THR B 1 153 ? 37.881 -4.161 68.796 1.00 22.63 445 THR B O 1
ATOM 3156 N N . GLU B 1 154 ? 37.899 -2.277 70.111 1.00 23.33 446 GLU B N 1
ATOM 3157 C CA . GLU B 1 154 ? 37.079 -2.795 71.220 1.00 26.35 446 GLU B CA 1
ATOM 3158 C C . GLU B 1 154 ? 36.050 -1.715 71.546 1.00 26.19 446 GLU B C 1
ATOM 3159 O O . GLU B 1 154 ? 36.470 -0.620 72.005 1.00 24.22 446 GLU B O 1
ATOM 3165 N N . ASN B 1 155 ? 34.769 -2.031 71.390 1.00 27.42 447 ASN B N 1
ATOM 3166 C CA . ASN B 1 155 ? 33.691 -1.031 71.581 1.00 29.42 447 ASN B CA 1
ATOM 3167 C C . ASN B 1 155 ? 34.053 0.214 70.753 1.00 28.91 447 ASN B C 1
ATOM 3168 O O . ASN B 1 155 ? 33.851 1.342 71.294 1.00 29.16 447 ASN B O 1
ATOM 3173 N N . GLY B 1 156 ? 34.603 0.015 69.545 1.00 26.09 448 GLY B N 1
ATOM 3174 C CA . GLY B 1 156 ? 34.869 1.115 68.596 1.00 25.85 448 GLY B CA 1
ATOM 3175 C C . GLY B 1 156 ? 36.150 1.873 68.910 1.00 24.73 448 GLY B C 1
ATOM 3176 O O . GLY B 1 156 ? 36.446 2.851 68.188 1.00 26.51 448 GLY B O 1
ATOM 3177 N N . LYS B 1 157 ? 36.858 1.483 69.970 1.00 25.58 449 LYS B N 1
ATOM 3178 C CA . LYS B 1 157 ? 37.970 2.274 70.532 1.00 25.00 449 LYS B CA 1
ATOM 3179 C C . LYS B 1 157 ? 39.317 1.565 70.424 1.00 23.57 449 LYS B C 1
ATOM 3180 O O . LYS B 1 157 ? 39.409 0.331 70.426 1.00 22.46 449 LYS B O 1
ATOM 3186 N N A VAL B 1 158 ? 40.354 2.371 70.468 0.50 22.95 450 VAL B N 1
ATOM 3187 N N B VAL B 1 158 ? 40.347 2.398 70.289 0.50 22.68 450 VAL B N 1
ATOM 3188 C CA A VAL B 1 158 ? 41.764 1.924 70.418 0.50 22.48 450 VAL B CA 1
ATOM 3189 C CA B VAL B 1 158 ? 41.798 2.058 70.223 0.50 22.06 450 VAL B CA 1
ATOM 3190 C C A VAL B 1 158 ? 42.563 3.064 71.025 0.50 22.00 450 VAL B C 1
ATOM 3191 C C B VAL B 1 158 ? 42.529 3.095 71.079 0.50 21.71 450 VAL B C 1
ATOM 3192 O O A VAL B 1 158 ? 42.161 4.225 70.822 0.50 21.99 450 VAL B O 1
ATOM 3193 O O B VAL B 1 158 ? 42.077 4.251 71.085 0.50 21.36 450 VAL B O 1
ATOM 3200 N N . SER B 1 159 ? 43.637 2.744 71.741 1.00 21.94 451 SER B N 1
ATOM 3201 C CA . SER B 1 159 ? 44.426 3.770 72.448 1.00 22.33 451 SER B CA 1
ATOM 3202 C C . SER B 1 159 ? 45.188 4.600 71.406 1.00 21.42 451 SER B C 1
ATOM 3203 O O . SER B 1 159 ? 45.597 4.079 70.326 1.00 20.36 451 SER B O 1
ATOM 3206 N N . LYS B 1 160 ? 45.396 5.867 71.738 1.00 23.04 452 LYS B N 1
ATOM 3207 C CA . LYS B 1 160 ? 46.283 6.749 70.952 1.00 22.93 452 LYS B CA 1
ATOM 3208 C C . LYS B 1 160 ? 47.676 6.112 70.787 1.00 21.95 452 LYS B C 1
ATOM 3209 O O . LYS B 1 160 ? 48.217 6.172 69.686 1.00 21.19 452 LYS B O 1
ATOM 3215 N N . TYR B 1 161 ? 48.220 5.458 71.809 1.00 21.50 453 TYR B N 1
ATOM 3216 C CA . TYR B 1 161 ? 49.529 4.778 71.739 1.00 22.13 453 TYR B CA 1
ATOM 3217 C C . TYR B 1 161 ? 49.477 3.748 70.594 1.00 21.27 453 TYR B C 1
ATOM 3218 O O . TYR B 1 161 ? 50.298 3.717 69.686 1.00 20.11 453 TYR B O 1
ATOM 3227 N N . THR B 1 162 ? 48.462 2.895 70.633 1.00 20.96 454 THR B N 1
ATOM 3228 C CA . THR B 1 162 ? 48.326 1.773 69.673 1.00 20.55 454 THR B CA 1
ATOM 3229 C C . THR B 1 162 ? 48.207 2.342 68.276 1.00 19.58 454 THR B C 1
ATOM 3230 O O . THR B 1 162 ? 48.841 1.782 67.330 1.00 18.20 454 THR B O 1
ATOM 3234 N N . LEU B 1 163 ? 47.378 3.373 68.091 1.00 17.95 455 LEU B N 1
ATOM 3235 C CA . LEU B 1 163 ? 47.252 3.951 66.733 1.00 18.52 455 LEU B CA 1
ATOM 3236 C C . LEU B 1 163 ? 48.630 4.438 66.261 1.00 17.49 455 LEU B C 1
ATOM 3237 O O . LEU B 1 163 ? 48.980 4.235 65.079 1.00 17.09 455 LEU B O 1
ATOM 3242 N N . GLN B 1 164 ? 49.364 5.132 67.104 1.00 17.48 456 GLN B N 1
ATOM 3243 C CA . GLN B 1 164 ? 50.675 5.692 66.662 1.00 17.41 456 GLN B CA 1
ATOM 3244 C C . GLN B 1 164 ? 51.640 4.536 66.405 1.00 17.21 456 GLN B C 1
ATOM 3245 O O . GLN B 1 164 ? 52.439 4.608 65.454 1.00 16.08 456 GLN B O 1
ATOM 3251 N N . GLU B 1 165 ? 51.593 3.498 67.229 1.00 18.88 457 GLU B N 1
ATOM 3252 C CA . GLU B 1 165 ? 52.475 2.306 67.100 1.00 19.09 457 GLU B CA 1
ATOM 3253 C C . GLU B 1 165 ? 52.137 1.655 65.757 1.00 18.30 457 GLU B C 1
ATOM 3254 O O . GLU B 1 165 ? 53.079 1.298 64.950 1.00 18.19 457 GLU B O 1
ATOM 3260 N N . SER B 1 166 ? 50.828 1.539 65.468 1.00 17.25 458 SER B N 1
ATOM 3261 C CA . SER B 1 166 ? 50.337 0.853 64.248 1.00 17.30 458 SER B CA 1
ATOM 3262 C C . SER B 1 166 ? 50.738 1.602 62.985 1.00 16.18 458 SER B C 1
ATOM 3263 O O . SER B 1 166 ? 51.219 0.989 62.025 1.00 15.99 458 SER B O 1
ATOM 3266 N N . ILE B 1 167 ? 50.596 2.914 62.984 1.00 15.50 459 ILE B N 1
ATOM 3267 C CA . ILE B 1 167 ? 50.957 3.710 61.800 1.00 15.08 459 ILE B CA 1
ATOM 3268 C C . ILE B 1 167 ? 52.456 3.613 61.524 1.00 14.26 459 ILE B C 1
ATOM 3269 O O . ILE B 1 167 ? 52.837 3.405 60.361 1.00 13.70 459 ILE B O 1
ATOM 3274 N N . ARG B 1 168 ? 53.258 3.666 62.564 1.00 14.61 460 ARG B N 1
ATOM 3275 C CA . ARG B 1 168 ? 54.707 3.643 62.345 1.00 14.48 460 ARG B CA 1
ATOM 3276 C C . ARG B 1 168 ? 55.067 2.261 61.791 1.00 15.74 460 ARG B C 1
ATOM 3277 O O . ARG B 1 168 ? 55.888 2.195 60.805 1.00 16.16 460 ARG B O 1
ATOM 3285 N N . LYS B 1 169 ? 54.455 1.206 62.312 1.00 16.46 461 LYS B N 1
ATOM 3286 C CA . LYS B 1 169 ? 54.737 -0.174 61.822 1.00 17.53 461 LYS B CA 1
ATOM 3287 C C . LYS B 1 169 ? 54.315 -0.317 60.355 1.00 16.67 461 LYS B C 1
ATOM 3288 O O . LYS B 1 169 ? 54.999 -0.954 59.543 1.00 15.34 461 LYS B O 1
ATOM 3294 N N . MET B 1 170 ? 53.185 0.264 59.978 1.00 16.34 462 MET B N 1
ATOM 3295 C CA . MET B 1 170 ? 52.695 0.209 58.577 1.00 15.27 462 MET B CA 1
ATOM 3296 C C . MET B 1 170 ? 53.690 0.913 57.656 1.00 14.90 462 MET B C 1
ATOM 3297 O O . MET B 1 170 ? 54.017 0.390 56.603 1.00 14.68 462 MET B O 1
ATOM 3302 N N . LEU B 1 171 ? 54.170 2.093 58.043 1.00 14.78 463 LEU B N 1
ATOM 3303 C CA . LEU B 1 171 ? 55.124 2.832 57.197 1.00 15.26 463 LEU B CA 1
ATOM 3304 C C . LEU B 1 171 ? 56.419 2.028 57.088 1.00 14.29 463 LEU B C 1
ATOM 3305 O O . LEU B 1 171 ? 56.962 1.908 55.991 1.00 14.10 463 LEU B O 1
ATOM 3310 N N . VAL B 1 172 ? 56.896 1.430 58.187 1.00 14.53 464 VAL B N 1
ATOM 3311 C CA . VAL B 1 172 ? 58.136 0.609 58.145 1.00 15.20 464 VAL B CA 1
ATOM 3312 C C . VAL B 1 172 ? 57.936 -0.581 57.186 1.00 15.38 464 VAL B C 1
ATOM 3313 O O . VAL B 1 172 ? 58.793 -0.902 56.352 1.00 14.28 464 VAL B O 1
ATOM 3317 N N . ASN B 1 173 ? 56.799 -1.245 57.272 1.00 14.54 465 ASN B N 1
ATOM 3318 C CA . ASN B 1 173 ? 56.545 -2.416 56.397 1.00 15.88 465 ASN B CA 1
ATOM 3319 C C . ASN B 1 173 ? 56.417 -1.979 54.948 1.00 15.23 465 ASN B C 1
ATOM 3320 O O . ASN B 1 173 ? 56.833 -2.723 54.030 1.00 17.52 465 ASN B O 1
ATOM 3325 N N . MET B 1 174 ? 55.865 -0.804 54.691 1.00 15.22 466 MET B N 1
ATOM 3326 C CA . MET B 1 174 ? 55.735 -0.355 53.292 1.00 15.16 466 MET B CA 1
ATOM 3327 C C . MET B 1 174 ? 57.100 0.086 52.751 1.00 15.31 466 MET B C 1
ATOM 3328 O O . MET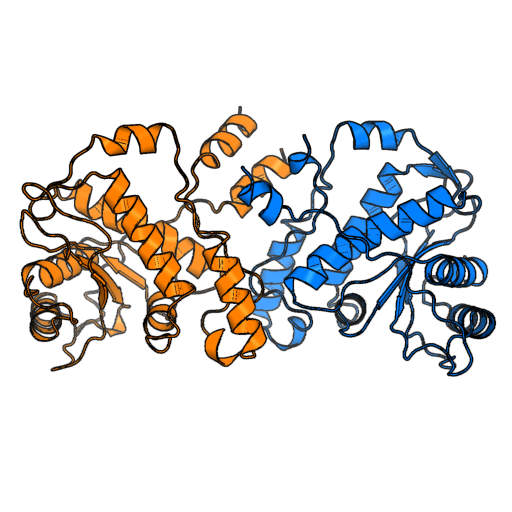 B 1 174 ? 57.381 -0.135 51.572 1.00 16.01 466 MET B O 1
ATOM 3333 N N . LEU B 1 175 ? 57.931 0.707 53.552 1.00 14.06 467 LEU B N 1
ATOM 3334 C CA . LEU B 1 175 ? 59.214 1.252 53.075 1.00 15.65 467 LEU B CA 1
ATOM 3335 C C . LEU B 1 175 ? 60.230 0.132 52.927 1.00 16.12 467 LEU B C 1
ATOM 3336 O O . LEU B 1 175 ? 61.054 0.258 52.030 1.00 16.19 467 LEU B O 1
ATOM 3341 N N . PHE B 1 176 ? 60.198 -0.906 53.762 1.00 15.23 468 PHE B N 1
ATOM 3342 C CA . PHE B 1 176 ? 61.318 -1.877 53.858 1.00 16.09 468 PHE B CA 1
ATOM 3343 C C . PHE B 1 176 ? 60.866 -3.325 53.656 1.00 17.11 468 PHE B C 1
ATOM 3344 O O . PHE B 1 176 ? 61.718 -4.224 53.649 1.00 18.64 468 PHE B O 1
ATOM 3352 N N . ASP B 1 177 ? 59.577 -3.631 53.566 1.00 17.87 469 ASP B N 1
ATOM 3353 C CA . ASP B 1 177 ? 59.155 -5.038 53.446 1.00 18.61 469 ASP B CA 1
ATOM 3354 C C . ASP B 1 177 ? 58.011 -5.178 52.434 1.00 18.57 469 ASP B C 1
ATOM 3355 O O . ASP B 1 177 ? 57.075 -5.968 52.672 1.00 18.30 469 ASP B O 1
ATOM 3360 N N . ASP B 1 178 ? 58.108 -4.469 51.306 1.00 16.56 470 ASP B N 1
ATOM 3361 C CA . ASP B 1 178 ? 56.963 -4.388 50.367 1.00 16.60 470 ASP B CA 1
ATOM 3362 C C . ASP B 1 178 ? 57.198 -5.321 49.184 1.00 17.02 470 ASP B C 1
ATOM 3363 O O . ASP B 1 178 ? 56.462 -5.187 48.238 1.00 17.76 470 ASP B O 1
ATOM 3368 N N . GLY B 1 179 ? 58.178 -6.221 49.228 1.00 17.20 471 GLY B N 1
ATOM 3369 C CA . GLY B 1 179 ? 58.548 -7.090 48.083 1.00 18.90 471 GLY B CA 1
ATOM 3370 C C . GLY B 1 179 ? 57.449 -8.013 47.556 1.00 19.01 471 GLY B C 1
ATOM 3371 O O . GLY B 1 179 ? 57.304 -8.154 46.314 1.00 21.39 471 GLY B O 1
ATOM 3372 N N . ARG B 1 180 ? 56.677 -8.606 48.443 1.00 19.69 472 ARG B N 1
ATOM 3373 C CA . ARG B 1 180 ? 55.560 -9.524 48.079 1.00 20.93 472 ARG B CA 1
ATOM 3374 C C . ARG B 1 180 ? 54.478 -8.746 47.358 1.00 22.36 472 ARG B C 1
ATOM 3375 O O . ARG B 1 180 ? 53.649 -9.355 46.652 1.00 23.83 472 ARG B O 1
ATOM 3383 N N . LEU B 1 181 ? 54.401 -7.441 47.590 1.00 20.39 473 LEU B N 1
ATOM 3384 C CA . LEU B 1 181 ? 53.347 -6.572 46.982 1.00 21.81 473 LEU B CA 1
ATOM 3385 C C . LEU B 1 181 ? 53.930 -5.803 45.783 1.00 21.25 473 LEU B C 1
ATOM 3386 O O . LEU B 1 181 ? 53.313 -4.813 45.324 1.00 22.58 473 LEU B O 1
ATOM 3391 N N . GLY B 1 182 ? 55.077 -6.221 45.280 1.00 19.67 474 GLY B N 1
ATOM 3392 C CA . GLY B 1 182 ? 55.740 -5.617 44.113 1.00 19.77 474 GLY B CA 1
ATOM 3393 C C . GLY B 1 182 ? 56.211 -4.170 44.331 1.00 19.05 474 GLY B C 1
ATOM 3394 O O . GLY B 1 182 ? 56.433 -3.452 43.342 1.00 20.03 474 GLY B O 1
ATOM 3395 N N . TYR B 1 183 ? 56.447 -3.782 45.572 1.00 17.61 475 TYR B N 1
ATOM 3396 C CA . TYR B 1 183 ? 57.018 -2.467 45.932 1.00 16.73 475 TYR B CA 1
ATOM 3397 C C . TYR B 1 183 ? 56.089 -1.323 45.563 1.00 16.43 475 TYR B C 1
ATOM 3398 O O . TYR B 1 183 ? 56.549 -0.189 45.531 1.00 16.11 475 TYR B O 1
ATOM 3407 N N . SER B 1 184 ? 54.797 -1.563 45.331 1.00 17.31 476 SER B N 1
ATOM 3408 C CA . SER B 1 184 ? 53.856 -0.486 44.919 1.00 18.80 476 SER B CA 1
ATOM 3409 C C . SER B 1 184 ? 53.732 0.544 46.040 1.00 16.38 476 SER B C 1
ATOM 3410 O O . SER B 1 184 ? 53.564 1.771 45.728 1.00 16.31 476 SER B O 1
ATOM 3413 N N . HIS B 1 185 ? 53.727 0.103 47.304 1.00 15.73 477 HIS B N 1
ATOM 3414 C CA . HIS B 1 185 ? 53.568 1.007 48.479 1.00 15.44 477 HIS B CA 1
ATOM 3415 C C . HIS B 1 185 ? 54.835 1.852 48.663 1.00 14.20 477 HIS B C 1
ATOM 3416 O O . HIS B 1 185 ? 54.744 3.050 48.917 1.00 13.34 477 HIS B O 1
ATOM 3423 N N . LEU B 1 186 ? 55.992 1.219 48.611 1.00 14.48 478 LEU B N 1
ATOM 3424 C CA . LEU B 1 186 ? 57.282 1.945 48.673 1.00 14.65 478 LEU B CA 1
ATOM 3425 C C . LEU B 1 186 ? 57.237 3.082 47.663 1.00 13.84 478 LEU B C 1
ATOM 3426 O O . LEU B 1 186 ? 57.484 4.275 48.001 1.00 14.54 478 LEU B O 1
ATOM 3431 N N . HIS B 1 187 ? 56.861 2.757 46.432 1.00 14.61 479 HIS B N 1
ATOM 3432 C CA . HIS B 1 187 ? 56.945 3.752 45.346 1.00 15.37 479 HIS B CA 1
ATOM 3433 C C . HIS B 1 187 ? 55.879 4.819 45.540 1.00 15.66 479 HIS B C 1
ATOM 3434 O O . HIS B 1 187 ? 56.154 6.024 45.233 1.00 16.15 479 HIS B O 1
ATOM 3441 N N . SER B 1 188 ? 54.698 4.459 46.035 1.00 14.36 480 SER B N 1
ATOM 3442 C CA . SER B 1 188 ? 53.594 5.438 46.234 1.00 15.32 480 SER B CA 1
ATOM 3443 C C . SER B 1 188 ? 53.935 6.406 47.368 1.00 14.45 480 SER B C 1
ATOM 3444 O O . SER B 1 188 ? 53.817 7.662 47.198 1.00 14.91 480 SER B O 1
ATOM 3447 N N . LEU B 1 189 ? 54.432 5.894 48.489 1.00 13.47 481 LEU B N 1
ATOM 3448 C CA . LEU B 1 189 ? 54.724 6.746 49.659 1.00 14.25 481 LEU B CA 1
ATOM 3449 C C . LEU B 1 189 ? 55.846 7.709 49.324 1.00 14.93 481 LEU B C 1
ATOM 3450 O O . LEU B 1 189 ? 55.865 8.834 49.923 1.00 14.82 481 LEU B O 1
ATOM 3455 N N . LEU B 1 190 ? 56.746 7.338 48.411 1.00 14.60 482 LEU B N 1
ATOM 3456 C CA . LEU B 1 190 ? 57.923 8.173 48.123 1.00 15.88 482 LEU B CA 1
ATOM 3457 C C . LEU B 1 190 ? 57.782 8.823 46.734 1.00 16.22 482 LEU B C 1
ATOM 3458 O O . LEU B 1 190 ? 58.804 9.263 46.174 1.00 18.29 482 LEU B O 1
ATOM 3463 N N . GLN B 1 191 ? 56.598 8.865 46.149 1.00 15.27 483 GLN B N 1
ATOM 3464 C CA . GLN B 1 191 ? 56.429 9.484 44.809 1.00 15.90 483 GLN B CA 1
ATOM 3465 C C . GLN B 1 191 ? 56.714 11.000 44.881 1.00 15.81 483 GLN B C 1
ATOM 3466 O O . GLN B 1 191 ? 56.156 11.734 45.747 1.00 16.29 483 GLN B O 1
ATOM 3472 N N . ASP B 1 192 ? 57.618 11.454 44.028 1.00 17.19 484 ASP B N 1
ATOM 3473 C CA . ASP B 1 192 ? 57.959 12.892 44.010 1.00 18.76 484 ASP B CA 1
ATOM 3474 C C . ASP B 1 192 ? 56.757 13.633 43.422 1.00 18.81 484 ASP B C 1
ATOM 3475 O O . ASP B 1 192 ? 56.065 13.085 42.577 1.00 21.05 484 ASP B O 1
ATOM 3480 N N . GLY B 1 193 ? 56.560 14.855 43.886 1.00 19.51 485 GLY B N 1
ATOM 3481 C CA . GLY B 1 193 ? 55.514 15.749 43.367 1.00 19.86 485 GLY B CA 1
ATOM 3482 C C . GLY B 1 193 ? 54.290 15.670 44.234 1.00 19.71 485 GLY B C 1
ATOM 3483 O O . GLY B 1 193 ? 53.447 16.555 44.081 1.00 19.99 485 GLY B O 1
ATOM 3484 N N . LYS B 1 194 ? 54.148 14.667 45.104 1.00 18.58 486 LYS B N 1
ATOM 3485 C CA . LYS B 1 194 ? 53.015 14.651 46.077 1.00 17.92 486 LYS B CA 1
ATOM 3486 C C . LYS B 1 194 ? 53.238 15.791 47.078 1.00 17.92 486 LYS B C 1
ATOM 3487 O O . LYS B 1 194 ? 54.397 16.102 47.424 1.00 18.62 486 LYS B O 1
ATOM 3493 N N . THR B 1 195 ? 52.176 16.422 47.505 1.00 17.10 487 THR B N 1
ATOM 3494 C CA . THR B 1 195 ? 52.307 17.607 48.383 1.00 17.62 487 THR B CA 1
ATOM 3495 C C . THR B 1 195 ? 51.311 17.586 49.529 1.00 16.23 487 THR B C 1
ATOM 3496 O O . THR B 1 195 ? 51.305 18.521 50.304 1.00 15.96 487 THR B O 1
ATOM 3500 N N . ALA B 1 196 ? 50.442 16.582 49.599 1.00 15.90 488 ALA B N 1
ATOM 3501 C CA . ALA B 1 196 ? 49.384 16.554 50.619 1.00 15.31 488 ALA B CA 1
ATOM 3502 C C . ALA B 1 196 ? 49.153 15.114 51.109 1.00 14.27 488 ALA B C 1
ATOM 3503 O O . ALA B 1 196 ? 49.246 14.182 50.318 1.00 14.68 488 ALA B O 1
ATOM 3505 N N . LEU B 1 197 ? 48.761 14.976 52.359 1.00 14.90 489 LEU B N 1
ATOM 3506 C CA . LEU B 1 197 ? 48.438 13.698 53.022 1.00 14.70 489 LEU B CA 1
ATOM 3507 C C . LEU B 1 197 ? 47.315 13.853 54.046 1.00 14.62 489 LEU B C 1
ATOM 3508 O O . LEU B 1 197 ? 47.226 14.889 54.715 1.00 15.00 489 LEU B O 1
ATOM 3513 N N . GLY B 1 198 ? 46.459 12.826 54.083 1.00 13.65 490 GLY B N 1
ATOM 3514 C CA . GLY B 1 198 ? 45.416 12.682 55.118 1.00 13.89 490 GLY B CA 1
ATOM 3515 C C . GLY B 1 198 ? 45.402 11.257 55.565 1.00 13.37 490 GLY B C 1
ATOM 3516 O O . GLY B 1 198 ? 45.536 10.387 54.686 1.00 14.20 490 GLY B O 1
ATOM 3517 N N A VAL B 1 199 ? 45.250 11.012 56.863 0.50 13.33 491 VAL B N 1
ATOM 3518 N N B VAL B 1 199 ? 45.156 11.007 56.844 0.50 13.84 491 VAL B N 1
ATOM 3519 C CA A VAL B 1 199 ? 45.100 9.629 57.411 0.50 13.03 491 VAL B CA 1
ATOM 3520 C CA B VAL B 1 199 ? 45.064 9.601 57.329 0.50 13.92 491 VAL B CA 1
ATOM 3521 C C A VAL B 1 199 ? 43.661 9.487 57.933 0.50 13.44 491 VAL B C 1
ATOM 3522 C C B VAL B 1 199 ? 43.722 9.393 58.051 0.50 13.92 491 VAL B C 1
ATOM 3523 O O A VAL B 1 199 ? 43.173 10.391 58.623 0.50 13.48 491 VAL B O 1
ATOM 3524 O O B VAL B 1 199 ? 43.351 10.116 58.976 0.50 13.54 491 VAL B O 1
ATOM 3531 N N . SER B 1 200 ? 43.042 8.362 57.616 1.00 13.23 492 SER B N 1
ATOM 3532 C CA . SER B 1 200 ? 41.743 7.985 58.176 1.00 13.68 492 SER B CA 1
ATOM 3533 C C . SER B 1 200 ? 41.758 6.510 58.582 1.00 12.87 492 SER B C 1
ATOM 3534 O O . SER B 1 200 ? 42.756 5.770 58.367 1.00 13.25 492 SER B O 1
ATOM 3537 N N . LEU B 1 201 ? 40.705 6.158 59.320 1.00 13.85 493 LEU B N 1
ATOM 3538 C CA . LEU B 1 201 ? 40.524 4.859 59.996 1.00 13.74 493 LEU B CA 1
ATOM 3539 C C . LEU B 1 201 ? 39.122 4.341 59.666 1.00 14.54 493 LEU B C 1
ATOM 3540 O O . LEU B 1 201 ? 38.185 5.121 59.616 1.00 15.32 493 LEU B O 1
ATOM 3545 N N . SER B 1 202 ? 39.002 3.034 59.499 1.00 14.47 494 SER B N 1
ATOM 3546 C CA . SER B 1 202 ? 37.662 2.447 59.377 1.00 15.31 494 SER B CA 1
ATOM 3547 C C . SER B 1 202 ? 37.649 1.061 60.005 1.00 16.51 494 SER B C 1
ATOM 3548 O O . SER B 1 202 ? 38.714 0.448 60.139 1.00 16.52 494 SER B O 1
ATOM 3551 N N . GLY B 1 203 ? 36.471 0.581 60.331 1.00 17.59 495 GLY B N 1
ATOM 3552 C CA . GLY B 1 203 ? 36.347 -0.764 60.897 1.00 17.42 495 GLY B CA 1
ATOM 3553 C C . GLY B 1 203 ? 35.103 -0.886 61.744 1.00 19.38 495 GLY B C 1
ATOM 3554 O O . GLY B 1 203 ? 34.596 0.141 62.253 1.00 19.20 495 GLY B O 1
ATOM 3555 N N . GLU B 1 204 ? 34.680 -2.137 61.907 1.00 19.41 496 GLU B N 1
ATOM 3556 C CA . GLU B 1 204 ? 33.565 -2.401 62.837 1.00 22.53 496 GLU B CA 1
ATOM 3557 C C . GLU B 1 204 ? 34.029 -2.185 64.280 1.00 23.29 496 GLU B C 1
ATOM 3558 O O . GLU B 1 204 ? 35.203 -2.041 64.555 1.00 22.38 496 GLU B O 1
ATOM 3564 N N . LYS B 1 205 ? 33.073 -2.207 65.211 1.00 26.07 497 LYS B N 1
ATOM 3565 C CA . LYS B 1 205 ? 33.247 -1.832 66.625 1.00 27.74 497 LYS B CA 1
ATOM 3566 C C . LYS B 1 205 ? 34.123 -2.859 67.325 1.00 25.60 497 LYS B C 1
ATOM 3567 O O . LYS B 1 205 ? 34.872 -2.440 68.178 1.00 24.59 497 LYS B O 1
ATOM 3573 N N . ASN B 1 206 ? 34.046 -4.139 66.971 1.00 25.80 498 ASN B N 1
ATOM 3574 C CA . ASN B 1 206 ? 34.799 -5.213 67.663 1.00 26.69 498 ASN B CA 1
ATOM 3575 C C . ASN B 1 206 ? 35.480 -6.048 66.600 1.00 27.45 498 ASN B C 1
ATOM 3576 O O . ASN B 1 206 ? 35.005 -7.156 66.301 1.00 30.70 498 ASN B O 1
ATOM 3581 N N . SER B 1 207 ? 36.566 -5.515 66.057 1.00 24.02 499 SER B N 1
ATOM 3582 C CA . SER B 1 207 ? 37.199 -6.081 64.850 1.00 22.89 499 SER B CA 1
ATOM 3583 C C . SER B 1 207 ? 38.687 -6.292 65.041 1.00 21.85 499 SER B C 1
ATOM 3584 O O . SER B 1 207 ? 39.352 -5.419 65.653 1.00 22.33 499 SER B O 1
ATOM 3587 N N . ILE B 1 208 ? 39.203 -7.369 64.450 1.00 22.22 500 ILE B N 1
ATOM 3588 C CA . ILE B 1 208 ? 40.665 -7.591 64.292 1.00 22.98 500 ILE B CA 1
ATOM 3589 C C . ILE B 1 208 ? 41.126 -7.259 62.882 1.00 21.63 500 ILE B C 1
ATOM 3590 O O . ILE B 1 208 ? 42.342 -7.444 62.590 1.00 22.61 500 ILE B O 1
ATOM 3595 N N . SER B 1 209 ? 40.248 -6.678 62.058 1.00 20.84 501 SER B N 1
ATOM 3596 C CA . SER B 1 209 ? 40.642 -6.266 60.699 1.00 20.04 501 SER B CA 1
ATOM 3597 C C . SER B 1 209 ? 40.331 -4.803 60.387 1.00 18.56 501 SER B C 1
ATOM 3598 O O . SER B 1 209 ? 40.109 -4.477 59.204 1.00 17.82 501 SER B O 1
ATOM 3601 N N . PRO B 1 210 ? 40.382 -3.860 61.356 1.00 17.29 502 PRO B N 1
ATOM 3602 C CA . PRO B 1 210 ? 40.169 -2.453 61.034 1.00 16.80 502 PRO B CA 1
ATOM 3603 C C . PRO B 1 210 ? 41.379 -1.910 60.251 1.00 15.76 502 PRO B C 1
ATOM 3604 O O . PRO B 1 210 ? 42.423 -2.561 60.152 1.00 16.43 502 PRO B O 1
ATOM 3608 N N . LYS B 1 211 ? 41.174 -0.759 59.628 1.00 14.79 503 LYS B N 1
ATOM 3609 C CA . LYS B 1 211 ? 42.064 -0.272 58.569 1.00 14.31 503 LYS B CA 1
ATOM 3610 C C . LYS B 1 211 ? 42.631 1.099 58.879 1.00 13.85 503 LYS B C 1
ATOM 3611 O O . LYS B 1 211 ? 42.048 1.933 59.599 1.00 14.22 503 LYS B O 1
ATOM 3617 N N . ILE B 1 212 ? 43.783 1.326 58.256 1.00 13.15 504 ILE B N 1
ATOM 3618 C CA . ILE B 1 212 ? 44.445 2.650 58.212 1.00 13.03 504 ILE B CA 1
ATOM 3619 C C . ILE B 1 212 ? 44.476 2.978 56.725 1.00 12.83 504 ILE B C 1
ATOM 3620 O O . ILE B 1 212 ? 45.066 2.228 55.947 1.00 13.43 504 ILE B O 1
ATOM 3625 N N . HIS B 1 213 ? 43.940 4.133 56.398 1.00 12.63 505 HIS B N 1
ATOM 3626 C CA . HIS B 1 213 ? 43.918 4.705 55.041 1.00 13.36 505 HIS B CA 1
ATOM 3627 C C . HIS B 1 213 ? 44.846 5.894 54.949 1.00 12.56 505 HIS B C 1
ATOM 3628 O O . HIS B 1 213 ? 44.560 6.912 55.560 1.00 13.81 505 HIS B O 1
ATOM 3635 N N . ILE B 1 214 ? 45.981 5.728 54.243 1.00 12.60 506 ILE B N 1
ATOM 3636 C CA . ILE B 1 214 ? 46.896 6.848 53.967 1.00 13.21 506 ILE B CA 1
ATOM 3637 C C . ILE B 1 214 ? 46.593 7.369 52.569 1.00 12.63 506 ILE B C 1
ATOM 3638 O O . ILE B 1 214 ? 46.803 6.664 51.592 1.00 13.09 506 ILE B O 1
ATOM 3643 N N . ILE B 1 215 ? 46.096 8.596 52.530 1.00 13.63 507 ILE B N 1
ATOM 3644 C CA . ILE B 1 215 ? 45.639 9.210 51.285 1.00 13.14 507 ILE B CA 1
ATOM 3645 C C . ILE B 1 215 ? 46.640 10.319 50.940 1.00 14.02 507 ILE B C 1
ATOM 3646 O O . ILE B 1 215 ? 46.893 11.218 51.789 1.00 14.36 507 ILE B O 1
ATOM 3651 N N . SER B 1 216 ? 47.212 10.297 49.740 1.00 14.36 508 SER B N 1
ATOM 3652 C CA . SER B 1 216 ? 48.208 11.326 49.389 1.00 14.99 508 SER B CA 1
ATOM 3653 C C . SER B 1 216 ? 48.172 11.579 47.890 1.00 14.98 508 SER B C 1
ATOM 3654 O O . SER B 1 216 ? 47.804 10.711 47.133 1.00 15.80 508 SER B O 1
ATOM 3657 N N . TYR B 1 217 ? 48.572 12.786 47.502 1.00 14.34 509 TYR B N 1
ATOM 3658 C CA . TYR B 1 217 ? 48.434 13.293 46.138 1.00 14.72 509 TYR B CA 1
ATOM 3659 C C . TYR B 1 217 ? 49.165 14.637 46.026 1.00 15.29 509 TYR B C 1
ATOM 3660 O O . TYR B 1 217 ? 49.566 15.243 47.027 1.00 15.17 509 TYR B O 1
ATOM 3669 N N . GLY B 1 218 ? 49.275 15.095 44.792 1.00 16.80 510 GLY B N 1
ATOM 3670 C CA . GLY B 1 218 ? 49.546 16.512 44.521 1.00 18.88 510 GLY B CA 1
ATOM 3671 C C . GLY B 1 218 ? 48.423 17.165 43.754 1.00 19.24 510 GLY B C 1
ATOM 3672 O O . GLY B 1 218 ? 47.364 16.540 43.510 1.00 17.88 510 GLY B O 1
ATOM 3673 N N . LYS B 1 219 ? 48.610 18.436 43.409 1.00 20.85 511 LYS B N 1
ATOM 3674 C CA . LYS B 1 219 ? 47.521 19.301 42.903 1.00 22.26 511 LYS B CA 1
ATOM 3675 C C . LYS B 1 219 ? 47.026 18.791 41.551 1.00 22.39 511 LYS B C 1
ATOM 3676 O O . LYS B 1 219 ? 45.877 19.146 41.166 1.00 22.32 511 LYS B O 1
ATOM 3682 N N . GLU B 1 220 ? 47.825 17.965 40.867 1.00 22.90 512 GLU B N 1
ATOM 3683 C CA . GLU B 1 220 ? 47.498 17.468 39.511 1.00 25.83 512 GLU B CA 1
ATOM 3684 C C . GLU B 1 220 ? 46.277 16.532 39.593 1.00 22.99 512 GLU B C 1
ATOM 3685 O O . GLU B 1 220 ? 45.633 16.228 38.569 1.00 21.85 512 GLU B O 1
ATOM 3691 N N . LYS B 1 221 ? 45.922 16.066 40.786 1.00 19.84 513 LYS B N 1
ATOM 3692 C CA . LYS B 1 221 ? 44.791 15.118 40.921 1.00 20.04 513 LYS B CA 1
ATOM 3693 C C . LYS B 1 221 ? 43.460 15.849 41.042 1.00 19.91 513 LYS B C 1
ATOM 3694 O O . LYS B 1 221 ? 42.416 15.191 40.929 1.00 19.26 513 LYS B O 1
ATOM 3700 N N . LEU B 1 222 ? 43.471 17.148 41.318 1.00 19.59 514 LEU B N 1
ATOM 3701 C CA . LEU B 1 222 ? 42.225 17.953 41.331 1.00 20.41 514 LEU B CA 1
ATOM 3702 C C . LEU B 1 222 ? 41.702 18.155 39.913 1.00 22.61 514 LEU B C 1
ATOM 3703 O O . LEU B 1 222 ? 42.511 18.353 38.981 1.00 22.86 514 LEU B O 1
ATOM 3708 N N . GLU B 1 223 ? 40.379 18.171 39.763 1.00 22.03 515 GLU B N 1
ATOM 3709 C CA . GLU B 1 223 ? 39.775 18.562 38.460 1.00 23.74 515 GLU B CA 1
ATOM 3710 C C . GLU B 1 223 ? 40.185 19.999 38.133 1.00 25.54 515 GLU B C 1
ATOM 3711 O O . GLU B 1 223 ? 40.430 20.304 36.942 1.00 26.54 515 GLU B O 1
ATOM 3717 N N . ASP B 1 224 ? 40.224 20.862 39.145 1.00 26.14 516 ASP B N 1
ATOM 3718 C CA . ASP B 1 224 ? 40.627 22.286 39.024 1.00 26.86 516 ASP B CA 1
ATOM 3719 C C . ASP B 1 224 ? 41.750 22.529 40.018 1.00 26.62 516 ASP B C 1
ATOM 3720 O O . ASP B 1 224 ? 41.447 22.692 41.207 1.00 27.06 516 ASP B O 1
ATOM 3725 N N . SER B 1 225 ? 42.979 22.553 39.538 1.00 26.24 517 SER B N 1
ATOM 3726 C CA . SER B 1 225 ? 44.198 22.673 40.383 1.00 26.89 517 SER B CA 1
ATOM 3727 C C . SER B 1 225 ? 44.197 23.988 41.169 1.00 27.39 517 SER B C 1
ATOM 3728 O O . SER B 1 225 ? 44.921 24.059 42.169 1.00 25.43 517 SER B O 1
ATOM 3731 N N . SER B 1 226 ? 43.411 24.978 40.745 1.00 28.28 518 SER B N 1
ATOM 3732 C CA . SER B 1 226 ? 43.251 26.276 41.460 1.00 29.25 518 SER B CA 1
ATOM 3733 C C . SER B 1 226 ? 42.526 26.016 42.791 1.00 28.45 518 SER B C 1
ATOM 3734 O O . SER B 1 226 ? 42.683 26.818 43.700 1.00 28.67 518 SER B O 1
ATOM 3737 N N . GLN B 1 227 ? 41.885 24.859 42.942 1.00 27.67 519 GLN B N 1
ATOM 3738 C CA . GLN B 1 227 ? 41.133 24.498 44.180 1.00 27.91 519 GLN B CA 1
ATOM 3739 C C . GLN B 1 227 ? 42.041 23.775 45.190 1.00 25.17 519 GLN B C 1
ATOM 3740 O O . GLN B 1 227 ? 41.512 23.288 46.196 1.00 25.59 519 GLN B O 1
ATOM 3746 N N . TYR B 1 228 ? 43.350 23.750 44.976 1.00 24.73 520 TYR B N 1
ATOM 3747 C CA . TYR B 1 228 ? 44.266 23.059 45.919 1.00 22.86 520 TYR B CA 1
ATOM 3748 C C . TYR B 1 228 ? 44.456 23.915 47.169 1.00 22.97 520 TYR B C 1
ATOM 3749 O O . TYR B 1 228 ? 44.857 25.109 47.086 1.00 24.86 520 TYR B O 1
ATOM 3758 N N . GLN B 1 229 ? 44.244 23.334 48.333 1.00 20.06 521 GLN B N 1
ATOM 3759 C CA . GLN B 1 229 ? 44.484 23.980 49.644 1.00 20.58 521 GLN B CA 1
ATOM 3760 C C . GLN B 1 229 ? 45.929 23.683 50.079 1.00 20.73 521 GLN B C 1
ATOM 3761 O O . GLN B 1 229 ? 46.310 22.561 50.161 1.00 19.74 521 GLN B O 1
ATOM 3767 N N . ASN B 1 230 ? 46.722 24.719 50.304 1.00 22.91 522 ASN B N 1
ATOM 3768 C CA . ASN B 1 230 ? 48.167 24.560 50.586 1.00 23.91 522 ASN B CA 1
ATOM 3769 C C . ASN B 1 230 ? 48.365 23.882 51.944 1.00 23.12 522 ASN B C 1
ATOM 3770 O O . ASN B 1 230 ? 49.335 23.132 52.063 1.00 22.86 522 ASN B O 1
ATOM 3775 N N . GLY B 1 231 ? 47.524 24.176 52.951 1.00 23.28 523 GLY B N 1
ATOM 3776 C CA . GLY B 1 231 ? 47.686 23.549 54.280 1.00 23.43 523 GLY B CA 1
ATOM 3777 C C . GLY B 1 231 ? 49.041 23.891 54.877 1.00 24.76 523 GLY B C 1
ATOM 3778 O O . GLY B 1 231 ? 49.588 24.974 54.585 1.00 24.76 523 GLY B O 1
ATOM 3779 N N . GLU B 1 232 ? 49.564 23.036 55.740 1.00 23.32 524 GLU B N 1
ATOM 3780 C CA . GLU B 1 232 ? 50.788 23.292 56.505 1.00 25.09 524 GLU B CA 1
ATOM 3781 C C . GLU B 1 232 ? 51.677 22.053 56.412 1.00 23.89 524 GLU B C 1
ATOM 3782 O O . GLU B 1 232 ? 51.201 20.947 56.726 1.00 20.33 524 GLU B O 1
ATOM 3788 N N . VAL B 1 233 ? 52.927 22.234 56.027 1.00 24.23 525 VAL B N 1
ATOM 3789 C CA . VAL B 1 233 ? 53.911 21.131 55.986 1.00 24.35 525 VAL B CA 1
ATOM 3790 C C . VAL B 1 233 ? 54.075 20.636 57.412 1.00 24.49 525 VAL B C 1
ATOM 3791 O O . VAL B 1 233 ? 54.389 21.459 58.272 1.00 25.67 525 VAL B O 1
ATOM 3795 N N . ALA B 1 234 ? 53.927 19.334 57.632 1.00 23.17 526 ALA B N 1
ATOM 3796 C CA . ALA B 1 234 ? 54.152 18.736 58.954 1.00 23.41 526 ALA B CA 1
ATOM 3797 C C . ALA B 1 234 ? 55.625 18.336 59.035 1.00 24.26 526 ALA B C 1
ATOM 3798 O O . ALA B 1 234 ? 56.068 17.504 58.241 1.00 28.29 526 ALA B O 1
ATOM 3800 N N . SER B 1 235 ? 56.337 18.867 59.997 1.00 23.94 527 SER B N 1
ATOM 3801 C CA . SER B 1 235 ? 57.803 18.700 60.096 1.00 28.53 527 SER B CA 1
ATOM 3802 C C . SER B 1 235 ? 58.140 18.466 61.559 1.00 27.19 527 SER B C 1
ATOM 3803 O O . SER B 1 235 ? 57.581 19.160 62.404 1.00 28.33 527 SER B O 1
ATOM 3806 N N . MET B 1 236 ? 58.996 17.490 61.823 1.00 26.63 528 MET B N 1
ATOM 3807 C CA . MET B 1 236 ? 59.675 17.322 63.136 1.00 26.98 528 MET B CA 1
ATOM 3808 C C . MET B 1 236 ? 61.197 17.458 62.942 1.00 25.15 528 MET B C 1
ATOM 3809 O O . MET B 1 236 ? 61.681 17.137 61.872 1.00 25.03 528 MET B O 1
ATOM 3814 N N . LYS B 1 237 ? 61.957 17.904 63.950 1.00 26.41 529 LYS B N 1
ATOM 3815 C CA . LYS B 1 237 ? 63.431 17.777 63.869 1.00 28.01 529 LYS B CA 1
ATOM 3816 C C . LYS B 1 237 ? 63.806 16.313 63.760 1.00 25.17 529 LYS B C 1
ATOM 3817 O O . LYS B 1 237 ? 63.294 15.514 64.540 1.00 25.59 529 LYS B O 1
ATOM 3823 N N . SER B 1 238 ? 64.728 15.999 62.864 1.00 25.61 530 SER B N 1
ATOM 3824 C CA . SER B 1 238 ? 65.250 14.639 62.670 1.00 24.85 530 SER B CA 1
ATOM 3825 C C . SER B 1 238 ? 66.130 14.240 63.848 1.00 23.92 530 SER B C 1
ATOM 3826 O O . SER B 1 238 ? 66.611 15.111 64.540 1.00 25.17 530 SER B O 1
ATOM 3829 N N . LYS B 1 239 ? 66.306 12.946 64.014 1.00 24.93 531 LYS B N 1
ATOM 3830 C CA . LYS B 1 239 ? 67.194 12.395 65.053 1.00 26.10 531 LYS B CA 1
ATOM 3831 C C . LYS B 1 239 ? 68.600 12.915 64.763 1.00 26.64 531 LYS B C 1
ATOM 3832 O O . LYS B 1 239 ? 69.303 13.321 65.734 1.00 25.14 531 LYS B O 1
ATOM 3838 N N . GLU B 1 240 ? 68.997 12.944 63.483 1.00 26.85 532 GLU B N 1
ATOM 3839 C CA . GLU B 1 240 ? 70.374 13.347 63.094 1.00 27.67 532 GLU B CA 1
ATOM 3840 C C . GLU B 1 240 ? 70.583 14.803 63.465 1.00 28.03 532 GLU B C 1
ATOM 3841 O O . GLU B 1 240 ? 71.672 15.138 63.983 1.00 27.05 532 GLU B O 1
ATOM 3847 N N . GLU B 1 241 ? 69.562 15.633 63.267 1.00 28.81 533 GLU B N 1
ATOM 3848 C CA . GLU B 1 241 ? 69.629 17.055 63.658 1.00 30.50 533 GLU B CA 1
ATOM 3849 C C . GLU B 1 241 ? 69.794 17.138 65.171 1.00 30.88 533 GLU B C 1
ATOM 3850 O O . GLU B 1 241 ? 70.645 17.916 65.651 1.00 32.05 533 GLU B O 1
ATOM 3856 N N . LEU B 1 242 ? 68.974 16.413 65.928 1.00 27.92 534 LEU B N 1
ATOM 3857 C CA . LEU B 1 242 ? 69.071 16.558 67.396 1.00 29.26 534 LEU B CA 1
ATOM 3858 C C . LEU B 1 242 ? 70.447 16.078 67.846 1.00 30.32 534 LEU B C 1
ATOM 3859 O O . LEU B 1 242 ? 71.052 16.725 68.786 1.00 31.69 534 LEU B O 1
ATOM 3864 N N . GLN B 1 243 ? 70.938 14.983 67.248 1.00 30.88 535 GLN B N 1
ATOM 3865 C CA . GLN B 1 243 ? 72.248 14.403 67.668 1.00 33.19 535 GLN B CA 1
ATOM 3866 C C . GLN B 1 243 ? 73.345 15.424 67.394 1.00 33.35 535 GLN B C 1
ATOM 3867 O O . GLN B 1 243 ? 74.299 15.511 68.192 1.00 32.64 535 GLN B O 1
ATOM 3873 N N . GLN B 1 244 ? 73.242 16.132 66.273 1.00 33.82 536 GLN B N 1
ATOM 3874 C CA . GLN B 1 244 ? 74.231 17.182 65.929 1.00 34.65 536 GLN B CA 1
ATOM 3875 C C . GLN B 1 244 ? 74.143 18.334 66.947 1.00 34.29 536 GLN B C 1
ATOM 3876 O O . GLN B 1 244 ? 75.203 18.846 67.318 1.00 34.12 536 GLN B O 1
ATOM 3882 N N . GLU B 1 245 ? 72.962 18.710 67.438 1.00 33.65 537 GLU B N 1
ATOM 3883 C CA . GLU B 1 245 ? 72.846 19.751 68.512 1.00 36.04 537 GLU B CA 1
ATOM 3884 C C . GLU B 1 245 ? 73.631 19.329 69.758 1.00 36.10 537 GLU B C 1
ATOM 3885 O O . GLU B 1 245 ? 74.327 20.182 70.358 1.00 36.34 537 GLU B O 1
ATOM 3891 N N . ILE B 1 246 ? 73.460 18.064 70.157 1.00 34.09 538 ILE B N 1
ATOM 3892 C CA . ILE B 1 246 ? 74.163 17.428 71.302 1.00 35.17 538 ILE B CA 1
ATOM 3893 C C . ILE B 1 246 ? 75.662 17.452 70.986 1.00 35.29 538 ILE B C 1
ATOM 3894 O O . ILE B 1 246 ? 76.429 17.991 71.816 1.00 37.24 538 ILE B O 1
ATOM 3899 N N . ALA B 1 247 ? 76.065 16.927 69.816 1.00 34.68 539 ALA B N 1
ATOM 3900 C CA . ALA B 1 247 ? 77.500 16.806 69.444 1.00 36.03 539 ALA B CA 1
ATOM 3901 C C . ALA B 1 247 ? 78.169 18.176 69.544 1.00 37.82 539 ALA B C 1
ATOM 3902 O O . ALA B 1 247 ? 79.367 18.256 69.979 1.00 37.54 539 ALA B O 1
ATOM 3904 N N . SER B 1 248 ? 77.479 19.227 69.099 1.00 38.64 540 SER B N 1
ATOM 3905 C CA . SER B 1 248 ? 78.102 20.571 68.919 1.00 41.34 540 SER B CA 1
ATOM 3906 C C . SER B 1 248 ? 77.955 21.409 70.202 1.00 42.86 540 SER B C 1
ATOM 3907 O O . SER B 1 248 ? 78.635 22.435 70.315 1.00 44.76 540 SER B O 1
ATOM 3910 N N . ASN B 1 249 ? 77.218 20.911 71.196 1.00 44.19 541 ASN B N 1
ATOM 3911 C CA . ASN B 1 249 ? 76.992 21.601 72.493 1.00 46.12 541 ASN B CA 1
ATOM 3912 C C . ASN B 1 249 ? 77.724 20.837 73.593 1.00 49.22 541 ASN B C 1
ATOM 3913 O O . ASN B 1 249 ? 78.887 20.544 73.387 1.00 51.58 541 ASN B O 1
#

Organism: Enterococcus faecalis (NCBI:txid1351)

Secondary structure (DSSP, 8-state):
-TTTT--PPPPPTT--TTHHHHS-HHHHHHHHHHHHHHT-S----HHHHHGGG-EEETTS--HHHHHHHHHHHHHHHHHHHHHTTPPPPEE-HHHHHHHHHHHHHS-TT--S--HHHHHHHHHHHTBPP-TT--SSEEEEESS--BBTTEEEHHHHHHHHHHHHHHHHHS-GGGTTHHHHHHT-TT--EEEEEEE--SSBS--EEEEEEE-GGGB-TTSPP---EE-----HHHHHHH-/-HHHHHHHHHTT-----PPTT--TTHHHHS-HHHHHHHHHHHHHHTSSPP--HHHHHHTT-EEETTS--HHHHHHHHHHHHHHHHHHHHHTTPPPPEE-HHHHHHHHHHHHHS-TT--S--HHHHHHHHHHHTBPP-TT--SSEEEEESSS--BTTEEEHHHHHHHHHHHHHHHHHS-GGGTTHHHHHHT-TT--EEEEEEE--TT-S--EEEEEEE-GGGBSSGGG----EE-----HHHHHHHHHH-

Solvent-accessible surface area: 23731 Å² total; per-residue (Å²): 151,125,54,130,7,16,22,2,2,45,46,11,42,52,10,11,30,59,0,28,110,132,29,57,87,142,54,28,62,81,5,24,162,49,0,55,72,39,8,123,49,30,23,47,27,173,109,5,84,143,10,93,127,61,101,6,32,0,103,147,15,56,81,106,45,52,81,74,4,0,47,22,0,0,42,0,1,2,13,0,0,126,42,10,59,25,38,52,0,4,7,3,82,28,0,16,110,0,0,29,20,0,4,144,63,7,81,40,76,50,163,134,61,24,42,137,2,0,10,97,0,0,142,87,24,19,1,68,77,56,116,57,96,32,110,5,8,4,25,3,18,49,60,4,108,7,140,82,0,90,8,10,35,24,41,0,25,63,6,0,6,126,0,0,6,40,12,0,0,39,3,32,192,116,57,29,61,22,0,75,32,1,4,86,93,37,8,36,0,0,0,0,0,3,6,2,98,97,119,16,155,49,0,6,0,1,0,0,1,2,6,113,121,42,12,80,152,108,29,167,62,69,117,43,134,79,6,78,51,109,11,44,74,66,20,74,44,110,172,150,95,57,76,99,12,93,106,85,33,119,16,17,23,2,2,44,44,10,43,55,9,29,30,50,0,26,110,148,27,58,86,143,55,30,63,81,5,23,158,47,0,54,79,37,9,126,90,33,32,57,33,169,106,7,85,133,13,89,122,65,98,9,45,2,96,137,16,56,84,117,49,53,92,65,3,0,47,23,0,0,40,1,0,2,12,0,0,137,43,12,60,27,34,50,1,4,8,5,87,33,0,18,120,0,0,28,16,0,4,162,58,8,81,40,74,55,185,114,56,21,39,142,2,0,9,96,0,0,145,95,28,32,1,77,70,63,112,55,108,39,116,5,7,4,26,3,50,46,59,8,100,5,123,92,7,78,8,9,38,22,37,0,20,65,4,0,6,119,0,0,7,36,11,0,0,76,2,34,241,116,56,29,61,24,0,74,31,1,4,85,91,41,12,43,0,0,0,0,0,3,5,4,101,125,113,17,138,64,0,6,0,1,0,0,2,2,9,115,128,44,5,125,71,60,90,110,36,80,111,42,134,75,6,78,56,93,12,55,84,78,0,77,16,54,27,55,61,105

InterPro domains:
  IPR019931 LPXTG cell wall anchor motif [PF00746] (850-890)
  IPR019931 LPXTG cell wall anchor motif [PS50847] (857-891)
  IPR027607 SEC10/PgrA surface exclusion domain [TIGR04320] (280-636)